Protein AF-A0A7W7ZKB4-F1 (afdb_monomer_lite)

InterPro domains:
  IPR027417 P-loop containing nucleoside triphosphate hydrolase [G3DSA:3.40.50.300] (245-291)
  IPR027417 P-loop containing nucleoside triphosphate hydrolase [SSF52540] (2-300)

Structure (mmCIF, N/CA/C/O backbone):
data_AF-A0A7W7ZKB4-F1
#
_entry.id   AF-A0A7W7ZKB4-F1
#
loop_
_atom_site.group_PDB
_atom_site.id
_atom_site.type_symbol
_atom_site.label_atom_id
_atom_site.label_alt_id
_atom_site.label_comp_id
_atom_site.label_asym_id
_atom_site.label_entity_id
_atom_site.label_seq_id
_atom_site.pdbx_PDB_ins_code
_atom_site.Cartn_x
_atom_site.Cartn_y
_atom_site.Cartn_z
_atom_site.occupancy
_atom_site.B_iso_or_equiv
_atom_site.auth_seq_id
_atom_site.auth_comp_id
_atom_site.auth_asym_id
_atom_site.auth_atom_id
_atom_site.pdbx_PDB_model_num
ATOM 1 N N . MET A 1 1 ? 32.687 0.873 26.194 1.00 46.19 1 MET A N 1
ATOM 2 C CA . MET A 1 1 ? 32.602 -0.567 25.857 1.00 46.19 1 MET A CA 1
ATOM 3 C C . MET A 1 1 ? 33.514 -0.828 24.675 1.00 46.19 1 MET A C 1
ATOM 5 O O . MET A 1 1 ? 33.456 -0.056 23.729 1.00 46.19 1 MET A O 1
ATOM 9 N N . ARG A 1 2 ? 34.347 -1.872 24.721 1.00 40.94 2 ARG A N 1
ATOM 10 C CA . ARG A 1 2 ? 34.950 -2.421 23.500 1.00 40.94 2 ARG A CA 1
ATOM 11 C C . ARG A 1 2 ? 33.864 -3.218 22.787 1.00 40.94 2 ARG A C 1
ATOM 13 O O . ARG A 1 2 ? 33.322 -4.149 23.372 1.00 40.94 2 ARG A O 1
ATOM 20 N N . THR A 1 3 ? 33.521 -2.819 21.574 1.00 46.81 3 THR A N 1
ATOM 21 C CA . THR A 1 3 ? 32.627 -3.563 20.689 1.00 46.81 3 THR A CA 1
ATOM 22 C C . THR A 1 3 ? 33.471 -4.389 19.731 1.00 46.81 3 THR A C 1
ATOM 24 O O . THR A 1 3 ? 34.402 -3.879 19.113 1.00 46.81 3 THR A O 1
ATOM 27 N N . SER A 1 4 ? 33.160 -5.677 19.624 1.00 54.25 4 SER A N 1
ATOM 28 C CA . SER A 1 4 ? 33.699 -6.542 18.577 1.00 54.25 4 SER A CA 1
ATOM 29 C C . SER A 1 4 ? 32.777 -6.459 17.364 1.00 54.25 4 SER A C 1
ATOM 31 O O . SER A 1 4 ? 31.560 -6.568 17.508 1.00 54.25 4 SER A O 1
ATOM 33 N N . GLN A 1 5 ? 33.350 -6.251 16.182 1.00 60.94 5 GLN A N 1
ATOM 34 C CA . GLN A 1 5 ? 32.622 -6.216 14.918 1.00 60.94 5 GLN A CA 1
ATOM 35 C C . GLN A 1 5 ? 32.851 -7.534 14.178 1.00 60.94 5 GLN A C 1
ATOM 37 O O . GLN A 1 5 ? 33.985 -7.995 14.079 1.00 60.94 5 GLN A O 1
ATOM 42 N N . LEU A 1 6 ? 31.772 -8.139 13.684 1.00 64.75 6 LEU A N 1
ATOM 43 C CA . LEU A 1 6 ? 31.825 -9.308 12.813 1.00 64.75 6 LEU A CA 1
ATOM 44 C C . LEU A 1 6 ? 31.463 -8.847 11.399 1.00 64.75 6 LEU A C 1
ATOM 46 O O . LEU A 1 6 ? 30.309 -8.529 11.123 1.00 64.75 6 LEU A O 1
ATOM 50 N N . ASP A 1 7 ? 32.466 -8.742 10.537 1.00 68.25 7 ASP A N 1
ATOM 51 C CA . ASP A 1 7 ? 32.390 -8.195 9.176 1.00 68.25 7 ASP A CA 1
ATOM 52 C C . ASP A 1 7 ? 32.417 -9.281 8.085 1.00 68.25 7 ASP A C 1
ATOM 54 O O . ASP A 1 7 ? 32.158 -9.010 6.910 1.00 68.25 7 ASP A O 1
ATOM 58 N N . GLN A 1 8 ? 32.690 -10.532 8.465 1.00 73.44 8 GLN A N 1
ATOM 59 C CA . GLN A 1 8 ? 32.766 -11.643 7.529 1.00 73.44 8 GLN A CA 1
ATOM 60 C C . GLN A 1 8 ? 31.376 -12.186 7.159 1.00 73.44 8 GLN A C 1
ATOM 62 O O . GLN A 1 8 ? 30.664 -12.772 7.977 1.00 73.44 8 GLN A O 1
ATOM 67 N N . ILE A 1 9 ? 31.019 -12.061 5.879 1.00 77.31 9 ILE A N 1
ATOM 68 C CA . ILE A 1 9 ? 29.790 -12.624 5.311 1.00 77.31 9 ILE A CA 1
ATOM 69 C C . ILE A 1 9 ? 30.031 -14.085 4.904 1.00 77.31 9 ILE A C 1
ATOM 71 O O . ILE A 1 9 ? 30.916 -14.392 4.106 1.00 77.31 9 ILE A O 1
ATOM 75 N N . MET A 1 10 ? 29.236 -15.001 5.463 1.00 75.44 10 MET A N 1
ATOM 76 C CA . MET A 1 10 ? 29.434 -16.453 5.325 1.00 75.44 10 MET A CA 1
ATOM 77 C C . MET A 1 10 ? 28.491 -17.126 4.319 1.00 75.44 10 MET A C 1
ATOM 79 O O . MET A 1 10 ? 28.738 -18.269 3.946 1.00 75.44 10 MET A O 1
ATOM 83 N N . ARG A 1 11 ? 27.413 -16.449 3.901 1.00 75.56 11 ARG A N 1
ATOM 84 C CA . ARG A 1 11 ? 26.308 -17.050 3.132 1.00 75.56 11 ARG A CA 1
ATOM 85 C C . ARG A 1 11 ? 26.656 -17.252 1.658 1.00 75.56 11 ARG A C 1
ATOM 87 O O . ARG A 1 11 ? 26.668 -18.378 1.186 1.00 75.56 11 ARG A O 1
ATOM 94 N N . GLN A 1 12 ? 27.039 -16.191 0.951 1.00 80.25 12 GLN A N 1
ATOM 95 C CA . GLN A 1 12 ? 27.228 -16.215 -0.507 1.00 80.25 12 GLN A CA 1
ATOM 96 C C . GLN A 1 12 ? 28.602 -16.757 -0.947 1.00 80.25 12 GLN A C 1
ATOM 98 O O . GLN A 1 12 ? 29.117 -16.396 -2.001 1.00 80.25 12 GLN A O 1
ATOM 103 N N . ARG A 1 13 ? 29.235 -17.633 -0.151 1.00 72.69 13 ARG A N 1
ATOM 104 C CA . ARG A 1 13 ? 30.612 -18.119 -0.394 1.00 72.69 13 ARG A CA 1
ATOM 105 C C . ARG A 1 13 ? 30.795 -18.795 -1.753 1.00 72.69 13 ARG A C 1
ATOM 107 O O . ARG A 1 13 ? 31.884 -18.742 -2.312 1.00 72.69 13 ARG A O 1
ATOM 114 N N . LYS A 1 14 ? 29.741 -19.430 -2.270 1.00 76.19 14 LYS A N 1
ATOM 115 C CA . LYS A 1 14 ? 29.752 -20.137 -3.559 1.00 76.19 14 LYS A CA 1
ATOM 116 C C . LYS A 1 14 ? 29.417 -19.231 -4.753 1.00 76.19 14 LYS A C 1
ATOM 118 O O . LYS A 1 14 ? 29.512 -19.687 -5.885 1.00 76.19 14 LYS A O 1
ATOM 123 N N . ASN A 1 15 ? 29.055 -17.966 -4.519 1.00 84.56 15 ASN A N 1
ATOM 124 C CA . ASN A 1 15 ? 28.738 -16.990 -5.562 1.00 84.56 15 ASN A CA 1
ATOM 125 C C . ASN A 1 15 ? 29.475 -15.659 -5.295 1.00 84.56 15 ASN A C 1
ATOM 127 O O . ASN A 1 15 ? 28.910 -14.747 -4.684 1.00 84.56 15 ASN A O 1
ATOM 131 N N . PRO A 1 16 ? 30.743 -15.536 -5.742 1.00 85.81 16 PRO A N 1
ATOM 132 C CA . PRO A 1 16 ? 31.566 -14.353 -5.491 1.00 85.81 16 PRO A CA 1
ATOM 133 C C . PRO A 1 16 ? 30.955 -13.048 -6.018 1.00 85.81 16 PRO A C 1
ATOM 135 O O . PRO A 1 16 ? 31.067 -12.019 -5.359 1.00 85.81 16 PRO A O 1
ATOM 138 N N . ALA A 1 17 ? 30.265 -13.088 -7.163 1.00 88.81 17 ALA A N 1
ATOM 139 C CA . ALA A 1 17 ? 29.633 -11.906 -7.749 1.00 88.81 17 ALA A CA 1
ATOM 140 C C . ALA A 1 17 ? 28.492 -11.374 -6.863 1.00 88.81 17 ALA A C 1
ATOM 142 O O . ALA A 1 17 ? 28.433 -10.178 -6.562 1.00 88.81 17 ALA A O 1
ATOM 143 N N . LEU A 1 18 ? 27.628 -12.269 -6.373 1.00 88.88 18 LEU A N 1
ATOM 144 C CA . LEU A 1 18 ? 26.565 -11.899 -5.438 1.00 88.88 18 LEU A CA 1
ATOM 145 C C . LEU A 1 18 ? 27.141 -11.430 -4.092 1.00 88.88 18 LEU A C 1
ATOM 147 O O . LEU A 1 18 ? 26.647 -10.464 -3.512 1.00 88.88 18 LEU A O 1
ATOM 151 N N . LEU A 1 19 ? 28.202 -12.082 -3.607 1.00 89.31 19 LEU A N 1
ATOM 152 C CA . LEU A 1 19 ? 28.879 -11.708 -2.366 1.00 89.31 19 LEU A CA 1
ATOM 153 C C . LEU A 1 19 ? 29.402 -10.264 -2.403 1.00 89.31 19 LEU A C 1
ATOM 155 O O . LEU A 1 19 ? 29.228 -9.539 -1.424 1.00 89.31 19 LEU A O 1
ATOM 159 N N . GLU A 1 20 ? 30.014 -9.834 -3.509 1.00 89.94 20 GLU A N 1
ATOM 160 C CA . GLU A 1 20 ? 30.496 -8.454 -3.657 1.00 89.94 20 GLU A CA 1
ATOM 161 C C . GLU A 1 20 ? 29.352 -7.435 -3.603 1.00 89.94 20 GLU A C 1
ATOM 163 O O . GLU A 1 20 ? 29.427 -6.469 -2.839 1.00 89.94 20 GLU A O 1
ATOM 168 N N . ALA A 1 21 ? 28.242 -7.689 -4.303 1.00 90.94 21 ALA A N 1
ATOM 169 C CA . ALA A 1 21 ? 27.070 -6.818 -4.231 1.00 90.94 21 ALA A CA 1
ATOM 170 C C . ALA A 1 21 ? 26.525 -6.716 -2.792 1.00 90.94 21 ALA A C 1
ATOM 172 O O . ALA A 1 21 ? 26.262 -5.620 -2.292 1.00 90.94 21 ALA A O 1
ATOM 173 N N . VAL A 1 22 ? 26.430 -7.844 -2.076 1.00 87.75 22 VAL A N 1
ATOM 174 C CA . VAL A 1 22 ? 25.968 -7.872 -0.677 1.00 87.75 22 VAL A CA 1
ATOM 175 C C . VAL A 1 22 ? 26.926 -7.127 0.261 1.00 87.75 22 VAL A C 1
ATOM 177 O O . VAL A 1 22 ? 26.454 -6.446 1.171 1.00 87.75 22 VAL A O 1
ATOM 180 N N . LYS A 1 23 ? 28.249 -7.190 0.049 1.00 88.50 23 LYS A N 1
ATOM 181 C CA . LYS A 1 23 ? 29.225 -6.407 0.835 1.00 88.50 23 LYS A CA 1
ATOM 182 C C . LYS A 1 23 ? 28.988 -4.903 0.699 1.00 88.50 23 LYS A C 1
ATOM 184 O O . LYS A 1 23 ? 29.055 -4.198 1.704 1.00 88.50 23 LYS A O 1
ATOM 189 N N . HIS A 1 24 ? 28.693 -4.417 -0.508 1.00 90.25 24 HIS A N 1
ATOM 190 C CA . HIS A 1 24 ? 28.353 -3.009 -0.731 1.00 90.25 24 HIS A CA 1
ATOM 191 C C . HIS A 1 24 ? 27.056 -2.621 -0.013 1.00 90.25 24 HIS A C 1
ATOM 193 O O . HIS A 1 24 ? 27.036 -1.634 0.723 1.00 90.25 24 HIS A O 1
ATOM 199 N N . LEU A 1 25 ? 26.012 -3.452 -0.110 1.00 85.88 25 LEU A N 1
ATOM 200 C CA . LEU A 1 25 ? 24.766 -3.239 0.637 1.00 85.88 25 LEU A CA 1
ATOM 201 C C . LEU A 1 25 ? 24.996 -3.220 2.162 1.00 85.88 25 LEU A C 1
ATOM 203 O O . LEU A 1 25 ? 24.412 -2.396 2.860 1.00 85.88 25 LEU A O 1
ATOM 207 N N . ALA A 1 26 ? 25.871 -4.084 2.690 1.00 82.56 26 ALA A N 1
ATOM 208 C CA . ALA A 1 26 ? 26.173 -4.157 4.124 1.00 82.56 26 ALA A CA 1
ATOM 209 C C . ALA A 1 26 ? 26.896 -2.906 4.654 1.00 82.56 26 ALA A C 1
ATOM 211 O O . ALA A 1 26 ? 26.732 -2.544 5.818 1.00 82.56 26 ALA A O 1
ATOM 212 N N . LYS A 1 27 ? 27.686 -2.242 3.800 1.00 82.94 27 LYS A N 1
ATOM 213 C CA . LYS A 1 27 ? 28.388 -0.985 4.105 1.00 82.94 27 LYS A CA 1
ATOM 214 C C . LYS A 1 27 ? 27.502 0.258 3.966 1.00 82.94 27 LYS A C 1
ATOM 216 O O . LYS A 1 27 ? 27.965 1.357 4.247 1.00 82.94 27 LYS A O 1
ATOM 221 N N . GLY A 1 28 ? 26.249 0.100 3.529 1.00 79.00 28 GLY A N 1
ATOM 222 C CA . GLY A 1 28 ? 25.357 1.218 3.215 1.00 79.00 28 GLY A CA 1
ATOM 223 C C . GLY A 1 28 ? 25.624 1.858 1.848 1.00 79.00 28 GLY A C 1
ATOM 224 O O . GLY A 1 28 ? 25.008 2.864 1.515 1.00 79.00 28 GLY A O 1
ATOM 225 N N . GLU A 1 29 ? 26.491 1.266 1.021 1.00 87.44 29 GLU A N 1
ATOM 226 C CA . GLU A 1 29 ? 26.740 1.683 -0.364 1.00 87.44 29 GLU A CA 1
ATOM 227 C C . GLU A 1 29 ? 25.631 1.128 -1.285 1.00 87.44 29 GLU A C 1
ATOM 229 O O . GLU A 1 29 ? 25.889 0.413 -2.256 1.00 87.44 29 GLU A O 1
ATOM 234 N N . THR A 1 30 ? 24.368 1.410 -0.942 1.00 87.75 30 THR A N 1
ATOM 235 C CA . THR A 1 30 ? 23.185 0.729 -1.493 1.00 87.75 30 THR A CA 1
ATOM 236 C C . THR A 1 30 ? 23.063 0.875 -3.004 1.00 87.75 30 THR A C 1
ATOM 238 O O . THR A 1 30 ? 22.889 -0.124 -3.698 1.00 87.75 30 THR A O 1
ATOM 241 N N . ALA A 1 31 ? 23.215 2.096 -3.525 1.00 89.75 31 ALA A N 1
ATOM 242 C CA . ALA A 1 31 ? 23.123 2.363 -4.958 1.00 89.75 31 ALA A CA 1
ATOM 243 C C . ALA A 1 31 ? 24.150 1.545 -5.759 1.00 89.75 31 ALA A C 1
ATOM 245 O O . ALA A 1 31 ? 23.802 0.920 -6.757 1.00 89.75 31 ALA A O 1
ATOM 246 N N . LYS A 1 32 ? 25.390 1.461 -5.260 1.00 90.00 32 LYS A N 1
ATOM 247 C CA . LYS A 1 32 ? 26.458 0.665 -5.874 1.00 90.00 32 LYS A CA 1
ATOM 248 C C . LYS A 1 32 ? 26.159 -0.834 -5.819 1.00 90.00 32 LYS A C 1
ATOM 250 O O . LYS A 1 32 ? 26.357 -1.534 -6.806 1.00 90.00 32 LYS A O 1
ATOM 255 N N . GLY A 1 33 ? 25.649 -1.327 -4.689 1.00 90.69 33 GLY A N 1
ATOM 256 C CA . GLY A 1 33 ? 25.236 -2.726 -4.560 1.00 90.69 33 GLY A CA 1
ATOM 257 C C . GLY A 1 33 ? 24.107 -3.099 -5.528 1.00 90.69 33 GLY A C 1
ATOM 258 O O . GLY A 1 33 ? 24.168 -4.149 -6.160 1.00 90.69 33 GLY A O 1
ATOM 259 N N . VAL A 1 34 ? 23.109 -2.225 -5.696 1.00 92.81 34 VAL A N 1
ATOM 260 C CA . VAL A 1 34 ? 22.009 -2.420 -6.658 1.00 92.81 34 VAL A CA 1
ATOM 261 C C . VAL A 1 34 ? 22.511 -2.364 -8.101 1.00 92.81 34 VAL A C 1
ATOM 263 O O . VAL A 1 34 ? 22.136 -3.219 -8.899 1.00 92.81 34 VAL A O 1
ATOM 266 N N . GLN A 1 35 ? 23.397 -1.422 -8.427 1.00 92.94 35 GLN A N 1
ATOM 267 C CA . GLN A 1 35 ? 24.017 -1.342 -9.749 1.00 92.94 35 GLN A CA 1
ATOM 268 C C . GLN A 1 35 ? 24.763 -2.640 -10.097 1.00 92.94 35 GLN A C 1
ATOM 270 O O . GLN A 1 35 ? 24.551 -3.199 -11.168 1.00 92.94 35 GLN A O 1
ATOM 275 N N . MET A 1 36 ? 25.559 -3.180 -9.169 1.00 93.69 36 MET A N 1
ATOM 276 C CA . MET A 1 36 ? 26.244 -4.462 -9.369 1.00 93.69 36 MET A CA 1
ATOM 277 C C . MET A 1 36 ? 25.272 -5.623 -9.602 1.00 93.69 36 MET A C 1
ATOM 279 O O . MET A 1 36 ? 25.549 -6.506 -10.408 1.00 93.69 36 MET A O 1
ATOM 283 N N . LEU A 1 37 ? 24.129 -5.645 -8.910 1.00 93.75 37 LEU A N 1
ATOM 284 C CA . LEU A 1 37 ? 23.088 -6.645 -9.163 1.00 93.75 37 LEU A CA 1
ATOM 285 C C . LEU A 1 37 ? 22.505 -6.496 -10.576 1.00 93.75 37 LEU A C 1
ATOM 287 O O . LEU A 1 37 ? 22.281 -7.503 -11.246 1.00 93.75 37 LEU A O 1
ATOM 291 N N . ALA A 1 38 ? 22.289 -5.267 -11.048 1.00 93.88 38 ALA A N 1
ATOM 292 C CA . ALA A 1 38 ? 21.806 -5.009 -12.402 1.00 93.88 38 ALA A CA 1
ATOM 293 C C . ALA A 1 38 ? 22.817 -5.469 -13.467 1.00 93.88 38 ALA A C 1
ATOM 295 O O . ALA A 1 38 ? 22.442 -6.195 -14.384 1.00 93.88 38 ALA A O 1
ATOM 296 N N . GLU A 1 39 ? 24.105 -5.152 -13.295 1.00 94.00 39 GLU A N 1
ATOM 297 C CA . GLU A 1 39 ? 25.202 -5.603 -14.171 1.00 94.00 39 GLU A CA 1
ATOM 298 C C . GLU A 1 39 ? 25.322 -7.137 -14.227 1.00 94.00 39 GLU A C 1
ATOM 300 O O . GLU A 1 39 ? 25.723 -7.704 -15.240 1.00 94.00 39 GLU A O 1
ATOM 305 N N . GLN A 1 40 ? 24.924 -7.827 -13.154 1.00 93.50 40 GLN A N 1
ATOM 306 C CA . GLN A 1 40 ? 24.863 -9.290 -13.080 1.00 93.50 40 GLN A CA 1
ATOM 307 C C . GLN A 1 40 ? 23.585 -9.895 -13.693 1.00 93.50 40 GLN A C 1
ATOM 309 O O . GLN A 1 40 ? 23.392 -11.108 -13.601 1.00 93.50 40 GLN A O 1
ATOM 314 N N . GLY A 1 41 ? 22.683 -9.085 -14.259 1.00 93.69 41 GLY A N 1
ATOM 315 C CA . GLY A 1 41 ? 21.397 -9.545 -14.796 1.00 93.69 41 GLY A CA 1
ATOM 316 C C . GLY A 1 41 ? 20.390 -9.966 -13.720 1.00 93.69 41 GLY A C 1
ATOM 317 O O . GLY A 1 41 ? 19.487 -10.755 -13.986 1.00 93.69 41 GLY A O 1
ATOM 318 N N . ARG A 1 42 ? 20.548 -9.478 -12.482 1.00 95.00 42 ARG A N 1
ATOM 319 C CA . ARG A 1 42 ? 19.700 -9.834 -11.329 1.00 95.00 42 ARG A CA 1
ATOM 320 C C . ARG A 1 42 ? 18.578 -8.835 -11.068 1.00 95.00 42 ARG A C 1
ATOM 322 O O . ARG A 1 42 ? 17.792 -9.049 -10.150 1.00 95.00 42 ARG A O 1
ATOM 329 N N . VAL A 1 43 ? 18.500 -7.755 -11.841 1.00 96.62 43 VAL A N 1
ATOM 330 C CA . VAL A 1 43 ? 17.420 -6.763 -11.773 1.00 96.62 43 VAL A CA 1
ATOM 331 C C . VAL A 1 43 ? 16.602 -6.864 -13.054 1.00 96.62 43 VAL A C 1
ATOM 333 O O . VAL A 1 43 ? 17.145 -6.751 -14.147 1.00 96.62 43 VAL A O 1
ATOM 336 N N . THR A 1 44 ? 15.301 -7.102 -12.915 1.00 97.44 44 THR A N 1
ATOM 337 C CA . THR A 1 44 ? 14.343 -7.167 -14.021 1.00 97.44 44 THR A CA 1
ATOM 338 C C . THR A 1 44 ? 13.336 -6.034 -13.870 1.00 97.44 44 THR A C 1
ATOM 340 O O . THR A 1 44 ? 12.639 -5.947 -12.857 1.00 97.44 44 THR A O 1
ATOM 343 N N . GLN A 1 45 ? 13.259 -5.169 -14.880 1.00 97.00 45 GLN A N 1
ATOM 344 C CA . GLN A 1 45 ? 12.291 -4.080 -14.916 1.00 97.00 45 GLN A CA 1
ATOM 345 C C . GLN A 1 45 ? 11.000 -4.528 -15.604 1.00 97.00 45 GLN A C 1
ATOM 347 O O . GLN A 1 45 ? 11.017 -4.947 -16.759 1.00 97.00 45 GLN A O 1
ATOM 352 N N . ILE A 1 46 ? 9.881 -4.415 -14.893 1.00 95.00 46 ILE A N 1
ATOM 353 C CA . ILE A 1 46 ? 8.522 -4.608 -15.398 1.00 95.00 46 ILE A CA 1
ATOM 354 C C . ILE A 1 46 ? 7.660 -3.512 -14.774 1.00 95.00 46 ILE A C 1
ATOM 356 O O . ILE A 1 46 ? 7.349 -3.570 -13.582 1.00 95.00 46 ILE A O 1
ATOM 360 N N . VAL A 1 47 ? 7.312 -2.507 -15.582 1.00 89.56 47 VAL A N 1
ATOM 361 C CA . VAL A 1 47 ? 6.601 -1.295 -15.141 1.00 89.56 47 VAL A CA 1
ATOM 362 C C . VAL A 1 47 ? 5.235 -1.652 -14.553 1.00 89.56 47 VAL A C 1
ATOM 364 O O . VAL A 1 47 ? 4.933 -1.282 -13.419 1.00 89.56 47 VAL A O 1
ATOM 367 N N . ASP A 1 48 ? 4.447 -2.443 -15.286 1.00 86.75 48 ASP A N 1
ATOM 368 C CA . ASP A 1 48 ? 3.103 -2.829 -14.863 1.00 86.75 48 ASP A CA 1
ATOM 369 C C . ASP A 1 48 ? 3.135 -3.760 -13.630 1.00 86.75 48 ASP A C 1
ATOM 371 O O . ASP A 1 48 ? 3.806 -4.800 -13.651 1.00 86.75 48 ASP A O 1
ATOM 375 N N . PRO A 1 49 ? 2.408 -3.428 -12.546 1.00 79.62 49 PRO A N 1
ATOM 376 C CA . PRO A 1 49 ? 2.446 -4.198 -11.306 1.00 79.62 49 PRO A CA 1
ATOM 377 C C . PRO A 1 49 ? 1.876 -5.614 -11.454 1.00 79.62 49 PRO A C 1
ATOM 379 O O . PRO A 1 49 ? 2.389 -6.539 -10.822 1.00 79.62 49 PRO A O 1
ATOM 382 N N . ASN A 1 50 ? 0.862 -5.819 -12.299 1.00 79.50 50 ASN A N 1
ATOM 383 C CA . ASN A 1 50 ? 0.237 -7.130 -12.477 1.00 79.50 50 ASN A CA 1
ATOM 384 C C . ASN A 1 50 ? 1.138 -8.059 -13.294 1.00 79.50 50 ASN A C 1
ATOM 386 O O . ASN A 1 50 ? 1.364 -9.203 -12.902 1.00 79.50 50 ASN A O 1
ATOM 390 N N . GLN A 1 51 ? 1.722 -7.556 -14.383 1.00 90.38 51 GLN A N 1
ATOM 391 C CA . GLN A 1 51 ? 2.720 -8.281 -15.168 1.00 90.38 51 GLN A CA 1
ATOM 392 C C . GLN A 1 51 ? 3.953 -8.604 -14.327 1.00 90.38 51 GLN A C 1
ATOM 394 O O . GLN A 1 51 ? 4.506 -9.698 -14.441 1.00 90.38 51 GLN A O 1
ATOM 399 N N . ARG A 1 52 ? 4.370 -7.687 -13.445 1.00 94.88 52 ARG A N 1
ATOM 400 C CA . ARG A 1 52 ? 5.489 -7.919 -12.530 1.00 94.88 52 ARG A CA 1
ATOM 401 C C . ARG A 1 52 ? 5.181 -9.045 -11.547 1.00 94.88 52 ARG A C 1
ATOM 403 O O . ARG A 1 52 ? 6.004 -9.943 -11.395 1.00 94.88 52 ARG A O 1
ATOM 410 N N . ILE A 1 53 ? 3.998 -9.039 -10.929 1.00 91.00 53 ILE A N 1
ATOM 411 C CA . ILE A 1 53 ? 3.545 -10.119 -10.038 1.00 91.00 53 ILE A CA 1
ATOM 412 C C . ILE A 1 53 ? 3.453 -11.455 -10.789 1.00 91.00 53 ILE A C 1
ATOM 414 O O . ILE A 1 53 ? 3.947 -12.461 -10.285 1.00 91.00 53 ILE A O 1
ATOM 418 N N . ALA A 1 54 ? 2.898 -11.471 -12.002 1.00 91.38 54 ALA A N 1
ATOM 419 C CA . ALA A 1 54 ? 2.823 -12.677 -12.826 1.00 91.38 54 ALA A CA 1
ATOM 420 C C . ALA A 1 54 ? 4.219 -13.212 -13.194 1.00 91.38 54 ALA A C 1
ATOM 422 O O . ALA A 1 54 ? 4.473 -14.413 -13.117 1.00 91.38 54 ALA A O 1
ATOM 423 N N . ALA A 1 55 ? 5.160 -12.327 -13.530 1.00 96.81 55 ALA A N 1
ATOM 424 C CA . ALA A 1 55 ? 6.539 -12.709 -13.812 1.00 96.81 55 ALA A CA 1
ATOM 425 C C . ALA A 1 55 ? 7.253 -13.269 -12.572 1.00 96.81 55 ALA A C 1
ATOM 427 O O . ALA A 1 55 ? 7.970 -14.261 -12.685 1.00 96.81 55 ALA A O 1
ATOM 428 N N . ILE A 1 56 ? 7.024 -12.680 -11.393 1.00 97.06 56 ILE A N 1
ATOM 429 C CA . ILE A 1 56 ? 7.519 -13.200 -10.110 1.00 97.06 56 ILE A CA 1
ATOM 430 C C . ILE A 1 56 ? 6.944 -14.594 -9.840 1.00 97.06 56 ILE A C 1
ATOM 432 O O . ILE A 1 56 ? 7.693 -15.495 -9.466 1.00 97.06 56 ILE A O 1
ATOM 436 N N . ALA A 1 57 ? 5.636 -14.782 -10.038 1.00 96.19 57 ALA A N 1
ATOM 437 C CA . ALA A 1 57 ? 4.965 -16.063 -9.839 1.00 96.19 57 ALA A CA 1
ATOM 438 C C . ALA A 1 57 ? 5.544 -17.151 -10.751 1.00 96.19 57 ALA A C 1
ATOM 440 O O . ALA A 1 57 ? 5.907 -18.225 -10.274 1.00 96.19 57 ALA A O 1
ATOM 441 N N . LYS A 1 58 ? 5.737 -16.836 -12.034 1.00 97.06 58 LYS A N 1
ATOM 442 C CA . LYS A 1 58 ? 6.373 -17.726 -13.011 1.00 97.06 58 LYS A CA 1
ATOM 443 C C . LYS A 1 58 ? 7.824 -18.051 -12.660 1.00 97.06 58 LYS A C 1
ATOM 445 O O . LYS A 1 58 ? 8.241 -19.204 -12.759 1.00 97.06 58 LYS A O 1
ATOM 450 N N . ASP A 1 59 ? 8.599 -17.058 -12.223 1.00 96.44 59 ASP A N 1
ATOM 451 C CA . ASP A 1 59 ? 9.996 -17.265 -11.827 1.00 96.44 59 ASP A CA 1
ATOM 452 C C . ASP A 1 59 ? 10.123 -18.125 -10.558 1.00 96.44 59 ASP A C 1
ATOM 454 O O . ASP A 1 59 ? 11.013 -18.976 -10.445 1.00 96.44 59 ASP A O 1
ATOM 458 N N . TYR A 1 60 ? 9.194 -17.945 -9.618 1.00 95.94 60 TYR A N 1
ATOM 459 C CA . TYR A 1 60 ? 9.064 -18.800 -8.446 1.00 95.94 60 TYR A CA 1
ATOM 460 C C . TYR A 1 60 ? 8.703 -20.232 -8.845 1.00 95.94 60 TYR A C 1
ATOM 462 O O . TYR A 1 60 ? 9.403 -21.172 -8.473 1.00 95.94 60 TYR A O 1
ATOM 470 N N . ALA A 1 61 ? 7.653 -20.402 -9.652 1.00 95.56 61 ALA A N 1
ATOM 471 C CA . ALA A 1 61 ? 7.186 -21.707 -10.093 1.00 95.56 61 ALA A CA 1
ATOM 472 C C . ALA A 1 61 ? 8.248 -22.466 -10.894 1.00 95.56 61 ALA A C 1
ATOM 474 O O . ALA A 1 61 ? 8.282 -23.689 -10.826 1.00 95.56 61 ALA A O 1
ATOM 475 N N . GLY A 1 62 ? 9.164 -21.784 -11.591 1.00 94.25 62 GLY A N 1
ATOM 476 C CA . GLY A 1 62 ? 10.300 -22.414 -12.271 1.00 94.25 62 GLY A CA 1
ATOM 477 C C . GLY A 1 62 ? 11.237 -23.182 -11.330 1.00 94.25 62 GLY A C 1
ATOM 478 O O . GLY A 1 62 ? 11.644 -24.298 -11.655 1.00 94.25 62 GLY A O 1
ATOM 479 N N . ALA A 1 63 ? 11.523 -22.637 -10.145 1.00 91.50 63 ALA A N 1
ATOM 480 C CA . ALA A 1 63 ? 12.357 -23.274 -9.123 1.00 91.50 63 ALA A CA 1
ATOM 481 C C . ALA A 1 63 ? 11.835 -22.937 -7.711 1.00 91.50 63 ALA A C 1
ATOM 483 O O . ALA A 1 63 ? 12.379 -22.042 -7.063 1.00 91.50 63 ALA A O 1
ATOM 484 N N . PRO A 1 64 ? 10.777 -23.623 -7.239 1.00 90.31 64 PRO A N 1
ATOM 485 C CA . PRO A 1 64 ? 10.091 -23.275 -5.992 1.00 90.31 64 PRO A CA 1
ATOM 486 C C . PRO A 1 64 ? 10.857 -23.722 -4.741 1.00 90.31 64 PRO A C 1
ATOM 488 O O . PRO A 1 64 ? 10.729 -23.116 -3.677 1.00 90.31 64 PRO A O 1
ATOM 491 N N . GLU A 1 65 ? 11.683 -24.763 -4.857 1.00 86.88 65 GLU A N 1
ATOM 492 C CA . GLU A 1 65 ? 12.457 -25.288 -3.735 1.00 86.88 65 GLU A CA 1
ATOM 493 C C . GLU A 1 65 ? 13.482 -24.275 -3.221 1.00 86.88 65 GLU A C 1
ATOM 495 O O . GLU A 1 65 ? 14.213 -23.656 -3.998 1.00 86.88 65 GLU A O 1
ATOM 500 N N . ASN A 1 66 ? 13.560 -24.137 -1.893 1.00 85.94 66 ASN A N 1
ATOM 501 C CA . ASN A 1 66 ? 14.459 -23.205 -1.202 1.00 85.94 66 ASN A CA 1
ATOM 502 C C . ASN A 1 66 ? 14.368 -21.763 -1.733 1.00 85.94 66 ASN A C 1
ATOM 504 O O . ASN A 1 66 ? 15.367 -21.037 -1.718 1.00 85.94 66 ASN A O 1
ATOM 508 N N . THR A 1 67 ? 13.190 -21.364 -2.225 1.00 90.06 67 THR A N 1
ATOM 509 C CA . THR A 1 67 ? 12.926 -20.026 -2.753 1.00 90.06 67 THR A CA 1
ATOM 510 C C . THR A 1 67 ? 11.935 -19.289 -1.868 1.00 90.06 67 THR A C 1
ATOM 512 O O . THR A 1 67 ? 10.888 -19.824 -1.495 1.00 90.06 67 THR A O 1
ATOM 515 N N . ILE A 1 68 ? 12.236 -18.024 -1.579 1.00 89.56 68 ILE A N 1
ATOM 516 C CA . ILE A 1 68 ? 11.333 -17.118 -0.870 1.00 89.56 68 ILE A CA 1
ATOM 517 C C . ILE A 1 68 ? 11.142 -15.821 -1.646 1.00 89.56 68 ILE A C 1
ATOM 519 O O . ILE A 1 68 ? 12.091 -15.278 -2.221 1.00 89.56 68 ILE A O 1
ATOM 523 N N . ILE A 1 69 ? 9.920 -15.290 -1.621 1.00 93.19 69 ILE A N 1
ATOM 524 C CA . ILE A 1 69 ? 9.634 -13.972 -2.180 1.00 93.19 69 ILE A CA 1
ATOM 525 C C . ILE A 1 69 ? 9.595 -12.934 -1.0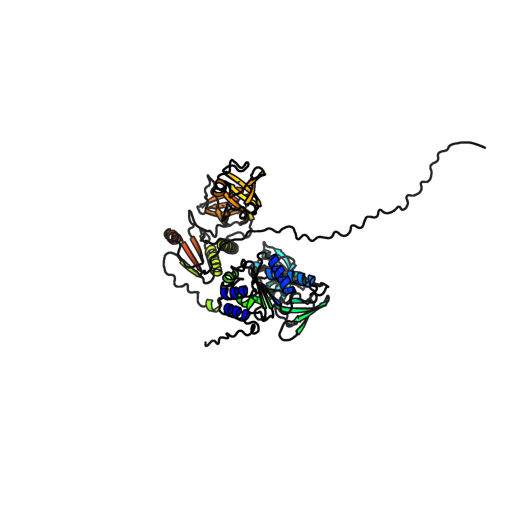58 1.00 93.19 69 ILE A C 1
ATOM 527 O O . ILE A 1 69 ? 8.941 -13.123 -0.033 1.00 93.19 69 ILE A O 1
ATOM 531 N N . VAL A 1 70 ? 10.288 -11.814 -1.236 1.00 89.62 70 VAL A N 1
ATOM 532 C CA . VAL A 1 70 ? 10.290 -10.691 -0.299 1.00 89.62 70 VAL A CA 1
ATOM 533 C C . VAL A 1 70 ? 9.496 -9.534 -0.891 1.00 89.62 70 VAL A C 1
ATOM 535 O O . VAL A 1 70 ? 9.760 -9.081 -2.002 1.00 89.62 70 VAL A O 1
ATOM 538 N N . SER A 1 71 ? 8.537 -9.042 -0.112 1.00 85.06 71 SER A N 1
ATOM 539 C CA . SER A 1 71 ? 7.688 -7.895 -0.440 1.00 85.06 71 SER A CA 1
ATOM 540 C C . SER A 1 71 ? 7.897 -6.747 0.564 1.00 85.06 71 SER A C 1
ATOM 542 O O . SER A 1 71 ? 8.156 -7.009 1.749 1.00 85.06 71 SER A O 1
ATOM 544 N N . PRO A 1 72 ? 7.786 -5.470 0.151 1.00 73.62 72 PRO A N 1
ATOM 545 C CA . PRO A 1 72 ? 7.846 -4.326 1.058 1.00 73.62 72 PRO A CA 1
ATOM 546 C C . PRO A 1 72 ? 6.624 -4.267 1.983 1.00 73.62 72 PRO A C 1
ATOM 548 O O . PRO A 1 72 ? 6.766 -3.956 3.166 1.00 73.62 72 PRO A O 1
ATOM 551 N N . ASP A 1 73 ? 5.443 -4.626 1.475 1.00 70.19 73 ASP A N 1
ATOM 552 C CA . ASP A 1 73 ? 4.164 -4.474 2.167 1.00 70.19 73 ASP A CA 1
ATOM 553 C C . ASP A 1 73 ? 3.307 -5.756 2.157 1.00 70.19 73 ASP A C 1
ATOM 555 O O . ASP A 1 73 ? 3.583 -6.732 1.448 1.00 70.19 73 ASP A O 1
ATOM 559 N N . ASN A 1 74 ? 2.258 -5.749 2.987 1.00 69.25 74 ASN A N 1
ATOM 560 C CA . ASN A 1 74 ? 1.347 -6.882 3.165 1.00 69.25 74 ASN A CA 1
ATOM 561 C C . ASN A 1 74 ? 0.388 -7.095 1.983 1.00 69.25 74 ASN A C 1
ATOM 563 O O . ASN A 1 74 ? 0.016 -8.242 1.741 1.00 69.25 74 ASN A O 1
ATOM 567 N N . ARG A 1 75 ? -0.012 -6.032 1.271 1.00 72.06 75 ARG A N 1
ATOM 568 C CA . ARG A 1 75 ? -0.939 -6.112 0.133 1.00 72.06 75 ARG A CA 1
ATOM 569 C C . ARG A 1 75 ? -0.252 -6.806 -1.039 1.00 72.06 75 ARG A C 1
ATOM 571 O O . ARG A 1 75 ? -0.751 -7.817 -1.521 1.00 72.06 75 ARG A O 1
ATOM 578 N N . SER A 1 76 ? 0.930 -6.334 -1.424 1.00 79.38 76 SER A N 1
ATOM 579 C CA . SER A 1 76 ? 1.760 -6.954 -2.460 1.00 79.38 76 SER A CA 1
ATOM 580 C C . SER A 1 76 ? 2.093 -8.407 -2.112 1.00 79.38 76 SER A C 1
ATOM 582 O O . SER A 1 76 ? 2.001 -9.281 -2.967 1.00 79.38 76 SER A O 1
ATOM 584 N N . ARG A 1 77 ? 2.386 -8.705 -0.836 1.00 85.38 77 ARG A N 1
ATOM 585 C CA . ARG A 1 77 ? 2.601 -10.084 -0.364 1.00 85.38 77 ARG A CA 1
ATOM 586 C C . ARG A 1 77 ? 1.388 -10.984 -0.636 1.00 85.38 77 ARG A C 1
ATOM 588 O O . ARG A 1 77 ? 1.570 -12.109 -1.084 1.00 85.38 77 ARG A O 1
ATOM 595 N N . GLN A 1 78 ? 0.173 -10.512 -0.346 1.00 80.12 78 GLN A N 1
ATOM 596 C CA . GLN A 1 78 ? -1.052 -11.289 -0.568 1.00 80.12 78 GLN A CA 1
ATOM 597 C C . GLN A 1 78 ? -1.286 -11.567 -2.054 1.00 80.12 78 GLN A C 1
ATOM 599 O O . GLN A 1 78 ? -1.511 -12.720 -2.409 1.00 80.12 78 GLN A O 1
ATOM 604 N N . LEU A 1 79 ? -1.146 -10.547 -2.906 1.00 81.62 79 LEU A N 1
ATOM 605 C CA . LEU A 1 79 ? -1.295 -10.695 -4.358 1.00 81.62 79 LEU A CA 1
ATOM 606 C C . LEU A 1 79 ? -0.265 -11.670 -4.943 1.00 81.62 79 LEU A C 1
ATOM 608 O O . LEU A 1 79 ? -0.603 -12.514 -5.766 1.00 81.62 79 LEU A O 1
ATOM 612 N N . ILE A 1 80 ? 0.986 -11.591 -4.483 1.00 89.25 80 ILE A N 1
ATOM 613 C CA . ILE A 1 80 ? 2.046 -12.512 -4.904 1.00 89.25 80 ILE A CA 1
ATOM 614 C C . ILE A 1 80 ? 1.734 -13.945 -4.467 1.00 89.25 80 ILE A C 1
ATOM 616 O O . ILE A 1 80 ? 1.882 -14.855 -5.273 1.00 89.25 80 ILE A O 1
ATOM 620 N N . ASN A 1 81 ? 1.302 -14.164 -3.220 1.00 89.62 81 ASN A N 1
ATOM 621 C CA . ASN A 1 81 ? 0.940 -15.502 -2.743 1.00 89.62 81 ASN A CA 1
ATOM 622 C C . ASN A 1 81 ? -0.137 -16.149 -3.623 1.00 89.62 81 ASN A C 1
ATOM 624 O O . ASN A 1 81 ? -0.041 -17.328 -3.950 1.00 89.62 81 ASN A O 1
ATOM 628 N N . GLU A 1 82 ? -1.152 -15.372 -3.992 1.00 87.81 82 GLU A N 1
ATOM 629 C CA . GLU A 1 82 ? -2.268 -15.832 -4.812 1.00 87.81 82 GLU A CA 1
ATOM 630 C C . GLU A 1 82 ? -1.815 -16.142 -6.247 1.00 87.81 82 GLU A C 1
ATOM 632 O O . GLU A 1 82 ? -2.067 -17.235 -6.750 1.00 87.81 82 GLU A O 1
ATOM 637 N N . ALA A 1 83 ? -1.039 -15.243 -6.862 1.00 92.81 83 ALA A N 1
ATOM 638 C CA . ALA A 1 83 ? -0.475 -15.449 -8.194 1.00 92.81 83 ALA A CA 1
ATOM 639 C C . ALA A 1 83 ? 0.476 -16.657 -8.258 1.00 92.81 83 ALA A C 1
ATOM 641 O O . ALA A 1 83 ? 0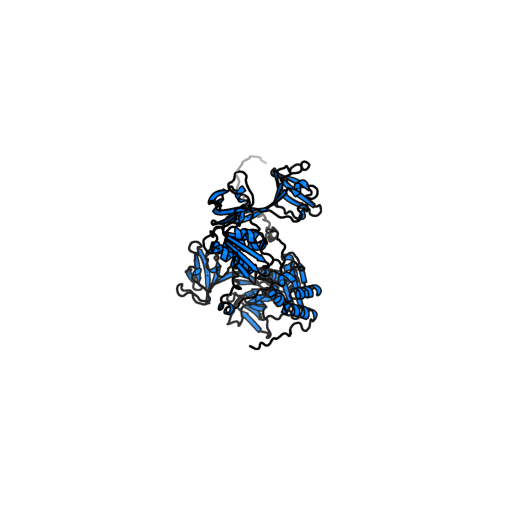.408 -17.445 -9.198 1.00 92.81 83 ALA A O 1
ATOM 642 N N . VAL A 1 84 ? 1.335 -16.835 -7.248 1.00 96.00 84 VAL A N 1
ATOM 643 C CA . VAL A 1 84 ? 2.245 -17.988 -7.149 1.00 96.00 84 VAL A CA 1
ATOM 644 C C . VAL A 1 84 ? 1.462 -19.288 -7.062 1.00 96.00 84 VAL A C 1
ATOM 646 O O . VAL A 1 84 ? 1.792 -20.234 -7.768 1.00 96.00 84 VAL A O 1
ATOM 649 N N . ARG A 1 85 ? 0.413 -19.345 -6.235 1.00 94.81 85 ARG A N 1
ATOM 650 C CA . ARG A 1 85 ? -0.409 -20.552 -6.112 1.00 94.81 85 ARG A CA 1
ATOM 651 C C . ARG A 1 85 ? -1.072 -20.919 -7.438 1.00 94.81 85 ARG A C 1
ATOM 653 O O . ARG A 1 85 ? -1.028 -22.081 -7.831 1.00 94.81 85 ARG A O 1
ATOM 660 N N . ILE A 1 86 ? -1.660 -19.934 -8.124 1.00 93.50 86 ILE A N 1
ATOM 661 C CA . ILE A 1 86 ? -2.286 -20.127 -9.441 1.00 93.50 86 ILE A CA 1
ATOM 662 C C . ILE A 1 86 ? -1.269 -20.708 -10.428 1.00 93.50 86 ILE A C 1
ATOM 664 O O . ILE A 1 86 ? -1.564 -21.693 -11.101 1.00 93.50 86 ILE A O 1
ATOM 668 N N . GLU A 1 87 ? -0.062 -20.145 -10.467 1.00 96.06 87 GLU A N 1
ATOM 669 C CA . GLU A 1 87 ? 1.006 -20.607 -11.355 1.00 96.06 87 GLU A CA 1
ATOM 670 C C . GLU A 1 87 ? 1.534 -22.002 -10.976 1.00 96.06 87 GLU A C 1
ATOM 672 O O . GLU A 1 87 ? 1.828 -22.822 -11.840 1.00 96.06 87 GLU A O 1
ATOM 677 N N . LEU A 1 88 ? 1.636 -22.325 -9.685 1.00 95.88 88 LEU A N 1
ATOM 678 C CA . LEU A 1 88 ? 2.053 -23.658 -9.243 1.00 95.88 88 LEU A CA 1
ATOM 679 C C . LEU A 1 88 ? 0.993 -24.725 -9.544 1.00 95.88 88 LEU A C 1
ATOM 681 O O . LEU A 1 88 ? 1.353 -25.847 -9.896 1.00 95.88 88 LEU A O 1
ATOM 685 N N . LYS A 1 89 ? -0.298 -24.384 -9.438 1.00 94.06 89 LYS A N 1
ATOM 686 C CA . LYS A 1 89 ? -1.405 -25.256 -9.857 1.00 94.06 89 LYS A CA 1
ATOM 687 C C . LYS A 1 89 ? -1.396 -25.479 -11.366 1.00 94.06 89 LYS A C 1
ATOM 689 O O . LYS A 1 89 ? -1.496 -26.622 -11.794 1.00 94.06 89 LYS A O 1
ATOM 694 N N . SER A 1 90 ? -1.252 -24.417 -12.163 1.00 93.25 90 SER A N 1
ATOM 695 C CA . SER A 1 90 ? -1.210 -24.530 -13.628 1.00 93.25 90 SER A CA 1
ATOM 696 C C . SER A 1 90 ? 0.012 -25.315 -14.117 1.00 93.25 90 SER A C 1
ATOM 698 O O . SER A 1 90 ? -0.067 -25.996 -15.135 1.00 93.25 90 SER A O 1
ATOM 700 N N . ALA A 1 91 ? 1.117 -25.263 -13.369 1.00 93.75 91 ALA A N 1
ATOM 701 C CA . ALA A 1 91 ? 2.322 -26.049 -13.606 1.00 93.75 91 ALA A CA 1
ATOM 702 C C . ALA A 1 91 ? 2.292 -27.463 -12.983 1.00 93.75 91 ALA A C 1
ATOM 704 O O . ALA A 1 91 ? 3.329 -28.126 -12.987 1.00 93.75 91 ALA A O 1
ATOM 705 N N . GLU A 1 92 ? 1.158 -27.903 -12.419 1.00 94.69 92 GLU A N 1
ATOM 706 C CA . GLU A 1 92 ? 0.971 -29.221 -11.779 1.00 94.69 92 GLU A CA 1
ATOM 707 C C . GLU A 1 92 ? 1.994 -29.527 -10.664 1.00 94.69 92 GLU A C 1
ATOM 709 O O . GLU A 1 92 ? 2.354 -30.675 -10.408 1.00 94.69 92 GLU A O 1
ATOM 714 N N . LYS A 1 93 ? 2.484 -28.486 -9.975 1.00 93.56 93 LYS A N 1
ATOM 715 C CA . LYS A 1 93 ? 3.444 -28.597 -8.858 1.00 93.56 93 LYS A CA 1
ATOM 716 C C . LYS A 1 93 ? 2.782 -28.682 -7.483 1.00 93.56 93 LYS A C 1
ATOM 718 O O . LYS A 1 93 ? 3.478 -28.853 -6.485 1.00 93.56 93 LYS A O 1
ATOM 723 N N . LEU A 1 94 ? 1.461 -28.535 -7.433 1.00 95.00 94 LEU A N 1
ATOM 724 C CA . LEU A 1 94 ? 0.629 -28.717 -6.245 1.00 95.00 94 LEU A CA 1
ATOM 725 C C . LEU A 1 94 ? -0.299 -29.911 -6.465 1.00 95.00 94 LEU A C 1
ATOM 727 O O . LEU A 1 94 ? -0.662 -30.206 -7.605 1.00 95.00 94 LEU A O 1
ATOM 731 N N . GLY A 1 95 ? -0.707 -30.570 -5.379 1.00 92.69 95 GLY A N 1
ATOM 732 C CA . GLY A 1 95 ? -1.690 -31.653 -5.435 1.00 92.69 95 GLY A CA 1
ATOM 733 C C . GLY A 1 95 ? -2.967 -31.200 -6.145 1.00 92.69 95 GLY A C 1
ATOM 734 O O . GLY A 1 95 ? -3.328 -30.029 -6.064 1.00 92.69 95 GLY A O 1
ATOM 735 N N . ALA A 1 96 ? -3.647 -32.091 -6.868 1.00 89.44 96 ALA A N 1
ATOM 736 C CA . ALA A 1 96 ? -4.788 -31.715 -7.710 1.00 89.44 96 ALA A CA 1
ATOM 737 C C . ALA A 1 96 ? -5.991 -31.207 -6.894 1.00 89.44 96 ALA A C 1
ATOM 739 O O . ALA A 1 96 ? -6.635 -30.230 -7.282 1.00 89.44 96 ALA A O 1
ATOM 740 N N . GLU A 1 97 ? -6.256 -31.829 -5.746 1.00 92.44 97 GLU A N 1
ATOM 741 C CA . GLU A 1 97 ? -7.415 -31.531 -4.907 1.00 92.44 97 GLU A CA 1
ATOM 742 C C . GLU A 1 97 ? -7.212 -30.265 -4.068 1.00 92.44 97 GLU A C 1
ATOM 744 O O . GLU A 1 97 ? -6.199 -30.103 -3.387 1.00 92.44 97 GLU A O 1
ATOM 749 N N . ASP A 1 98 ? -8.201 -29.370 -4.118 1.00 93.06 98 ASP A N 1
ATOM 750 C CA . ASP A 1 98 ? -8.285 -28.197 -3.252 1.00 93.06 98 ASP A CA 1
ATOM 751 C C . ASP A 1 98 ? -9.218 -28.475 -2.079 1.00 93.06 98 ASP A C 1
ATOM 753 O O . ASP A 1 98 ? -10.340 -28.951 -2.245 1.00 93.06 98 ASP A O 1
ATOM 757 N N . HIS A 1 99 ? -8.755 -28.110 -0.892 1.00 93.69 99 HIS A N 1
ATOM 758 C CA . HIS A 1 99 ? -9.523 -28.154 0.336 1.00 93.69 99 HIS A CA 1
ATOM 759 C C . HIS A 1 99 ? -9.706 -26.738 0.869 1.00 93.69 99 HIS A C 1
ATOM 761 O O . HIS A 1 99 ? -8.750 -25.971 1.018 1.00 93.69 99 HIS A O 1
ATOM 767 N N . LYS A 1 100 ? -10.960 -26.390 1.155 1.00 93.56 100 LYS A N 1
ATOM 768 C CA . LYS A 1 100 ? -11.337 -25.080 1.686 1.00 93.56 100 LYS A CA 1
ATOM 769 C C . LYS A 1 100 ? -11.254 -25.090 3.200 1.00 93.56 100 LYS A C 1
ATOM 771 O O . LYS A 1 100 ? -12.010 -25.808 3.848 1.00 93.56 100 LYS A O 1
ATOM 776 N N . PHE A 1 101 ? -10.420 -24.218 3.753 1.00 93.94 101 PHE A N 1
ATOM 777 C CA . PHE A 1 101 ? -10.347 -23.995 5.193 1.00 93.94 101 PHE A CA 1
ATOM 778 C C . PHE A 1 101 ? -10.645 -22.549 5.554 1.00 93.94 101 PHE A C 1
ATOM 780 O O . PHE A 1 101 ? -10.373 -21.624 4.786 1.00 93.94 101 PHE A O 1
ATOM 787 N N . SER A 1 102 ? -11.198 -22.368 6.750 1.00 93.38 102 SER A N 1
ATOM 788 C CA . SER A 1 102 ? -11.381 -21.051 7.341 1.00 93.38 102 SER A CA 1
ATOM 789 C C . SER A 1 102 ? -10.092 -20.592 8.017 1.00 93.38 102 SER A C 1
ATOM 791 O O . SER A 1 102 ? -9.521 -21.311 8.836 1.00 93.38 102 SER A O 1
ATOM 793 N N . ILE A 1 103 ? -9.631 -19.391 7.671 1.00 93.94 103 ILE A N 1
ATOM 794 C CA . ILE A 1 103 ? -8.459 -18.758 8.274 1.00 93.94 103 ILE A CA 1
ATOM 795 C C . ILE A 1 103 ? -8.811 -17.399 8.879 1.00 93.94 103 ILE A C 1
ATOM 797 O O . ILE A 1 103 ? -9.682 -16.675 8.392 1.00 93.94 103 ILE A O 1
ATOM 801 N N . LEU A 1 104 ? -8.068 -17.006 9.915 1.00 92.50 104 LEU A N 1
ATOM 802 C CA . LEU A 1 104 ? -8.184 -15.696 10.554 1.00 92.50 104 LEU A CA 1
ATOM 803 C C . LEU A 1 104 ? -7.162 -14.716 9.972 1.00 92.50 104 LEU A C 1
ATOM 805 O O . LEU A 1 104 ? -6.027 -14.593 10.449 1.00 92.50 104 LEU A O 1
ATOM 809 N N . ALA A 1 105 ? -7.585 -13.966 8.955 1.00 87.06 105 ALA A N 1
ATOM 810 C CA . ALA A 1 105 ? -6.781 -12.919 8.340 1.00 87.06 105 ALA A CA 1
ATOM 811 C C . ALA A 1 105 ? -6.766 -11.663 9.226 1.00 87.06 105 ALA A C 1
ATOM 813 O O . ALA A 1 105 ? -7.801 -11.058 9.497 1.00 87.06 105 ALA A O 1
ATOM 814 N N . HIS A 1 106 ? -5.589 -11.234 9.683 1.00 82.88 106 HIS A N 1
ATOM 815 C CA . HIS A 1 106 ? -5.470 -10.037 10.524 1.00 82.88 106 HIS A CA 1
ATOM 816 C C . HIS A 1 106 ? -5.951 -8.773 9.786 1.00 82.88 106 HIS A C 1
ATOM 818 O O . HIS A 1 106 ? -5.506 -8.507 8.662 1.00 82.88 106 HIS A O 1
ATOM 824 N N . ARG A 1 107 ? -6.779 -7.950 10.448 1.00 81.69 107 ARG A N 1
ATOM 825 C CA . ARG A 1 107 ? -7.247 -6.632 9.973 1.00 81.69 107 ARG A CA 1
ATOM 826 C C . ARG A 1 107 ? -6.112 -5.606 9.997 1.00 81.69 107 ARG A C 1
ATOM 828 O O . ARG A 1 107 ? -6.034 -4.723 10.847 1.00 81.69 107 ARG A O 1
ATOM 835 N N . SER A 1 108 ? -5.173 -5.771 9.070 1.00 65.94 108 SER A N 1
ATOM 836 C CA . SER A 1 108 ? -3.976 -4.928 8.943 1.00 65.94 108 SER A CA 1
ATOM 837 C C . SER A 1 108 ? -4.278 -3.547 8.352 1.00 65.94 108 SER A C 1
ATOM 839 O O . SER A 1 108 ? -3.417 -2.676 8.386 1.00 65.94 108 SER A O 1
ATOM 841 N N . ASP A 1 109 ? -5.493 -3.359 7.833 1.00 63.03 109 ASP A N 1
ATOM 842 C CA . ASP A 1 109 ? -6.081 -2.080 7.427 1.00 63.03 109 ASP A CA 1
ATOM 843 C C . ASP A 1 109 ? -6.428 -1.171 8.619 1.00 63.03 109 ASP A C 1
ATOM 845 O O . ASP A 1 109 ? -6.707 0.008 8.421 1.00 63.03 109 ASP A O 1
ATOM 849 N N . MET A 1 110 ? -6.413 -1.705 9.846 1.00 67.81 110 MET A N 1
ATOM 850 C CA . MET A 1 110 ? -6.690 -0.959 11.072 1.00 67.81 110 MET A CA 1
ATOM 851 C C . MET A 1 110 ? -5.401 -0.689 11.853 1.00 67.81 110 MET A C 1
ATOM 853 O O . MET A 1 110 ? -4.680 -1.607 12.260 1.00 67.81 110 MET A O 1
ATOM 857 N N . THR A 1 111 ? -5.138 0.583 12.130 1.00 66.44 111 THR A N 1
ATOM 858 C CA . THR A 1 111 ? -4.100 1.008 13.071 1.00 66.44 111 THR A CA 1
ATOM 859 C C . THR A 1 111 ? -4.517 0.752 14.525 1.00 66.44 111 THR A C 1
ATOM 861 O O . THR A 1 111 ? -5.652 0.386 14.836 1.00 66.44 111 THR A O 1
ATOM 864 N N . GLY A 1 112 ? -3.585 0.960 15.462 1.00 63.56 112 GLY A N 1
ATOM 865 C CA . GLY A 1 112 ? -3.907 0.936 16.892 1.00 63.56 112 GLY A CA 1
ATOM 866 C C . GLY A 1 112 ? -4.984 1.955 17.280 1.00 63.56 112 GLY A C 1
ATOM 867 O O . GLY A 1 112 ? -5.836 1.624 18.096 1.00 63.56 112 GLY A O 1
ATOM 868 N N . ALA A 1 113 ? -4.971 3.140 16.661 1.00 69.12 113 ALA A N 1
ATOM 869 C CA . ALA A 1 113 ? -5.970 4.182 16.882 1.00 69.12 113 ALA A CA 1
ATOM 870 C C . ALA A 1 113 ? -7.320 3.821 16.247 1.00 69.12 113 ALA A C 1
ATOM 872 O O . ALA A 1 113 ? -8.357 4.009 16.872 1.00 69.12 113 ALA A O 1
ATOM 873 N N . ASP A 1 114 ? -7.321 3.214 15.055 1.00 69.19 114 ASP A N 1
ATOM 874 C CA . ASP A 1 114 ? -8.558 2.757 14.402 1.00 69.19 114 ASP A CA 1
ATOM 875 C C . ASP A 1 114 ? -9.327 1.741 15.244 1.00 69.19 114 ASP A C 1
ATOM 877 O O . ASP A 1 114 ? -10.554 1.721 15.235 1.00 69.19 114 ASP A O 1
ATOM 881 N N . ARG A 1 115 ? -8.614 0.916 16.017 1.00 80.06 115 ARG A N 1
ATOM 882 C CA . ARG A 1 115 ? -9.229 -0.046 16.938 1.00 80.06 115 ARG A CA 1
ATOM 883 C C . ARG A 1 115 ? -9.976 0.604 18.103 1.00 80.06 115 ARG A C 1
ATOM 885 O O . ARG A 1 115 ? -10.718 -0.101 18.778 1.00 80.06 115 ARG A O 1
ATOM 892 N N . GLU A 1 116 ? -9.832 1.906 18.334 1.00 84.62 116 GLU A N 1
ATOM 893 C CA . GLU A 1 116 ? -10.604 2.643 19.345 1.00 84.62 116 GLU A CA 1
ATOM 894 C C . GLU A 1 116 ? -11.987 3.083 18.842 1.00 84.62 116 GLU A C 1
ATOM 896 O O . GLU A 1 116 ? -12.798 3.550 19.641 1.00 84.62 116 GLU A O 1
ATOM 901 N N . TRP A 1 117 ? -12.275 2.904 17.547 1.00 77.81 117 TRP A N 1
ATOM 902 C CA . TRP A 1 117 ? -13.504 3.366 16.908 1.00 77.81 117 TRP A CA 1
ATOM 903 C C . TRP A 1 117 ? -14.393 2.199 16.477 1.00 77.81 117 TRP A C 1
ATOM 905 O O . TRP A 1 117 ? -14.011 1.388 15.631 1.00 77.81 117 TRP A O 1
ATOM 915 N N . ALA A 1 118 ? -15.618 2.140 17.001 1.00 78.62 118 ALA A N 1
ATOM 916 C CA . ALA A 1 118 ? -16.596 1.097 16.687 1.00 78.62 118 ALA A CA 1
ATOM 917 C C . ALA A 1 118 ? -16.898 1.004 15.181 1.00 78.62 118 ALA A C 1
ATOM 919 O O . ALA A 1 118 ? -17.031 -0.094 14.647 1.00 78.62 118 ALA A O 1
ATOM 920 N N . ALA A 1 119 ? -16.908 2.143 14.479 1.00 77.50 119 ALA A N 1
ATOM 921 C CA . ALA A 1 119 ? -17.156 2.228 13.037 1.00 77.50 119 ALA A CA 1
ATOM 922 C C . ALA A 1 119 ? -16.124 1.479 12.170 1.00 77.50 119 ALA A C 1
ATOM 924 O O . ALA A 1 119 ? -16.385 1.191 11.004 1.00 77.50 119 ALA A O 1
ATOM 925 N N . ARG A 1 120 ? -14.936 1.168 12.710 1.00 83.75 120 ARG A N 1
ATOM 926 C CA . ARG A 1 120 ? -13.872 0.467 11.972 1.00 83.75 120 ARG A CA 1
ATOM 927 C C . ARG A 1 120 ? -14.035 -1.059 12.004 1.00 83.75 120 ARG A C 1
ATOM 929 O O . ARG A 1 120 ? -13.459 -1.753 11.156 1.00 83.75 120 ARG A O 1
ATOM 936 N N . TYR A 1 121 ? -14.830 -1.572 12.942 1.00 83.19 121 TYR A N 1
ATOM 937 C CA . TYR A 1 121 ? -15.194 -2.983 13.042 1.00 83.19 121 TYR A CA 1
ATOM 938 C C . TYR A 1 121 ? -16.363 -3.307 12.110 1.00 83.19 121 TYR A C 1
ATOM 940 O O . TYR A 1 121 ? -17.224 -2.469 11.841 1.00 83.19 121 TYR A O 1
ATOM 948 N N . LYS A 1 122 ? -16.395 -4.539 11.612 1.00 86.56 122 LYS A N 1
ATOM 949 C CA . LYS A 1 122 ? -17.475 -5.074 10.785 1.00 86.56 122 LYS A CA 1
ATOM 950 C C . LYS A 1 122 ? -18.125 -6.249 11.500 1.00 86.56 122 LYS A C 1
ATOM 952 O O . LYS A 1 122 ? -17.458 -6.990 12.217 1.00 86.56 122 LYS A O 1
ATOM 957 N N . VAL A 1 123 ? -19.425 -6.424 11.280 1.00 92.62 123 VAL A N 1
ATOM 958 C CA . VAL A 1 123 ? -20.145 -7.621 11.731 1.00 92.62 123 VAL A CA 1
ATOM 959 C C . VAL A 1 123 ? -19.459 -8.862 11.155 1.00 92.62 123 VAL A C 1
ATOM 961 O O . VAL A 1 123 ? -19.114 -8.881 9.973 1.00 92.62 123 VAL A O 1
ATOM 964 N N . GLY A 1 124 ? -19.224 -9.859 12.006 1.00 93.50 124 GLY A N 1
ATOM 965 C CA . GLY A 1 124 ? -18.472 -11.070 11.678 1.00 93.50 124 GLY A CA 1
ATOM 966 C C . GLY A 1 124 ? -16.951 -10.963 11.843 1.00 93.50 124 GLY A C 1
ATOM 967 O O . GLY A 1 124 ? -16.267 -11.969 11.680 1.00 93.50 124 GLY A O 1
ATOM 968 N N . ASP A 1 125 ? -16.387 -9.795 12.181 1.00 93.94 125 ASP A N 1
ATOM 969 C CA . ASP A 1 125 ? -14.976 -9.738 12.587 1.00 93.94 125 ASP A CA 1
ATOM 970 C C . ASP A 1 125 ? -14.763 -10.580 13.862 1.00 93.94 125 ASP A C 1
ATOM 972 O O . ASP A 1 125 ? -15.588 -10.569 14.778 1.00 93.94 125 ASP A O 1
ATOM 976 N N . VAL A 1 126 ? -13.619 -11.256 13.954 1.00 95.25 126 VAL A N 1
ATOM 977 C CA . VAL A 1 126 ? -13.207 -12.043 15.123 1.00 95.25 126 VAL A CA 1
ATOM 978 C C . VAL A 1 126 ? -12.193 -11.241 15.933 1.00 95.25 126 VAL A C 1
ATOM 980 O O . VAL A 1 126 ? -11.168 -10.795 15.412 1.00 95.25 126 VAL A O 1
ATOM 983 N N . LEU A 1 127 ? -12.463 -11.039 17.218 1.00 94.06 127 LEU A N 1
ATOM 984 C CA . LEU A 1 127 ? -11.628 -10.286 18.147 1.00 94.06 127 LEU A CA 1
ATOM 985 C C . LEU A 1 127 ? -10.892 -11.227 19.092 1.00 94.06 127 LEU A C 1
ATOM 987 O O . LEU A 1 127 ? -11.491 -12.121 19.681 1.00 94.06 127 LEU A O 1
ATOM 991 N N . LYS A 1 128 ? -9.592 -10.991 19.278 1.00 91.56 128 LYS A N 1
ATOM 992 C CA . LYS A 1 128 ? -8.744 -11.713 20.232 1.00 91.56 128 LYS A CA 1
ATOM 993 C C . LYS A 1 128 ? -8.259 -10.768 21.319 1.00 91.56 128 LYS A C 1
ATOM 995 O O . LYS A 1 128 ? -7.616 -9.759 21.021 1.00 91.56 128 LYS A O 1
ATOM 1000 N N . TYR A 1 129 ? -8.526 -11.118 22.573 1.00 91.81 129 TYR A N 1
ATOM 1001 C CA . TYR A 1 129 ? -8.215 -10.280 23.731 1.00 91.81 129 TYR A CA 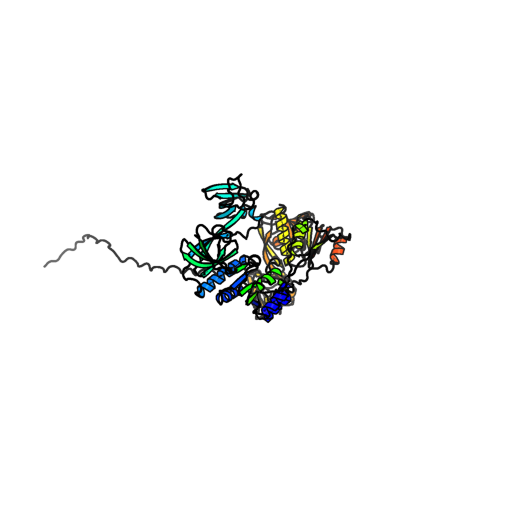1
ATOM 1002 C C . TYR A 1 129 ? -6.979 -10.791 24.467 1.00 91.81 129 TYR A C 1
ATOM 1004 O O . TYR A 1 129 ? -7.072 -11.723 25.256 1.00 91.81 129 TYR A O 1
ATOM 1012 N N . GLU A 1 130 ? -5.815 -10.165 24.299 1.00 87.94 130 GLU A N 1
ATOM 1013 C CA . GLU A 1 130 ? -4.575 -10.608 24.972 1.00 87.94 130 GLU A CA 1
ATOM 1014 C C . GLU A 1 130 ? -4.580 -10.360 26.490 1.00 87.94 130 GLU A C 1
ATOM 1016 O O . GLU A 1 130 ? -3.932 -11.077 27.263 1.00 87.94 130 GLU A O 1
ATOM 1021 N N . THR A 1 131 ? -5.309 -9.329 26.921 1.00 86.06 131 THR A N 1
ATOM 1022 C CA . THR A 1 131 ? -5.423 -8.883 28.319 1.00 86.06 131 THR A CA 1
ATOM 1023 C C . THR A 1 131 ? -6.789 -9.179 28.943 1.00 86.06 131 THR A C 1
ATOM 1025 O O . THR A 1 131 ? -6.849 -9.404 30.152 1.00 86.06 131 THR A O 1
ATOM 1028 N N . GLY A 1 132 ? -7.858 -9.252 28.140 1.00 88.62 132 GLY A N 1
ATOM 1029 C CA . GLY A 1 132 ? -9.243 -9.383 28.617 1.00 88.62 132 GLY A CA 1
ATOM 1030 C C . GLY A 1 132 ? -9.769 -8.126 29.331 1.00 88.62 132 GLY A C 1
ATOM 1031 O O . GLY A 1 132 ? -9.110 -7.087 29.358 1.00 88.62 132 GLY A O 1
ATOM 1032 N N . SER A 1 133 ? -10.961 -8.219 29.927 1.00 91.00 133 SER A N 1
ATOM 1033 C CA . SER A 1 133 ? -11.562 -7.187 30.780 1.00 91.00 133 SER A CA 1
ATOM 1034 C C . SER A 1 133 ? -12.497 -7.790 31.829 1.00 91.00 133 SER A C 1
ATOM 1036 O O . SER A 1 133 ? -13.592 -8.246 31.513 1.00 91.00 133 SER A O 1
ATOM 1038 N N . LYS A 1 134 ? -12.114 -7.709 33.110 1.00 87.88 134 LYS A N 1
ATOM 1039 C CA . LYS A 1 134 ? -12.973 -8.157 34.223 1.00 87.88 134 LYS A CA 1
ATOM 1040 C C . LYS A 1 134 ? -14.271 -7.355 34.323 1.00 87.88 134 LYS A C 1
ATOM 1042 O O . LYS A 1 134 ? -15.305 -7.928 34.636 1.00 87.88 134 LYS A O 1
ATOM 1047 N N . ALA A 1 135 ? -14.215 -6.051 34.044 1.00 87.88 135 ALA A N 1
ATOM 1048 C CA . ALA A 1 135 ? -15.375 -5.161 34.120 1.00 87.88 135 ALA A CA 1
ATOM 1049 C C . ALA A 1 135 ? -16.472 -5.530 33.110 1.00 87.88 135 ALA A C 1
ATOM 1051 O O . ALA A 1 135 ? -17.642 -5.262 33.354 1.00 87.88 135 ALA A O 1
ATOM 1052 N N . HIS A 1 136 ? -16.084 -6.157 31.998 1.00 85.88 136 HIS A N 1
ATOM 1053 C CA . HIS A 1 136 ? -16.987 -6.565 30.926 1.00 85.88 136 HIS A CA 1
ATOM 1054 C C . HIS A 1 136 ? -17.121 -8.091 30.803 1.00 85.88 136 HIS A C 1
ATOM 1056 O O . HIS A 1 136 ? -17.655 -8.563 29.811 1.00 85.88 136 HIS A O 1
ATOM 1062 N N . GLY A 1 137 ? -16.619 -8.873 31.769 1.00 88.81 137 GLY A N 1
ATOM 1063 C CA . GLY A 1 137 ? -16.697 -10.342 31.720 1.00 88.81 137 GLY A CA 1
ATOM 1064 C C . GLY A 1 137 ? -15.844 -11.001 30.624 1.00 88.81 137 GLY A C 1
ATOM 1065 O O . GLY A 1 137 ? -16.020 -12.176 30.318 1.00 88.81 137 GLY A O 1
ATOM 1066 N N . ILE A 1 138 ? -14.889 -10.276 30.039 1.00 92.06 138 ILE A N 1
ATOM 1067 C CA . ILE A 1 138 ? -14.046 -10.773 28.948 1.00 92.06 138 ILE A CA 1
ATOM 1068 C C . ILE A 1 138 ? -12.797 -11.436 29.530 1.00 92.06 138 ILE A C 1
ATOM 1070 O O . ILE A 1 138 ? -11.964 -10.787 30.171 1.00 92.06 138 ILE A O 1
ATOM 1074 N N . ALA A 1 139 ? -12.638 -12.735 29.295 1.00 91.50 139 ALA A N 1
ATOM 1075 C CA . ALA A 1 139 ? -11.481 -13.486 29.766 1.00 91.50 139 ALA A CA 1
ATOM 1076 C C . ALA A 1 139 ? -10.199 -13.120 28.996 1.00 91.50 139 ALA A C 1
ATOM 1078 O O . ALA A 1 139 ? -10.221 -12.677 27.846 1.00 91.50 139 ALA A O 1
ATOM 1079 N N . ARG A 1 140 ? -9.043 -13.322 29.630 1.00 91.00 140 ARG A N 1
ATOM 1080 C CA . ARG A 1 140 ? -7.739 -13.136 28.987 1.00 91.00 140 ARG A CA 1
ATOM 1081 C C . ARG A 1 140 ? -7.474 -14.257 27.975 1.00 91.00 140 ARG A C 1
ATOM 1083 O O . ARG A 1 140 ? -7.709 -15.415 28.289 1.00 91.00 140 ARG A O 1
ATOM 1090 N N . ASN A 1 141 ? -6.898 -13.914 26.825 1.00 87.69 141 ASN A N 1
ATOM 1091 C CA . ASN A 1 141 ? -6.647 -14.791 25.674 1.00 87.69 141 ASN A CA 1
ATOM 1092 C C . ASN A 1 141 ? -7.911 -15.438 25.083 1.00 87.69 141 ASN A C 1
ATOM 1094 O O . ASN A 1 141 ? -7.801 -16.476 24.440 1.00 87.69 141 ASN A O 1
ATOM 1098 N N . SER A 1 142 ? -9.083 -14.834 25.295 1.00 91.31 142 SER A N 1
ATOM 1099 C CA . SER A 1 142 ? -10.344 -15.298 24.707 1.00 91.31 142 SER A CA 1
ATOM 1100 C C . SER A 1 142 ? -10.557 -14.741 23.302 1.00 91.31 142 SER A C 1
ATOM 1102 O O . SER A 1 142 ? -9.949 -13.721 22.933 1.00 91.31 142 SER A O 1
ATOM 1104 N N . THR A 1 143 ? -11.433 -15.399 22.540 1.00 92.94 143 THR A N 1
ATOM 1105 C CA . THR A 1 143 ? -11.951 -14.881 21.275 1.00 92.94 143 THR A CA 1
ATOM 1106 C C . THR A 1 143 ? -13.441 -14.549 21.357 1.00 92.94 143 THR A C 1
ATOM 1108 O O . THR A 1 143 ? -14.157 -15.023 22.241 1.00 92.94 143 THR A O 1
ATOM 1111 N N . ALA A 1 144 ? -13.890 -13.651 20.483 1.00 95.00 144 ALA A N 1
ATOM 1112 C CA . ALA A 1 144 ? -15.292 -13.275 20.349 1.00 95.00 144 ALA A CA 1
ATOM 1113 C C . ALA A 1 144 ? -15.587 -12.785 18.928 1.00 95.00 144 ALA A C 1
ATOM 1115 O O . ALA A 1 144 ? -14.698 -12.253 18.265 1.00 95.00 144 ALA A O 1
ATOM 1116 N N . THR A 1 145 ? -16.838 -12.882 18.491 1.00 96.94 145 THR A N 1
ATOM 1117 C CA . THR A 1 145 ? -17.276 -12.432 17.162 1.00 96.94 145 THR A CA 1
ATOM 1118 C C . THR A 1 145 ? -18.099 -11.155 17.273 1.00 96.94 145 THR A C 1
ATOM 1120 O O . THR A 1 145 ? -18.962 -11.040 18.139 1.00 96.94 145 THR A O 1
ATOM 1123 N N . VAL A 1 146 ? -17.857 -10.175 16.405 1.00 96.31 146 VAL A N 1
ATOM 1124 C CA . VAL A 1 146 ? -18.627 -8.923 16.368 1.00 96.31 146 VAL A CA 1
ATOM 1125 C C . VAL A 1 146 ? -20.029 -9.187 15.818 1.00 96.31 146 VAL A C 1
ATOM 1127 O O . VAL A 1 146 ? -20.178 -9.609 14.673 1.00 96.31 146 VAL A O 1
ATOM 1130 N N . LEU A 1 147 ? -21.059 -8.879 16.607 1.00 96.69 147 LEU A N 1
ATOM 1131 C CA . LEU A 1 147 ? -22.466 -8.969 16.200 1.00 96.69 147 LEU A CA 1
ATOM 1132 C C . LEU A 1 147 ? -22.993 -7.651 15.631 1.00 96.69 147 LEU A C 1
ATOM 1134 O O . LEU A 1 147 ? -23.718 -7.649 14.641 1.00 96.69 147 LEU A O 1
ATOM 1138 N N . SER A 1 148 ? -22.638 -6.525 16.251 1.00 89.56 148 SER A N 1
ATOM 1139 C CA . SER A 1 148 ? -23.079 -5.200 15.809 1.00 89.56 148 SER A CA 1
ATOM 1140 C C . SER A 1 148 ? -22.134 -4.097 16.267 1.00 89.56 148 SER A C 1
ATOM 1142 O O . SER A 1 148 ? -21.396 -4.243 17.244 1.00 89.56 148 SER A O 1
ATOM 1144 N N . THR A 1 149 ? -22.183 -2.968 15.566 1.00 86.06 149 THR A N 1
ATOM 1145 C CA . THR A 1 149 ? -21.426 -1.757 15.886 1.00 86.06 149 THR A CA 1
ATOM 1146 C C . THR A 1 149 ? -22.361 -0.552 15.875 1.00 86.06 149 THR A C 1
ATOM 1148 O O . THR A 1 149 ? -23.242 -0.451 15.023 1.00 86.06 149 THR A O 1
ATOM 1151 N N . ASP A 1 150 ? -22.177 0.364 16.824 1.00 72.69 150 ASP A N 1
ATOM 1152 C CA . ASP A 1 150 ? -22.843 1.666 16.840 1.00 72.69 150 ASP A CA 1
ATOM 1153 C C . ASP A 1 150 ? -21.777 2.763 16.813 1.00 72.69 150 ASP A C 1
ATOM 1155 O O . ASP A 1 150 ? -21.028 2.976 17.772 1.00 72.69 150 ASP A O 1
ATOM 1159 N N . ALA A 1 151 ? -21.695 3.452 15.676 1.00 71.44 151 ALA A N 1
ATOM 1160 C CA . ALA A 1 151 ? -20.748 4.537 15.471 1.00 71.44 151 ALA A CA 1
ATOM 1161 C C . ALA A 1 151 ? -21.092 5.787 16.298 1.00 71.44 151 ALA A C 1
ATOM 1163 O O . ALA A 1 151 ? -20.180 6.510 16.690 1.00 71.44 151 ALA A O 1
ATOM 1164 N N . ARG A 1 152 ? -22.376 6.040 16.599 1.00 65.62 152 ARG A N 1
ATOM 1165 C CA . ARG A 1 152 ? -22.812 7.248 17.321 1.00 65.62 152 ARG A CA 1
ATOM 1166 C C . ARG A 1 152 ? -22.423 7.190 18.791 1.00 65.62 152 ARG A C 1
ATOM 1168 O O . ARG A 1 152 ? -21.956 8.183 19.338 1.00 65.62 152 ARG A O 1
ATOM 1175 N N . SER A 1 153 ? -22.604 6.034 19.425 1.00 69.69 153 SER A N 1
ATOM 1176 C CA . SER A 1 153 ? -22.205 5.809 20.822 1.00 69.69 153 SER A CA 1
ATOM 1177 C C . SER A 1 153 ? -20.802 5.224 20.974 1.00 69.69 153 SER A C 1
ATOM 1179 O O . SER A 1 153 ? -20.364 4.999 22.101 1.00 69.69 153 SER A O 1
ATOM 1181 N N . ASN A 1 154 ? -20.105 4.969 19.864 1.00 83.69 154 ASN A N 1
ATOM 1182 C CA . ASN A 1 154 ? -18.824 4.271 19.814 1.00 83.69 154 ASN A CA 1
ATOM 1183 C C . ASN A 1 154 ? -18.842 2.939 20.582 1.00 83.69 154 ASN A C 1
ATOM 1185 O O . ASN A 1 154 ? -17.978 2.690 21.416 1.00 83.69 154 ASN A O 1
ATOM 1189 N N . THR A 1 155 ? -19.830 2.079 20.337 1.00 87.00 155 THR A N 1
ATOM 1190 C CA . THR A 1 155 ? -19.949 0.783 21.024 1.00 87.00 155 THR A CA 1
ATOM 1191 C C . THR A 1 155 ? -19.878 -0.388 20.056 1.00 87.00 155 THR A C 1
ATOM 1193 O O . THR A 1 155 ? -20.381 -0.338 18.935 1.00 87.00 155 THR A O 1
ATOM 1196 N N . VAL A 1 156 ? -19.245 -1.471 20.503 1.00 91.12 156 VAL A N 1
ATOM 1197 C CA . VAL A 1 156 ? -19.184 -2.750 19.791 1.00 91.12 156 VAL A CA 1
ATOM 1198 C C . VAL A 1 156 ? -19.868 -3.801 20.648 1.00 91.12 156 VAL A C 1
ATOM 1200 O O . VAL A 1 156 ? -19.582 -3.916 21.842 1.00 91.12 156 VAL A O 1
ATOM 1203 N N . THR A 1 157 ? -20.765 -4.560 20.030 1.00 95.88 157 THR A N 1
ATOM 1204 C CA . THR A 1 157 ? -21.424 -5.716 20.631 1.00 95.88 157 THR A CA 1
ATOM 1205 C C . THR A 1 157 ? -20.795 -6.979 20.072 1.00 95.88 157 THR A C 1
ATOM 1207 O O . THR A 1 157 ? -20.777 -7.189 18.858 1.00 95.88 157 THR A O 1
ATOM 1210 N N . ILE A 1 158 ? -20.274 -7.815 20.962 1.00 97.12 158 ILE A N 1
ATOM 1211 C CA . ILE A 1 158 ? -19.608 -9.074 20.634 1.00 97.12 158 ILE A CA 1
ATOM 1212 C C . ILE A 1 158 ? -20.367 -10.265 21.209 1.00 97.12 158 ILE A C 1
ATOM 1214 O O . ILE A 1 158 ? -21.047 -10.130 22.223 1.00 97.12 158 ILE A O 1
ATOM 1218 N N . GLN A 1 159 ? -20.180 -11.432 20.605 1.00 97.50 159 GLN A N 1
ATOM 1219 C CA . GLN A 1 159 ? -20.551 -12.728 21.150 1.00 97.50 159 GLN A CA 1
ATOM 1220 C C . GLN A 1 159 ? -19.291 -13.490 21.552 1.00 97.50 159 GLN A C 1
ATOM 1222 O O . GLN A 1 159 ? -18.417 -13.725 20.720 1.00 97.50 159 GLN A O 1
ATOM 1227 N N . GLN A 1 160 ? -19.188 -13.852 22.825 1.00 94.19 160 GLN A N 1
ATOM 1228 C CA . GLN A 1 160 ? -18.107 -14.681 23.354 1.00 94.19 160 GLN A CA 1
ATOM 1229 C C . GLN A 1 160 ? -18.324 -16.162 22.997 1.00 94.19 160 GLN A C 1
ATOM 1231 O O . GLN A 1 160 ? -19.426 -16.565 22.628 1.00 94.19 160 GLN A O 1
ATOM 1236 N N . GLU A 1 161 ? -17.283 -16.986 23.140 1.00 89.31 161 GLU A N 1
ATOM 1237 C CA . GLU A 1 161 ? -17.336 -18.440 22.878 1.00 89.31 161 GLU A CA 1
ATOM 1238 C C . GLU A 1 161 ? -18.397 -19.185 23.711 1.00 89.31 161 GLU A C 1
ATOM 1240 O O . GLU A 1 161 ? -18.940 -20.191 23.264 1.00 89.31 161 GLU A O 1
ATOM 1245 N N . ASP A 1 162 ? -18.731 -18.686 24.903 1.00 88.56 162 ASP A N 1
ATOM 1246 C CA . ASP A 1 162 ? -19.788 -19.240 25.762 1.00 88.56 162 ASP A CA 1
ATOM 1247 C C . ASP A 1 162 ? -21.208 -18.788 25.361 1.00 88.56 162 ASP A C 1
ATOM 1249 O O . ASP A 1 162 ? -22.188 -19.116 26.033 1.00 88.56 162 ASP A O 1
ATOM 1253 N N . GLY A 1 163 ? -21.326 -18.029 24.267 1.00 90.19 163 GLY A N 1
ATOM 1254 C CA . GLY A 1 163 ? -22.570 -17.479 23.739 1.00 90.19 163 GLY A CA 1
ATOM 1255 C C . GLY A 1 163 ? -23.009 -16.164 24.388 1.00 90.19 163 GLY A C 1
ATOM 1256 O O . GLY A 1 163 ? -23.967 -15.554 23.901 1.00 90.19 163 GLY A O 1
ATOM 1257 N N . GLN A 1 164 ? -22.332 -15.689 25.442 1.00 92.50 164 GLN A N 1
ATOM 1258 C CA . GLN A 1 164 ? -22.683 -14.428 26.094 1.00 92.50 164 GLN A CA 1
ATOM 1259 C C . GLN A 1 164 ? -22.425 -13.239 25.174 1.00 92.50 164 GLN A C 1
ATOM 1261 O O . GLN A 1 164 ? -21.433 -13.174 24.447 1.00 92.50 164 GLN A O 1
ATOM 1266 N N . THR A 1 165 ? -23.337 -12.270 25.223 1.00 96.31 165 THR A N 1
ATOM 1267 C CA . THR A 1 165 ? -23.223 -11.032 24.454 1.00 96.31 165 THR A CA 1
ATOM 1268 C C . THR A 1 165 ? -22.743 -9.901 25.350 1.00 96.31 165 THR A C 1
ATOM 1270 O O . THR A 1 165 ? -23.325 -9.648 26.404 1.00 96.31 165 THR A O 1
ATOM 1273 N N . VAL A 1 166 ? -21.703 -9.192 24.916 1.00 95.25 166 VAL A N 1
ATOM 1274 C CA . VAL A 1 166 ? -21.108 -8.080 25.664 1.00 95.25 166 VAL A CA 1
ATOM 1275 C C . VAL A 1 166 ? -21.029 -6.853 24.770 1.00 95.25 166 VAL A C 1
ATOM 1277 O O . VAL A 1 166 ? -20.484 -6.912 23.671 1.00 95.25 166 VAL A O 1
ATOM 1280 N N . THR A 1 167 ? -21.529 -5.723 25.267 1.00 95.69 167 THR A N 1
ATOM 1281 C CA . THR A 1 167 ? -21.422 -4.422 24.596 1.00 95.69 167 THR A CA 1
ATOM 1282 C C . THR A 1 167 ? -20.476 -3.518 25.372 1.00 95.69 167 THR A C 1
ATOM 1284 O O . THR A 1 167 ? -20.634 -3.342 26.582 1.00 95.69 167 THR A O 1
ATOM 1287 N N . TYR A 1 168 ? -19.495 -2.930 24.691 1.00 92.88 168 TYR A N 1
ATOM 1288 C CA . TYR A 1 168 ? -18.527 -2.029 25.316 1.00 92.88 168 TYR A CA 1
ATOM 1289 C C . TYR A 1 168 ? -17.984 -0.981 24.333 1.00 92.88 168 TYR A C 1
ATOM 1291 O O . TYR A 1 168 ? -18.102 -1.124 23.118 1.00 92.88 168 TYR A O 1
ATOM 1299 N N . ASP A 1 169 ? -17.376 0.078 24.873 1.00 90.00 169 ASP A N 1
ATOM 1300 C CA . ASP A 1 169 ? -16.646 1.095 24.105 1.00 90.00 169 ASP A CA 1
ATOM 1301 C C . ASP A 1 169 ? -15.210 0.603 23.831 1.00 90.00 169 ASP A C 1
ATOM 1303 O O . ASP A 1 169 ? -14.440 0.418 24.788 1.00 90.00 169 ASP A O 1
ATOM 1307 N N . PRO A 1 170 ? -14.817 0.371 22.563 1.00 86.62 170 PRO A N 1
ATOM 1308 C CA . PRO A 1 170 ? -13.521 -0.202 22.231 1.00 86.62 170 PRO A CA 1
ATOM 1309 C C . PRO A 1 170 ? -12.342 0.691 22.627 1.00 86.62 170 PRO A C 1
ATOM 1311 O O . PRO A 1 170 ? -11.249 0.173 22.853 1.00 86.62 170 PRO A O 1
ATOM 1314 N N . LYS A 1 171 ? -12.549 1.995 22.852 1.00 84.69 171 LYS A N 1
ATOM 1315 C CA . LYS A 1 171 ? -11.518 2.897 23.387 1.00 84.69 171 LYS A CA 1
ATOM 1316 C C . LYS A 1 171 ? -11.029 2.489 24.782 1.00 84.69 171 LYS A C 1
ATOM 1318 O O . LYS A 1 171 ? -9.881 2.758 25.149 1.00 84.69 171 LYS A O 1
ATOM 1323 N N . ARG A 1 172 ? -11.888 1.827 25.568 1.00 84.62 172 ARG A N 1
ATOM 1324 C CA . ARG A 1 172 ? -11.618 1.436 26.963 1.00 84.62 172 ARG A CA 1
ATOM 1325 C C . ARG A 1 172 ? -10.886 0.103 27.099 1.00 84.62 172 ARG A C 1
ATOM 1327 O O . ARG A 1 172 ? -10.416 -0.209 28.193 1.00 84.62 172 ARG A O 1
ATOM 1334 N N . LEU A 1 173 ? -10.769 -0.676 26.023 1.00 85.00 173 LEU A N 1
ATOM 1335 C CA . LEU A 1 173 ? -10.057 -1.953 26.024 1.00 85.00 173 LEU A CA 1
ATOM 1336 C C . LEU A 1 173 ? -8.775 -1.850 25.197 1.00 85.00 173 LEU A C 1
ATOM 1338 O O . LEU A 1 173 ? -8.772 -1.416 24.051 1.00 85.00 173 LEU A O 1
ATOM 1342 N N . LYS A 1 174 ? -7.661 -2.285 25.787 1.00 82.81 174 LYS A N 1
ATOM 1343 C CA . LYS A 1 174 ? -6.356 -2.382 25.120 1.00 82.81 174 LYS A CA 1
ATOM 1344 C C . LYS A 1 174 ? -5.985 -3.852 24.918 1.00 82.81 174 LYS A C 1
ATOM 1346 O O . LYS A 1 174 ? -6.502 -4.725 25.615 1.00 82.81 174 LYS A O 1
ATOM 1351 N N . GLY A 1 175 ? -5.079 -4.114 23.975 1.00 80.81 175 GLY A N 1
ATOM 1352 C CA . GLY A 1 175 ? -4.640 -5.478 23.650 1.00 80.81 175 GLY A CA 1
ATOM 1353 C C . GLY A 1 175 ? -5.686 -6.291 22.882 1.00 80.81 175 GLY A C 1
ATOM 1354 O O . GLY A 1 175 ? -5.768 -7.505 23.058 1.00 80.81 175 GLY A O 1
ATOM 1355 N N . VAL A 1 176 ? -6.513 -5.615 22.077 1.00 88.06 176 VAL A N 1
ATOM 1356 C CA . VAL A 1 176 ? -7.493 -6.251 21.190 1.00 88.06 176 VAL A CA 1
ATOM 1357 C C . VAL A 1 176 ? -6.899 -6.336 19.790 1.00 88.06 176 VAL A C 1
ATOM 1359 O O . VAL A 1 176 ? -6.527 -5.315 19.210 1.00 88.06 176 VAL A O 1
ATOM 1362 N N . ASN A 1 177 ? -6.821 -7.545 19.246 1.00 88.75 177 ASN A N 1
ATOM 1363 C CA . ASN A 1 177 ? -6.483 -7.777 17.845 1.00 88.75 177 ASN A CA 1
ATOM 1364 C C . ASN A 1 177 ? -7.753 -8.163 17.085 1.00 88.75 177 ASN A C 1
ATOM 1366 O O . ASN A 1 177 ? -8.551 -8.947 17.593 1.00 88.75 177 ASN A O 1
ATOM 1370 N N . ALA A 1 178 ? -7.929 -7.619 15.883 1.00 90.75 178 ALA A N 1
ATOM 1371 C CA . ALA A 1 178 ? -9.092 -7.875 15.041 1.00 90.75 178 ALA A CA 1
ATOM 1372 C C . ALA A 1 178 ? -8.691 -8.696 13.812 1.00 90.75 178 ALA A C 1
ATOM 1374 O O . ALA A 1 178 ? -7.657 -8.444 13.183 1.00 90.75 178 ALA A O 1
ATOM 1375 N N . TYR A 1 179 ? -9.528 -9.662 13.467 1.00 91.62 179 TYR A N 1
ATOM 1376 C CA . TYR A 1 179 ? -9.348 -10.582 12.357 1.00 91.62 179 TYR A CA 1
ATOM 1377 C C . TYR A 1 179 ? -10.630 -10.647 11.537 1.00 91.62 179 TYR A C 1
ATOM 1379 O O . TYR A 1 179 ? -11.721 -10.401 12.044 1.00 91.62 179 TYR A O 1
ATOM 1387 N N . ARG A 1 180 ? -10.486 -10.995 10.264 1.00 91.19 180 ARG A N 1
ATOM 1388 C CA . ARG A 1 180 ? -11.590 -11.379 9.398 1.00 91.19 180 ARG A CA 1
ATOM 1389 C C . ARG A 1 180 ? -11.469 -12.861 9.107 1.00 91.19 180 ARG A C 1
ATOM 1391 O O . ARG A 1 180 ? -10.420 -13.313 8.648 1.00 91.19 180 ARG A O 1
ATOM 1398 N N . GLU A 1 181 ? -12.548 -13.584 9.349 1.00 91.94 181 GLU A N 1
ATOM 1399 C CA . GLU A 1 181 ? -12.663 -14.964 8.911 1.00 91.94 181 GLU A CA 1
ATOM 1400 C C . GLU A 1 181 ? -12.770 -15.003 7.381 1.00 91.94 181 GLU A C 1
ATOM 1402 O O . GLU A 1 181 ? -13.539 -14.253 6.778 1.00 91.94 181 GLU A O 1
ATOM 1407 N N . THR A 1 182 ? -11.920 -15.791 6.728 1.00 90.06 182 THR A N 1
ATOM 1408 C CA . THR A 1 182 ? -11.879 -15.906 5.265 1.00 90.06 182 THR A CA 1
ATOM 1409 C C . THR A 1 182 ? -11.687 -17.363 4.881 1.00 90.06 182 THR A C 1
ATOM 1411 O O . THR A 1 182 ? -10.819 -18.035 5.430 1.00 90.06 182 THR A O 1
ATOM 1414 N N . LEU A 1 183 ? -12.469 -17.842 3.915 1.00 92.00 183 LEU A N 1
ATOM 1415 C CA . LEU A 1 183 ? -12.267 -19.163 3.327 1.00 92.00 183 LEU A CA 1
ATOM 1416 C C . LEU A 1 183 ? -11.146 -19.101 2.296 1.00 92.00 183 LEU A C 1
ATOM 1418 O O . LEU A 1 183 ? -11.140 -18.214 1.439 1.00 92.00 183 LEU A O 1
ATOM 1422 N N . LYS A 1 184 ? -10.216 -20.051 2.362 1.00 92.12 184 LYS A N 1
ATOM 1423 C CA . LYS A 1 184 ? -9.101 -20.133 1.423 1.00 92.12 184 LYS A CA 1
ATOM 1424 C C . LYS A 1 184 ? -8.826 -21.576 1.018 1.00 92.12 184 LYS A C 1
ATOM 1426 O O . LYS A 1 184 ? -8.956 -22.485 1.835 1.00 92.12 184 LYS A O 1
ATOM 1431 N N . ASP A 1 185 ? -8.479 -21.752 -0.253 1.00 94.12 185 ASP A N 1
ATOM 1432 C CA . ASP A 1 185 ? -8.131 -23.045 -0.837 1.00 94.12 185 ASP A CA 1
ATOM 1433 C C . ASP A 1 185 ? -6.674 -23.398 -0.528 1.00 94.12 185 ASP A C 1
ATOM 1435 O O . ASP A 1 185 ? -5.786 -22.563 -0.710 1.00 94.12 185 ASP A O 1
ATOM 1439 N N . PHE A 1 186 ? -6.445 -24.634 -0.091 1.00 95.75 186 PHE A N 1
ATOM 1440 C CA . PHE A 1 186 ? -5.131 -25.225 0.147 1.00 95.75 186 PHE A CA 1
ATOM 1441 C C . PHE A 1 186 ? -5.045 -26.605 -0.514 1.00 95.75 186 PHE A C 1
ATOM 1443 O O . PHE A 1 186 ? -6.050 -27.296 -0.666 1.00 95.75 186 PHE A O 1
ATOM 1450 N N . ALA A 1 187 ? -3.839 -27.006 -0.894 1.00 96.44 187 ALA A N 1
ATOM 1451 C CA . ALA A 1 187 ? -3.515 -28.279 -1.518 1.00 96.44 187 ALA A CA 1
ATOM 1452 C C . ALA A 1 187 ? -2.202 -28.838 -0.953 1.00 96.44 187 ALA A C 1
ATOM 1454 O O . ALA A 1 187 ? -1.386 -28.119 -0.370 1.00 96.44 187 ALA A O 1
ATOM 1455 N N . GLU A 1 188 ? -1.968 -30.133 -1.153 1.00 97.00 188 GLU A N 1
ATOM 1456 C CA . GLU A 1 188 ? -0.666 -30.730 -0.854 1.00 97.00 188 GLU A CA 1
ATOM 1457 C C . GLU A 1 188 ? 0.447 -30.037 -1.655 1.00 97.00 188 GLU A C 1
ATOM 1459 O O . GLU A 1 188 ? 0.282 -29.703 -2.831 1.00 97.00 188 GLU A O 1
ATOM 1464 N N . GLY A 1 189 ? 1.583 -29.792 -1.003 1.00 95.69 189 GLY A N 1
ATOM 1465 C CA . GLY A 1 189 ? 2.690 -29.009 -1.547 1.00 95.69 189 GLY A CA 1
ATOM 1466 C C . GLY A 1 189 ? 2.582 -27.499 -1.311 1.00 95.69 189 GLY A C 1
ATOM 1467 O O . GLY A 1 189 ? 3.578 -26.803 -1.520 1.00 95.69 189 GLY A O 1
ATOM 1468 N N . ASP A 1 190 ? 1.441 -26.971 -0.838 1.00 97.12 190 ASP A N 1
ATOM 1469 C CA . ASP A 1 190 ? 1.330 -25.538 -0.543 1.00 97.12 190 ASP A CA 1
ATOM 1470 C C . ASP A 1 190 ? 2.320 -25.142 0.569 1.00 97.12 190 ASP A C 1
ATOM 1472 O O . ASP A 1 190 ? 2.412 -25.790 1.619 1.00 97.12 190 ASP A O 1
ATOM 1476 N N . ARG A 1 191 ? 3.046 -24.033 0.370 1.00 94.88 191 ARG A N 1
ATOM 1477 C CA . ARG A 1 191 ? 3.789 -23.389 1.463 1.00 94.88 191 ARG A CA 1
ATOM 1478 C C . ARG A 1 191 ? 2.846 -22.545 2.295 1.00 94.88 191 ARG A C 1
ATOM 1480 O O . ARG A 1 191 ? 2.122 -21.702 1.762 1.00 94.88 191 ARG A O 1
ATOM 1487 N N . ILE A 1 192 ? 2.948 -22.682 3.610 1.00 94.81 192 ILE A N 1
ATOM 1488 C CA . ILE A 1 192 ? 2.180 -21.902 4.572 1.00 94.81 192 ILE A CA 1
ATOM 1489 C C . ILE A 1 192 ? 3.079 -21.149 5.549 1.00 94.81 192 ILE A C 1
ATOM 1491 O O . ILE A 1 192 ? 4.232 -21.504 5.794 1.00 94.81 192 ILE A O 1
ATOM 1495 N N . GLN A 1 193 ? 2.514 -20.097 6.125 1.00 92.00 193 GLN A N 1
ATOM 1496 C CA . GLN A 1 193 ? 3.064 -19.318 7.215 1.00 92.00 193 GLN A CA 1
ATOM 1497 C C . GLN A 1 193 ? 2.081 -19.318 8.385 1.00 92.00 193 GLN A C 1
ATOM 1499 O O . GLN A 1 193 ? 0.924 -18.928 8.226 1.00 92.00 193 GLN A O 1
ATOM 1504 N N . PHE A 1 194 ? 2.560 -19.647 9.582 1.00 91.81 194 PHE A N 1
ATOM 1505 C CA . PHE A 1 194 ? 1.783 -19.465 10.807 1.00 91.81 194 PHE A CA 1
ATOM 1506 C C . PHE A 1 194 ? 1.675 -17.978 11.150 1.00 91.81 194 PHE A C 1
ATOM 1508 O O . PHE A 1 194 ? 2.670 -17.255 11.153 1.00 91.81 194 PHE A O 1
ATOM 1515 N N . THR A 1 195 ? 0.471 -17.497 11.454 1.00 87.81 195 THR A N 1
ATOM 1516 C CA . THR A 1 195 ? 0.197 -16.070 11.721 1.00 87.81 195 THR A CA 1
ATOM 1517 C C . THR A 1 195 ? 0.050 -15.751 13.210 1.00 87.81 195 THR A C 1
ATOM 1519 O O . THR A 1 195 ? -0.046 -14.584 13.600 1.00 87.81 195 THR A O 1
ATOM 1522 N N . ALA A 1 196 ? 0.0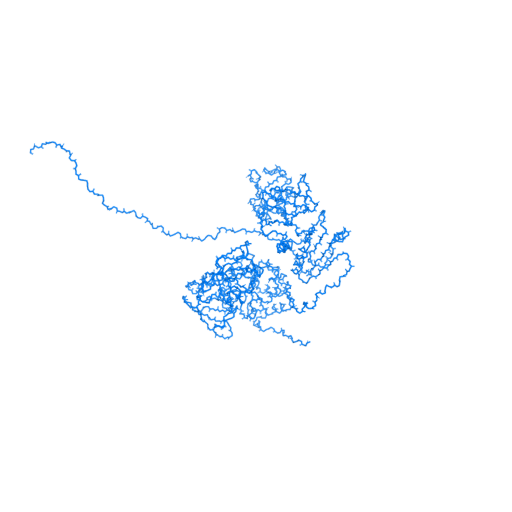94 -16.775 14.064 1.00 86.56 196 ALA A N 1
ATOM 1523 C CA . ALA A 1 196 ? 0.133 -16.650 15.513 1.00 86.56 196 ALA A CA 1
ATOM 1524 C C . ALA A 1 196 ? 1.041 -17.719 16.127 1.00 86.56 196 ALA A C 1
ATOM 1526 O O . ALA A 1 196 ? 1.339 -18.744 15.520 1.00 86.56 196 ALA A O 1
ATOM 1527 N N . LYS A 1 197 ? 1.491 -17.463 17.357 1.00 86.94 197 LYS A N 1
ATOM 1528 C CA . LYS A 1 197 ? 2.226 -18.449 18.146 1.00 86.94 197 LYS A CA 1
ATOM 1529 C C . LYS A 1 197 ? 1.255 -19.477 18.723 1.00 86.94 197 LYS A C 1
ATOM 1531 O O . LYS A 1 197 ? 0.294 -19.079 19.377 1.00 86.94 197 LYS A O 1
ATOM 1536 N N . ASP A 1 198 ? 1.603 -20.752 18.604 1.00 88.56 198 ASP A N 1
ATOM 1537 C CA . ASP A 1 198 ? 0.943 -21.850 19.301 1.00 88.56 198 ASP A CA 1
ATOM 1538 C C . ASP A 1 198 ? 1.982 -22.669 20.079 1.00 88.56 198 ASP A C 1
ATOM 1540 O O . ASP A 1 198 ? 2.920 -23.246 19.525 1.00 88.56 198 ASP A O 1
ATOM 1544 N N . LYS A 1 199 ? 1.836 -22.690 21.407 1.00 87.38 199 LYS A N 1
ATOM 1545 C CA . LYS A 1 199 ? 2.777 -23.386 22.293 1.00 87.38 199 LYS A CA 1
ATOM 1546 C C . LYS A 1 199 ? 2.622 -24.903 22.245 1.00 87.38 199 LYS A C 1
ATOM 1548 O O . LYS A 1 199 ? 3.606 -25.587 22.497 1.00 87.38 199 LYS A O 1
ATOM 1553 N N . THR A 1 200 ? 1.421 -25.403 21.971 1.00 89.25 200 THR A N 1
ATOM 1554 C CA . THR A 1 200 ? 1.121 -26.839 21.952 1.00 89.25 200 THR A CA 1
ATOM 1555 C C . THR A 1 200 ? 1.740 -27.492 20.724 1.00 89.25 200 THR A C 1
ATOM 1557 O O . THR A 1 200 ? 2.427 -28.501 20.843 1.00 89.25 200 THR A O 1
ATOM 1560 N N . LEU A 1 201 ? 1.622 -26.828 19.573 1.00 90.12 201 LEU A N 1
ATOM 1561 C CA . LEU A 1 201 ? 2.251 -27.242 18.320 1.00 90.12 201 LEU A CA 1
ATOM 1562 C C . LEU A 1 201 ? 3.741 -26.885 18.260 1.00 90.12 201 LEU A C 1
ATOM 1564 O O . LEU A 1 201 ? 4.450 -27.350 17.370 1.00 90.12 201 LEU A O 1
ATOM 1568 N N . GLY A 1 202 ? 4.223 -26.036 19.175 1.00 90.06 202 GLY A N 1
ATOM 1569 C CA . GLY A 1 202 ? 5.598 -25.539 19.210 1.00 90.06 202 GLY A CA 1
ATOM 1570 C C . GLY A 1 202 ? 5.936 -24.593 18.052 1.00 90.06 202 GLY A C 1
ATOM 1571 O O . GLY A 1 202 ? 7.099 -24.523 17.648 1.00 90.06 202 GLY A O 1
ATOM 1572 N N . VAL A 1 203 ? 4.942 -23.938 17.448 1.00 90.44 203 VAL A N 1
ATOM 1573 C CA . VAL A 1 203 ? 5.125 -22.991 16.333 1.00 90.44 203 VAL A CA 1
ATOM 1574 C C . VAL A 1 203 ? 5.094 -21.554 16.835 1.00 90.44 203 VAL A C 1
ATOM 1576 O O . VAL A 1 203 ? 4.345 -21.196 17.748 1.00 90.44 203 VAL A O 1
ATOM 1579 N N . ASN A 1 204 ? 5.916 -20.703 16.241 1.00 87.31 204 ASN A N 1
ATOM 1580 C CA . ASN A 1 204 ? 5.896 -19.269 16.467 1.00 87.31 204 ASN A CA 1
ATOM 1581 C C . ASN A 1 204 ? 5.218 -18.548 15.301 1.00 87.31 204 ASN A C 1
ATOM 1583 O O . ASN A 1 204 ? 5.104 -19.056 14.189 1.00 87.31 204 ASN A O 1
ATOM 1587 N N . ASN A 1 205 ? 4.789 -17.313 15.566 1.00 82.00 205 ASN A N 1
ATOM 1588 C CA . ASN A 1 205 ? 4.330 -16.432 14.504 1.00 82.00 205 ASN A CA 1
ATOM 1589 C C . ASN A 1 205 ? 5.447 -16.268 13.465 1.00 82.00 205 ASN A C 1
ATOM 1591 O O . ASN A 1 205 ? 6.573 -15.924 13.830 1.00 82.00 205 ASN A O 1
ATOM 1595 N N . ARG A 1 206 ? 5.077 -16.424 12.196 1.00 82.56 206 ARG A N 1
ATOM 1596 C CA . ARG A 1 206 ? 5.899 -16.361 10.986 1.00 82.56 206 ARG A CA 1
ATOM 1597 C C . ARG A 1 206 ? 6.715 -17.607 10.664 1.00 82.56 206 ARG A C 1
ATOM 1599 O O . ARG A 1 206 ? 7.395 -17.569 9.639 1.00 82.56 206 ARG A O 1
ATOM 1606 N N . ASP A 1 207 ? 6.619 -18.674 11.457 1.00 87.56 207 ASP A N 1
ATOM 1607 C CA . ASP A 1 207 ? 7.209 -19.962 11.084 1.00 87.56 207 ASP A CA 1
ATOM 1608 C C . ASP A 1 207 ? 6.625 -20.426 9.739 1.00 87.56 207 ASP A C 1
ATOM 1610 O O . ASP A 1 207 ? 5.430 -20.250 9.477 1.00 87.56 207 ASP A O 1
ATOM 1614 N N . LEU A 1 208 ? 7.488 -20.976 8.885 1.00 89.69 208 LEU A N 1
ATOM 1615 C CA . LEU A 1 208 ? 7.155 -21.454 7.546 1.00 89.69 208 LEU A CA 1
ATOM 1616 C C . LEU A 1 208 ? 7.196 -22.981 7.506 1.00 89.69 208 LEU A C 1
ATOM 1618 O O . LEU A 1 208 ? 7.949 -23.620 8.248 1.00 89.69 208 LEU A O 1
ATOM 1622 N N . GLY A 1 209 ? 6.388 -23.553 6.626 1.00 92.38 209 GLY A N 1
ATOM 1623 C CA . GLY A 1 209 ? 6.422 -24.974 6.327 1.00 92.38 209 GLY A CA 1
ATOM 1624 C C . GLY A 1 209 ? 5.660 -25.303 5.054 1.00 92.38 209 GLY A C 1
ATOM 1625 O O . GLY A 1 209 ? 4.991 -24.447 4.472 1.00 92.38 209 GLY A O 1
ATOM 1626 N N . THR A 1 210 ? 5.761 -26.555 4.638 1.00 95.38 210 THR A N 1
ATOM 1627 C CA . THR A 1 210 ? 5.111 -27.088 3.441 1.00 95.38 210 THR A CA 1
ATOM 1628 C C . THR A 1 210 ? 4.104 -28.150 3.848 1.00 95.38 210 THR A C 1
ATOM 1630 O O . THR A 1 210 ? 4.429 -29.047 4.629 1.00 95.38 210 THR A O 1
ATOM 1633 N N . ILE A 1 211 ? 2.884 -28.061 3.327 1.00 97.06 211 ILE A N 1
ATOM 1634 C CA . ILE A 1 211 ? 1.859 -29.083 3.537 1.00 97.06 211 ILE A CA 1
ATOM 1635 C C . ILE A 1 211 ? 2.298 -30.363 2.825 1.00 97.06 211 ILE A C 1
ATOM 1637 O O . ILE A 1 211 ? 2.515 -30.360 1.616 1.00 97.06 211 ILE A O 1
ATOM 1641 N N . THR A 1 212 ? 2.430 -31.460 3.567 1.00 96.75 212 THR A N 1
ATOM 1642 C CA . THR A 1 212 ? 2.800 -32.775 3.016 1.00 96.75 212 THR A CA 1
ATOM 1643 C C . THR A 1 212 ? 1.629 -33.737 2.925 1.00 96.75 212 THR A C 1
ATOM 1645 O O . THR A 1 212 ? 1.699 -34.685 2.152 1.00 96.75 212 THR A O 1
ATOM 1648 N N . LYS A 1 213 ? 0.585 -33.513 3.725 1.00 95.69 213 LYS A N 1
ATOM 1649 C CA . LYS A 1 213 ? -0.667 -34.262 3.667 1.00 95.69 213 LYS A CA 1
ATOM 1650 C C . LYS A 1 213 ? -1.811 -33.364 4.094 1.00 95.69 213 LYS A C 1
ATOM 1652 O O . LYS A 1 213 ? -1.654 -32.593 5.049 1.00 95.69 213 LYS A O 1
ATOM 1657 N N . LEU A 1 214 ? -2.937 -33.474 3.407 1.00 94.44 214 LEU A N 1
ATOM 1658 C CA . LEU A 1 214 ? -4.097 -32.643 3.669 1.00 94.44 214 LEU A CA 1
ATOM 1659 C C . LEU A 1 214 ? -5.368 -33.504 3.641 1.00 94.44 214 LEU A C 1
ATOM 1661 O O . LEU A 1 214 ? -5.712 -34.075 2.615 1.00 94.44 214 LEU A O 1
ATOM 1665 N N . ASP A 1 215 ? -6.043 -33.578 4.787 1.00 88.81 215 ASP A N 1
ATOM 1666 C CA . ASP A 1 215 ? -7.346 -34.219 4.972 1.00 88.81 215 ASP A CA 1
ATOM 1667 C C . ASP A 1 215 ? -8.375 -33.169 5.456 1.00 88.81 215 ASP A C 1
ATOM 1669 O O . ASP A 1 215 ? -8.014 -32.048 5.826 1.00 88.81 215 ASP A O 1
ATOM 1673 N N . ALA A 1 216 ? -9.668 -33.510 5.487 1.00 82.81 216 ALA A N 1
ATOM 1674 C CA . ALA A 1 216 ? -10.735 -32.567 5.858 1.00 82.81 216 ALA A CA 1
ATOM 1675 C C . ALA A 1 216 ? -10.633 -32.023 7.301 1.00 82.81 216 ALA A C 1
ATOM 1677 O O . ALA A 1 216 ? -11.060 -30.900 7.565 1.00 82.81 216 ALA A O 1
ATOM 1678 N N . ASP A 1 217 ? -10.079 -32.806 8.225 1.00 89.56 217 ASP A N 1
ATOM 1679 C CA . ASP A 1 217 ? -9.978 -32.521 9.661 1.00 89.56 217 ASP A CA 1
ATOM 1680 C C . ASP A 1 217 ? -8.526 -32.431 10.161 1.00 89.56 217 ASP A C 1
ATOM 1682 O O . ASP A 1 217 ? -8.280 -32.205 11.348 1.00 89.56 217 ASP A O 1
ATOM 1686 N N . GLN A 1 218 ? -7.539 -32.593 9.275 1.00 94.88 218 GLN A N 1
ATOM 1687 C CA . GLN A 1 218 ? -6.135 -32.607 9.663 1.00 94.88 218 GLN A CA 1
ATOM 1688 C C . GLN A 1 218 ? -5.215 -32.113 8.545 1.00 94.88 218 GLN A C 1
ATOM 1690 O O . GLN A 1 218 ? -5.240 -32.602 7.418 1.00 94.88 218 GLN A O 1
ATOM 1695 N N . ILE A 1 219 ? -4.319 -31.187 8.890 1.00 96.81 219 ILE A N 1
ATOM 1696 C CA . ILE A 1 219 ? -3.227 -30.740 8.022 1.00 96.81 219 ILE A CA 1
ATOM 1697 C C . ILE A 1 219 ? -1.905 -31.237 8.603 1.00 96.81 219 ILE A C 1
ATOM 1699 O O . ILE A 1 219 ? -1.605 -30.993 9.774 1.00 96.81 219 ILE A O 1
ATOM 1703 N N . THR A 1 220 ? -1.091 -31.903 7.780 1.00 97.38 220 THR A N 1
ATOM 1704 C CA . THR A 1 220 ? 0.288 -32.283 8.118 1.00 97.38 220 THR A CA 1
ATOM 1705 C C . THR A 1 220 ? 1.269 -31.350 7.418 1.00 97.38 220 THR A C 1
ATOM 1707 O O . THR A 1 220 ? 1.240 -31.203 6.197 1.00 97.38 220 THR A O 1
ATOM 1710 N N . VAL A 1 221 ? 2.158 -30.727 8.193 1.00 97.00 221 VAL A N 1
ATOM 1711 C CA . VAL A 1 221 ? 3.101 -29.713 7.706 1.00 97.00 221 VAL A CA 1
ATOM 1712 C C . VAL A 1 221 ? 4.524 -30.103 8.060 1.00 97.00 221 VAL A C 1
ATOM 1714 O O . VAL A 1 221 ? 4.858 -30.317 9.227 1.00 97.00 221 VAL A O 1
ATOM 1717 N N . GLN A 1 222 ? 5.380 -30.146 7.048 1.00 95.62 222 GLN A N 1
ATOM 1718 C CA . GLN A 1 222 ? 6.821 -30.207 7.214 1.00 95.62 222 GLN A CA 1
ATOM 1719 C C . GLN A 1 222 ? 7.351 -28.797 7.482 1.00 95.62 222 GLN A C 1
ATOM 1721 O O . GLN A 1 222 ? 7.239 -27.914 6.638 1.00 95.62 222 GLN A O 1
ATOM 1726 N N . MET A 1 223 ? 7.926 -28.584 8.660 1.00 92.44 223 MET A N 1
ATOM 1727 C CA . MET A 1 223 ? 8.445 -27.286 9.082 1.00 92.44 223 MET A CA 1
ATOM 1728 C C . MET A 1 223 ? 9.817 -27.007 8.472 1.00 92.44 223 MET A C 1
ATOM 1730 O O . MET A 1 223 ? 10.676 -27.895 8.420 1.00 92.44 223 MET A O 1
ATOM 1734 N N . ASP A 1 224 ? 10.040 -25.746 8.103 1.00 86.75 224 ASP A N 1
ATOM 1735 C CA . ASP A 1 224 ? 11.348 -25.252 7.685 1.00 86.75 224 ASP A CA 1
ATOM 1736 C C . ASP A 1 224 ? 12.294 -25.159 8.900 1.00 86.75 224 ASP A C 1
ATOM 1738 O O . ASP A 1 224 ? 11.897 -24.794 10.012 1.00 86.75 224 ASP A O 1
ATOM 1742 N N . GLY A 1 225 ? 13.578 -25.468 8.706 1.00 79.12 225 GLY A N 1
ATOM 1743 C CA . GLY A 1 225 ? 14.591 -25.365 9.758 1.00 79.12 225 GLY A CA 1
ATOM 1744 C C . GLY A 1 225 ? 15.750 -26.346 9.599 1.00 79.12 225 GLY A C 1
ATOM 1745 O O . GLY A 1 225 ? 15.789 -27.168 8.691 1.00 79.12 225 GLY A O 1
ATOM 1746 N N . LYS A 1 226 ? 16.726 -26.272 10.515 1.00 70.44 226 LYS A N 1
ATOM 1747 C CA . LYS A 1 226 ? 17.910 -27.159 10.503 1.00 70.44 226 LYS A CA 1
ATOM 1748 C C . LYS A 1 226 ? 17.589 -28.613 10.850 1.00 70.44 226 LYS A C 1
ATOM 1750 O O . LYS A 1 226 ? 18.372 -29.503 10.538 1.00 70.44 226 LYS A O 1
ATOM 1755 N N . THR A 1 227 ? 16.484 -28.837 11.549 1.00 77.56 227 THR A N 1
ATOM 1756 C CA . THR A 1 227 ? 16.037 -30.159 11.972 1.00 77.56 227 THR A CA 1
ATOM 1757 C C . THR A 1 227 ? 14.712 -30.425 11.289 1.00 77.56 227 THR A C 1
ATOM 1759 O O . THR A 1 227 ? 13.788 -29.628 11.437 1.00 77.56 227 THR A O 1
ATOM 1762 N N . SER A 1 228 ? 14.628 -31.534 10.554 1.00 81.69 228 SER A N 1
ATOM 1763 C CA . SER A 1 228 ? 13.368 -31.964 9.959 1.00 81.69 228 SER A CA 1
ATOM 1764 C C . SER A 1 228 ? 12.354 -32.220 11.073 1.00 81.69 228 SER A C 1
ATOM 1766 O O . SER A 1 228 ? 12.597 -33.026 11.972 1.00 81.69 228 SER A O 1
ATOM 1768 N N . ARG A 1 229 ? 11.249 -31.479 11.036 1.00 92.06 229 ARG A N 1
ATOM 1769 C CA . ARG A 1 229 ? 10.167 -31.520 12.014 1.00 92.06 229 ARG A CA 1
ATOM 1770 C C . ARG A 1 229 ? 8.854 -31.514 11.253 1.00 92.06 229 ARG A C 1
ATOM 1772 O O . ARG A 1 229 ? 8.611 -30.602 10.474 1.00 92.06 229 ARG A O 1
ATOM 1779 N N . THR A 1 230 ? 7.983 -32.457 11.565 1.00 95.12 230 THR A N 1
ATOM 1780 C CA . THR A 1 230 ? 6.612 -32.485 11.053 1.00 95.12 230 THR A CA 1
ATOM 1781 C C . THR A 1 230 ? 5.649 -32.152 12.186 1.00 95.12 230 THR A C 1
ATOM 1783 O O . THR A 1 230 ? 5.871 -32.561 13.327 1.00 95.12 230 THR A O 1
ATOM 1786 N N . ILE A 1 231 ? 4.599 -31.392 11.891 1.00 95.25 231 ILE A N 1
ATOM 1787 C CA . ILE A 1 231 ? 3.505 -31.110 12.824 1.00 95.25 231 ILE A CA 1
ATOM 1788 C C . ILE A 1 231 ? 2.164 -31.441 12.182 1.00 95.25 231 ILE A C 1
ATOM 1790 O O . ILE A 1 231 ? 2.041 -31.438 10.958 1.00 95.25 231 ILE A O 1
ATOM 1794 N N . GLN A 1 232 ? 1.168 -31.700 13.021 1.00 96.12 232 GLN A N 1
ATOM 1795 C CA . GLN A 1 232 ? -0.203 -31.963 12.607 1.00 96.12 232 GLN A CA 1
ATOM 1796 C C . GLN A 1 232 ? -1.152 -31.107 13.433 1.00 96.12 232 GLN A C 1
ATOM 1798 O O . GLN A 1 232 ? -0.936 -30.946 14.636 1.00 96.12 232 GLN A O 1
ATOM 1803 N N . PHE A 1 233 ? -2.176 -30.550 12.798 1.00 95.31 233 PHE A N 1
ATOM 1804 C CA . PHE A 1 233 ? -3.203 -29.775 13.485 1.00 95.31 233 PHE A CA 1
ATOM 1805 C C . PHE A 1 233 ? -4.547 -29.861 12.764 1.00 95.31 233 PHE A C 1
ATOM 1807 O O . PHE A 1 233 ? -4.598 -30.100 11.559 1.00 95.31 233 PHE A O 1
ATOM 1814 N N . ASP A 1 234 ? -5.618 -29.644 13.524 1.00 94.88 234 ASP A N 1
ATOM 1815 C CA . ASP A 1 234 ? -6.977 -29.524 13.005 1.00 94.88 234 ASP A CA 1
ATOM 1816 C C . ASP A 1 234 ? -7.227 -28.066 12.558 1.00 94.88 234 ASP A C 1
ATOM 1818 O O . ASP A 1 234 ? -7.125 -27.148 13.387 1.00 94.88 234 ASP A O 1
ATOM 1822 N N . PRO A 1 235 ? -7.536 -27.817 11.271 1.00 92.44 235 PRO A N 1
ATOM 1823 C CA . PRO A 1 235 ? -7.767 -26.471 10.752 1.00 92.44 235 PRO A CA 1
ATOM 1824 C C . PRO A 1 235 ? -9.024 -25.794 11.319 1.00 92.44 235 PRO A C 1
ATOM 1826 O O . PRO A 1 235 ? -9.116 -24.568 11.260 1.00 92.44 235 PRO A O 1
ATOM 1829 N N . ALA A 1 236 ? -9.969 -26.539 11.904 1.00 89.31 236 ALA A N 1
ATOM 1830 C CA . ALA A 1 236 ? -11.133 -25.964 12.579 1.00 89.31 236 ALA A CA 1
ATOM 1831 C C . ALA A 1 236 ? -10.757 -25.272 13.899 1.00 89.31 236 ALA A C 1
ATOM 1833 O O . ALA A 1 236 ? -11.376 -24.278 14.274 1.00 89.31 236 ALA A O 1
ATOM 1834 N N . THR A 1 237 ? -9.726 -25.767 14.592 1.00 88.38 237 THR A N 1
ATOM 1835 C CA . THR A 1 237 ? -9.266 -25.203 15.875 1.00 88.38 237 THR A CA 1
ATOM 1836 C C . THR A 1 237 ? -8.069 -24.267 15.715 1.00 88.38 237 THR A C 1
ATOM 1838 O O . THR A 1 237 ? -7.952 -23.279 16.442 1.00 88.38 237 THR A O 1
ATOM 1841 N N . MET A 1 238 ? -7.192 -24.527 14.743 1.00 90.75 238 MET A N 1
ATOM 1842 C CA . MET A 1 238 ? -6.012 -23.711 14.467 1.00 90.75 238 MET A CA 1
ATOM 1843 C C . MET A 1 238 ? -6.167 -22.949 13.148 1.00 90.75 238 MET A C 1
ATOM 1845 O O . MET A 1 238 ? -5.625 -23.339 12.123 1.00 90.75 238 MET A O 1
ATOM 1849 N N . GLN A 1 239 ? -6.852 -21.804 13.190 1.00 93.69 239 GLN A N 1
ATOM 1850 C CA . GLN A 1 239 ? -7.144 -20.957 12.017 1.00 93.69 239 GLN A CA 1
ATOM 1851 C C . GLN A 1 239 ? -6.062 -19.893 11.725 1.00 93.69 239 GLN A C 1
ATOM 1853 O O . GLN A 1 239 ? -6.225 -19.021 10.868 1.00 93.69 239 GLN A O 1
ATOM 1858 N N . HIS A 1 240 ? -4.954 -19.896 12.472 1.00 92.31 240 HIS A N 1
ATOM 1859 C CA . HIS A 1 240 ? -3.893 -18.889 12.369 1.00 92.31 240 HIS A CA 1
ATOM 1860 C C . HIS A 1 240 ? -2.755 -19.324 11.435 1.00 92.31 240 HIS A C 1
ATOM 1862 O O . HIS A 1 240 ? -1.593 -19.433 11.841 1.00 92.31 240 HIS A O 1
ATOM 1868 N N . PHE A 1 241 ? -3.087 -19.522 10.162 1.00 93.81 241 PHE A N 1
ATOM 1869 C CA . PHE A 1 241 ? -2.138 -19.788 9.083 1.00 93.81 241 PHE A CA 1
ATOM 1870 C C . PHE A 1 241 ? -2.613 -19.143 7.771 1.00 93.81 241 PHE A C 1
ATOM 1872 O O . PHE A 1 241 ? -3.783 -18.806 7.618 1.00 93.81 241 PHE A O 1
ATOM 1879 N N . ASP A 1 242 ? -1.692 -18.897 6.845 1.00 92.38 242 ASP A N 1
ATOM 1880 C CA . ASP A 1 242 ? -1.967 -18.384 5.495 1.00 92.38 242 ASP A CA 1
ATOM 1881 C C . ASP A 1 242 ? -0.884 -18.909 4.537 1.00 92.38 242 ASP A C 1
ATOM 1883 O O . ASP A 1 242 ? 0.077 -19.537 4.971 1.00 92.38 242 ASP A O 1
ATOM 1887 N N . HIS A 1 243 ? -0.996 -18.644 3.240 1.00 93.50 243 HIS A N 1
ATOM 1888 C CA . HIS A 1 243 ? 0.035 -18.975 2.261 1.00 93.50 243 HIS A CA 1
ATOM 1889 C C . HIS A 1 243 ? 1.357 -18.260 2.577 1.00 93.50 243 HIS A C 1
ATOM 1891 O O . HIS A 1 243 ? 1.388 -17.077 2.932 1.00 93.50 243 HIS A O 1
ATOM 1897 N N . GLY A 1 244 ? 2.458 -18.992 2.429 1.00 91.88 244 GLY A N 1
ATOM 1898 C CA . GLY A 1 244 ? 3.803 -18.609 2.863 1.00 91.88 244 GLY A CA 1
ATOM 1899 C C . GLY A 1 244 ? 4.824 -18.461 1.734 1.00 91.88 244 GLY A C 1
ATOM 1900 O O . GLY A 1 244 ? 6.023 -18.520 2.002 1.00 91.88 244 GLY A O 1
ATOM 1901 N N . TYR A 1 245 ? 4.388 -18.290 0.481 1.00 93.69 245 TYR A N 1
ATOM 1902 C CA . TYR A 1 245 ? 5.286 -18.104 -0.671 1.00 93.69 245 TYR A CA 1
ATOM 1903 C C . TYR A 1 245 ? 6.064 -16.784 -0.610 1.00 93.69 245 TYR A C 1
ATOM 1905 O O . TYR A 1 245 ? 7.245 -16.714 -0.962 1.00 93.69 245 TYR A O 1
ATOM 1913 N N . ALA A 1 246 ? 5.396 -15.734 -0.135 1.00 90.19 246 ALA A N 1
ATOM 1914 C CA . ALA A 1 246 ? 5.930 -14.398 0.037 1.00 90.19 246 ALA A CA 1
ATOM 1915 C C . ALA A 1 246 ? 5.872 -13.948 1.501 1.00 90.19 246 ALA A C 1
ATOM 1917 O O . ALA A 1 246 ? 4.915 -14.197 2.235 1.00 90.19 246 ALA A O 1
ATOM 1918 N N . VAL A 1 247 ? 6.883 -13.190 1.916 1.00 83.31 247 VAL A N 1
ATOM 1919 C CA . VAL A 1 247 ? 7.012 -12.614 3.260 1.00 83.31 247 VAL A CA 1
ATOM 1920 C C . VAL A 1 247 ? 7.378 -11.139 3.175 1.00 83.31 247 VAL A C 1
ATOM 1922 O O . VAL A 1 247 ? 8.006 -10.689 2.218 1.00 83.31 247 VAL A O 1
ATOM 1925 N N . THR A 1 248 ? 7.024 -10.355 4.194 1.00 73.00 248 THR A N 1
ATOM 1926 C CA . THR A 1 248 ? 7.487 -8.963 4.249 1.00 73.00 248 THR A CA 1
ATOM 1927 C C . THR A 1 248 ? 8.938 -8.878 4.719 1.00 73.00 248 THR A C 1
ATOM 1929 O O . THR A 1 248 ? 9.419 -9.724 5.475 1.00 73.00 248 THR A O 1
ATOM 1932 N N . SER A 1 249 ? 9.667 -7.842 4.302 1.00 63.00 249 SER A N 1
ATOM 1933 C CA . SER A 1 249 ? 11.093 -7.675 4.640 1.00 63.00 249 SER A CA 1
ATOM 1934 C C . SER A 1 249 ? 11.404 -7.705 6.143 1.00 63.00 249 SER A C 1
ATOM 1936 O O . SER A 1 249 ? 12.420 -8.259 6.565 1.00 63.00 249 SER A O 1
ATOM 1938 N N . HIS A 1 250 ? 10.500 -7.197 6.983 1.00 56.25 250 HIS A N 1
ATOM 1939 C CA . HIS A 1 250 ? 10.632 -7.259 8.442 1.00 56.25 250 HIS A CA 1
ATOM 1940 C C . HIS A 1 250 ? 10.560 -8.692 8.996 1.00 56.25 250 HIS A C 1
ATOM 1942 O O . HIS A 1 250 ? 11.140 -8.975 10.040 1.00 56.25 250 HIS A O 1
ATOM 1948 N N . VAL A 1 251 ? 9.825 -9.580 8.323 1.00 51.25 251 VAL A N 1
ATOM 1949 C CA . VAL A 1 251 ? 9.525 -10.949 8.764 1.00 51.25 251 VAL A CA 1
ATOM 1950 C C . VAL A 1 251 ? 10.666 -11.904 8.472 1.00 51.25 251 VAL A C 1
ATOM 1952 O O . VAL A 1 251 ? 10.951 -12.781 9.273 1.00 51.25 251 VAL A O 1
ATOM 1955 N N . SER A 1 252 ? 11.359 -11.724 7.359 1.00 51.12 252 SER A N 1
ATOM 1956 C CA . SER A 1 252 ? 12.355 -12.695 6.914 1.00 51.12 252 SER A CA 1
ATOM 1957 C C . SER A 1 252 ? 13.683 -12.603 7.698 1.00 51.12 252 SER A C 1
ATOM 1959 O O . SER A 1 252 ? 14.669 -13.251 7.358 1.00 51.12 252 SER A O 1
ATOM 1961 N N . GLN A 1 253 ? 13.794 -11.721 8.708 1.00 52.31 253 GLN A N 1
ATOM 1962 C CA . GLN A 1 253 ? 15.053 -11.458 9.417 1.00 52.31 253 GLN A CA 1
ATOM 1963 C C . GLN A 1 253 ? 15.468 -12.717 10.188 1.00 52.31 253 GLN A C 1
ATOM 1965 O O . GLN A 1 253 ? 14.849 -13.060 11.185 1.00 52.31 253 GLN A O 1
ATOM 1970 N N . GLY A 1 254 ? 16.506 -13.408 9.708 1.00 51.59 254 GLY A N 1
ATOM 1971 C CA . GLY A 1 254 ? 16.978 -14.676 10.279 1.00 51.59 254 GLY A CA 1
ATOM 1972 C C . GLY A 1 254 ? 16.712 -15.909 9.408 1.00 51.59 254 GLY A C 1
ATOM 1973 O O . GLY A 1 254 ? 17.383 -16.917 9.611 1.00 51.59 254 GLY A O 1
ATOM 1974 N N . LEU A 1 255 ? 15.839 -15.813 8.398 1.00 60.16 255 LEU A N 1
ATOM 1975 C CA . LEU A 1 255 ? 15.660 -16.856 7.385 1.00 60.16 255 LEU A CA 1
ATOM 1976 C C . LEU A 1 255 ? 16.836 -16.801 6.400 1.00 60.16 255 LEU A C 1
ATOM 1978 O O . LEU A 1 255 ? 17.136 -15.742 5.841 1.00 60.16 255 LEU A O 1
ATOM 1982 N N . THR A 1 256 ? 17.550 -17.915 6.259 1.00 58.41 256 THR A N 1
ATOM 1983 C CA . THR A 1 256 ? 18.564 -18.102 5.213 1.00 58.41 256 THR A CA 1
ATOM 1984 C C . THR A 1 256 ? 17.953 -19.061 4.216 1.00 58.41 256 THR A C 1
ATOM 1986 O O . THR A 1 256 ? 17.674 -20.195 4.583 1.00 58.41 256 THR A O 1
ATOM 1989 N N . GLU A 1 257 ? 17.721 -18.578 3.003 1.00 69.75 257 GLU A N 1
ATOM 1990 C CA . GLU A 1 257 ? 17.066 -19.337 1.941 1.00 69.75 257 GLU A CA 1
ATOM 1991 C C . GLU A 1 257 ? 18.027 -19.469 0.768 1.00 69.75 257 GLU A C 1
ATOM 1993 O O . GLU A 1 257 ? 18.897 -18.616 0.560 1.00 69.75 257 GLU A O 1
ATOM 1998 N N . GLY A 1 258 ? 17.870 -20.534 -0.010 1.00 78.06 258 GLY A N 1
ATOM 1999 C CA . GLY A 1 258 ? 18.713 -20.778 -1.174 1.00 78.06 258 GLY A CA 1
ATOM 2000 C C . GLY A 1 258 ? 18.640 -19.625 -2.178 1.00 78.06 258 GLY A C 1
ATOM 2001 O O . GLY A 1 258 ? 19.661 -19.042 -2.568 1.00 78.06 258 GLY A O 1
ATOM 2002 N N . ARG A 1 259 ? 17.408 -19.257 -2.531 1.00 89.50 259 ARG A N 1
ATOM 2003 C CA . ARG A 1 259 ? 17.065 -18.280 -3.557 1.00 89.50 259 ARG A CA 1
ATOM 2004 C C . ARG A 1 259 ? 16.069 -17.249 -3.035 1.00 89.50 259 ARG A C 1
ATOM 2006 O O . ARG A 1 259 ? 15.108 -17.578 -2.344 1.00 89.50 259 ARG A O 1
ATOM 2013 N N . VAL A 1 260 ? 16.285 -15.983 -3.380 1.00 91.19 260 VAL A N 1
ATOM 2014 C CA . VAL A 1 260 ? 15.386 -14.884 -3.010 1.00 91.19 260 VAL A CA 1
ATOM 2015 C C . VAL A 1 260 ? 14.929 -14.127 -4.246 1.00 91.19 260 VAL A C 1
ATOM 2017 O O . VAL A 1 260 ? 15.745 -13.699 -5.061 1.00 91.19 260 VAL A O 1
ATOM 2020 N N . ILE A 1 261 ? 13.623 -13.904 -4.345 1.00 95.00 261 ILE A N 1
ATOM 2021 C CA . ILE A 1 261 ? 13.016 -13.006 -5.325 1.00 95.00 261 ILE A CA 1
ATOM 2022 C C . ILE A 1 261 ? 12.457 -11.807 -4.559 1.00 95.00 261 ILE A C 1
ATOM 2024 O O . ILE A 1 261 ? 11.691 -11.975 -3.620 1.00 95.00 261 ILE A O 1
ATOM 2028 N N . ALA A 1 262 ? 12.837 -10.588 -4.912 1.00 93.31 262 ALA A N 1
ATOM 2029 C CA . ALA A 1 262 ? 12.358 -9.376 -4.259 1.00 93.31 262 ALA A CA 1
ATOM 2030 C C . ALA A 1 262 ? 11.463 -8.588 -5.215 1.00 93.31 262 ALA A C 1
ATOM 2032 O O . ALA A 1 262 ? 11.899 -8.229 -6.304 1.00 93.31 262 ALA A O 1
ATOM 2033 N N . ASN A 1 263 ? 10.236 -8.286 -4.799 1.00 93.50 263 ASN A N 1
ATOM 2034 C CA . ASN A 1 263 ? 9.394 -7.303 -5.476 1.00 93.50 263 ASN A CA 1
ATOM 2035 C C . ASN A 1 263 ? 9.677 -5.932 -4.864 1.00 93.50 263 ASN A C 1
ATOM 2037 O O . ASN A 1 263 ? 9.443 -5.753 -3.673 1.00 93.50 263 ASN A O 1
ATOM 2041 N N . ILE A 1 264 ? 10.181 -4.977 -5.639 1.00 90.44 264 ILE A N 1
ATOM 2042 C CA . ILE A 1 264 ? 10.478 -3.625 -5.159 1.00 90.44 264 ILE A CA 1
ATOM 2043 C C . ILE A 1 264 ? 9.862 -2.620 -6.120 1.00 90.44 264 ILE A C 1
ATOM 2045 O O . ILE A 1 264 ? 10.405 -2.342 -7.183 1.00 90.44 264 ILE A O 1
ATOM 2049 N N . ASP A 1 265 ? 8.725 -2.068 -5.726 1.00 84.31 265 ASP A N 1
ATOM 2050 C CA . ASP A 1 265 ? 8.036 -1.026 -6.476 1.00 84.31 265 ASP A CA 1
ATOM 2051 C C . ASP A 1 265 ? 8.539 0.351 -6.032 1.00 84.31 265 ASP A C 1
ATOM 2053 O O . ASP A 1 265 ? 8.190 0.796 -4.945 1.00 84.31 265 ASP A O 1
ATOM 2057 N N . THR A 1 266 ? 9.361 1.021 -6.840 1.00 79.19 266 THR A N 1
ATOM 2058 C CA . THR A 1 266 ? 9.995 2.305 -6.516 1.00 79.19 266 THR A CA 1
ATOM 2059 C C . THR A 1 266 ? 9.005 3.408 -6.150 1.00 79.19 266 THR A C 1
ATOM 2061 O O . THR A 1 266 ? 9.417 4.349 -5.467 1.00 79.19 266 THR A O 1
ATOM 2064 N N . GLU A 1 267 ? 7.722 3.287 -6.497 1.00 72.12 267 GLU A N 1
ATOM 2065 C CA . GLU A 1 267 ? 6.663 4.237 -6.138 1.00 72.12 267 GLU A CA 1
ATOM 2066 C C . GLU A 1 267 ? 6.082 3.992 -4.736 1.00 72.12 267 GLU A C 1
ATOM 2068 O O . GLU A 1 267 ? 5.431 4.871 -4.172 1.00 72.12 267 GLU A O 1
ATOM 2073 N N . SER A 1 268 ? 6.361 2.841 -4.115 1.00 64.62 268 SER A N 1
ATOM 2074 C CA . SER A 1 268 ? 5.927 2.559 -2.741 1.00 64.62 268 SER A CA 1
ATOM 2075 C C . SER A 1 268 ? 6.559 3.514 -1.720 1.00 64.62 268 SER A C 1
ATOM 2077 O O . SER A 1 268 ? 7.638 4.078 -1.931 1.00 64.62 268 SER A O 1
ATOM 2079 N N . ALA A 1 269 ? 5.889 3.664 -0.570 1.00 59.84 269 ALA A N 1
ATOM 2080 C CA . ALA A 1 269 ? 6.293 4.576 0.499 1.00 59.84 269 ALA A CA 1
ATOM 2081 C C . ALA A 1 269 ? 7.778 4.423 0.885 1.00 59.84 269 ALA A C 1
ATOM 2083 O O . ALA A 1 269 ? 8.271 3.309 1.100 1.00 59.84 269 ALA A O 1
ATOM 2084 N N . ARG A 1 270 ? 8.482 5.553 1.060 1.00 57.47 270 ARG A N 1
ATOM 2085 C CA . ARG A 1 270 ? 9.913 5.585 1.433 1.00 57.47 270 ARG A CA 1
ATOM 2086 C C . ARG A 1 270 ? 10.201 4.873 2.764 1.00 57.47 270 ARG A C 1
ATOM 2088 O O . ARG A 1 270 ? 11.283 4.330 2.965 1.00 57.47 270 ARG A O 1
ATOM 2095 N N . SER A 1 271 ? 9.220 4.810 3.666 1.00 55.78 271 SER A N 1
ATOM 2096 C CA . SER A 1 271 ? 9.320 4.060 4.926 1.00 55.78 271 SER A CA 1
ATOM 2097 C C . SER A 1 271 ? 9.467 2.544 4.718 1.00 55.78 271 SER A C 1
ATOM 2099 O O . SER A 1 271 ? 10.065 1.861 5.553 1.00 55.78 271 SER A O 1
ATOM 2101 N N . LEU A 1 272 ? 8.976 2.015 3.594 1.00 61.91 272 LEU A N 1
ATOM 2102 C CA . LEU A 1 272 ? 9.051 0.601 3.230 1.00 61.91 272 LEU A CA 1
ATOM 2103 C C . LEU A 1 272 ? 10.259 0.299 2.337 1.00 61.91 272 LEU A C 1
ATOM 2105 O O . LEU A 1 272 ? 10.862 -0.763 2.489 1.00 61.91 272 LEU A O 1
ATOM 2109 N N . ILE A 1 273 ? 10.635 1.233 1.455 1.00 74.56 273 ILE A N 1
ATOM 2110 C CA . ILE A 1 273 ? 11.751 1.099 0.509 1.00 74.56 273 ILE A CA 1
ATOM 2111 C C . ILE A 1 273 ? 12.945 1.915 0.976 1.00 74.56 273 ILE A C 1
ATOM 2113 O O . ILE A 1 273 ? 13.014 3.126 0.806 1.00 74.56 273 ILE A O 1
ATOM 2117 N N . ASN A 1 274 ? 13.898 1.215 1.580 1.00 69.00 274 ASN A N 1
ATOM 2118 C CA . ASN A 1 274 ? 15.062 1.812 2.217 1.00 69.00 274 ASN A CA 1
ATOM 2119 C C . ASN A 1 274 ? 16.262 0.856 2.194 1.00 69.00 274 ASN A C 1
ATOM 2121 O O . ASN A 1 274 ? 16.165 -0.302 1.774 1.00 69.00 274 ASN A O 1
ATOM 2125 N N . THR A 1 275 ? 17.394 1.328 2.716 1.00 73.69 275 THR A N 1
ATOM 2126 C CA . THR A 1 275 ? 18.666 0.592 2.702 1.00 73.69 275 THR A CA 1
ATOM 2127 C C . THR A 1 275 ? 18.546 -0.725 3.461 1.00 73.69 275 THR A C 1
ATOM 2129 O O . THR A 1 275 ? 19.123 -1.739 3.064 1.00 73.69 275 THR A O 1
ATOM 2132 N N . ARG A 1 276 ? 17.723 -0.754 4.521 1.00 72.88 276 ARG A N 1
ATOM 2133 C CA . ARG A 1 276 ? 17.431 -1.990 5.242 1.00 72.88 276 ARG A CA 1
ATOM 2134 C C . ARG A 1 276 ? 16.670 -2.958 4.340 1.00 72.88 276 ARG A C 1
ATOM 2136 O O . ARG A 1 276 ? 17.105 -4.096 4.278 1.00 72.88 276 ARG A O 1
ATOM 2143 N N . LEU A 1 277 ? 15.616 -2.551 3.624 1.00 79.56 277 LEU A N 1
ATOM 2144 C CA . LEU A 1 277 ? 14.922 -3.421 2.661 1.00 79.56 277 LEU A CA 1
ATOM 2145 C C . LEU A 1 277 ? 15.897 -3.997 1.630 1.00 79.56 277 LEU A C 1
ATOM 2147 O O . LEU A 1 277 ? 15.876 -5.207 1.417 1.00 79.56 277 LEU A O 1
ATOM 2151 N N . ALA A 1 278 ? 16.755 -3.164 1.036 1.00 80.12 278 ALA A N 1
ATOM 2152 C CA . ALA A 1 278 ? 17.728 -3.590 0.030 1.00 80.12 278 ALA A CA 1
ATOM 2153 C C . ALA A 1 278 ? 18.663 -4.672 0.579 1.00 80.12 278 ALA A C 1
ATOM 2155 O O . ALA A 1 278 ? 18.713 -5.794 0.071 1.00 80.12 278 ALA A O 1
ATOM 2156 N N . TYR A 1 279 ? 19.351 -4.356 1.679 1.00 82.12 279 TYR A N 1
ATOM 2157 C CA . TYR A 1 279 ? 20.284 -5.274 2.315 1.00 82.12 279 TYR A CA 1
ATOM 2158 C C . TYR A 1 279 ? 19.586 -6.563 2.737 1.00 82.12 279 TYR A C 1
ATOM 2160 O O . TYR A 1 279 ? 20.065 -7.659 2.473 1.00 82.12 279 TYR A O 1
ATOM 2168 N N . VAL A 1 280 ? 18.427 -6.451 3.370 1.00 75.31 280 VAL A N 1
ATOM 2169 C CA . VAL A 1 280 ? 17.705 -7.570 3.964 1.00 75.31 280 VAL A CA 1
ATOM 2170 C C . VAL A 1 280 ? 17.066 -8.476 2.901 1.00 75.31 280 VAL A C 1
ATOM 2172 O O . VAL A 1 280 ? 17.027 -9.690 3.088 1.00 75.31 280 VAL A O 1
ATOM 2175 N N . SER A 1 281 ? 16.632 -7.934 1.763 1.00 80.06 281 SER A N 1
ATOM 2176 C CA . SER A 1 281 ? 16.103 -8.737 0.650 1.00 80.06 281 SER A CA 1
ATOM 2177 C C . SER A 1 281 ? 17.207 -9.532 -0.048 1.00 80.06 281 SER A C 1
ATOM 2179 O O . SER A 1 281 ? 17.010 -10.696 -0.363 1.00 80.06 281 SER A O 1
ATOM 2181 N N . VAL A 1 282 ? 18.396 -8.949 -0.229 1.00 84.38 282 VAL A N 1
ATOM 2182 C CA . VAL A 1 282 ? 19.473 -9.585 -1.010 1.00 84.38 282 VAL A CA 1
ATOM 2183 C C . VAL A 1 282 ? 20.401 -10.444 -0.140 1.00 84.38 282 VAL A C 1
ATOM 2185 O O . VAL A 1 282 ? 20.763 -11.551 -0.525 1.00 84.38 282 VAL A O 1
ATOM 2188 N N . SER A 1 283 ? 20.756 -9.994 1.070 1.00 76.69 283 SER A N 1
ATOM 2189 C CA . SER A 1 283 ? 21.720 -10.682 1.958 1.00 76.69 283 SER A CA 1
ATOM 2190 C C . SER A 1 283 ? 21.244 -12.033 2.506 1.00 76.69 283 SER A C 1
ATOM 2192 O O . SER A 1 283 ? 22.016 -12.745 3.163 1.00 76.69 283 SER A O 1
ATOM 2194 N N . ARG A 1 284 ? 19.974 -12.387 2.283 1.00 72.81 284 ARG A N 1
ATOM 2195 C CA . ARG A 1 284 ? 19.387 -13.666 2.703 1.00 72.81 284 ARG A CA 1
ATOM 2196 C C . ARG A 1 284 ? 19.581 -14.799 1.713 1.00 72.81 284 ARG A C 1
ATOM 2198 O O . ARG A 1 284 ? 19.541 -15.941 2.154 1.00 72.81 284 ARG A O 1
ATOM 2205 N N . ALA A 1 285 ? 19.804 -14.484 0.440 1.00 80.12 285 ALA A N 1
ATOM 2206 C CA . ALA A 1 285 ? 20.051 -15.485 -0.585 1.00 80.12 285 ALA A CA 1
ATOM 2207 C C . ALA A 1 285 ? 21.381 -16.194 -0.330 1.00 80.12 285 ALA A C 1
ATOM 2209 O O . ALA A 1 285 ? 22.399 -15.532 -0.117 1.00 80.12 285 ALA A O 1
ATOM 2210 N N . GLU A 1 286 ? 21.393 -17.521 -0.374 1.00 80.44 286 GLU A N 1
ATOM 2211 C CA . GLU A 1 286 ? 22.630 -18.299 -0.348 1.00 80.44 286 GLU A CA 1
ATOM 2212 C C . GLU A 1 286 ? 23.316 -18.296 -1.721 1.00 80.44 286 GLU A C 1
ATOM 2214 O O . GLU A 1 286 ? 24.518 -18.034 -1.798 1.00 80.44 286 GLU A O 1
ATOM 2219 N N . TYR A 1 287 ? 22.566 -18.540 -2.804 1.00 83.31 287 TYR A N 1
ATOM 2220 C CA . TYR A 1 287 ? 23.139 -18.690 -4.146 1.00 83.31 287 TYR A CA 1
ATOM 2221 C C . TYR A 1 287 ? 22.520 -17.788 -5.225 1.00 83.31 287 TYR A C 1
ATOM 2223 O O . TYR A 1 287 ? 23.242 -17.423 -6.157 1.00 83.31 287 TYR A O 1
ATOM 2231 N N . ASP A 1 288 ? 21.247 -17.382 -5.118 1.00 88.75 288 ASP A N 1
ATOM 2232 C CA . ASP A 1 288 ? 20.589 -16.530 -6.125 1.00 88.75 288 ASP A CA 1
ATOM 2233 C C . ASP A 1 288 ? 19.684 -15.462 -5.493 1.00 88.75 288 ASP A C 1
ATOM 2235 O O . ASP A 1 288 ? 18.814 -15.765 -4.683 1.00 88.75 288 ASP A O 1
ATOM 2239 N N . ALA A 1 289 ? 19.874 -14.202 -5.882 1.00 91.50 289 ALA A N 1
ATOM 2240 C CA . ALA A 1 289 ? 18.979 -13.099 -5.548 1.00 91.50 289 ALA A CA 1
ATOM 2241 C C . ALA A 1 289 ? 18.547 -12.393 -6.833 1.00 91.50 289 ALA A C 1
ATOM 2243 O O . ALA A 1 289 ? 19.409 -12.074 -7.660 1.00 91.50 289 ALA A O 1
ATOM 2244 N N . ARG A 1 290 ? 17.244 -12.136 -6.973 1.00 95.12 290 ARG A N 1
ATOM 2245 C CA . ARG A 1 290 ? 16.642 -11.408 -8.096 1.00 95.12 290 ARG A CA 1
ATOM 2246 C C . ARG A 1 290 ? 15.737 -10.298 -7.590 1.00 95.12 290 ARG A C 1
ATOM 2248 O O . ARG A 1 290 ? 15.018 -10.492 -6.615 1.00 95.12 290 ARG A O 1
ATOM 2255 N N . ILE A 1 291 ? 15.759 -9.148 -8.250 1.00 95.50 291 ILE A N 1
ATOM 2256 C CA . ILE A 1 291 ? 14.898 -8.005 -7.955 1.00 95.50 291 ILE A CA 1
ATOM 2257 C C . ILE A 1 291 ? 14.007 -7.749 -9.164 1.00 95.50 291 ILE A C 1
ATOM 2259 O O . ILE A 1 291 ? 14.497 -7.552 -10.271 1.00 95.50 291 ILE A O 1
ATOM 2263 N N . TYR A 1 292 ? 12.706 -7.711 -8.928 1.00 96.50 292 TYR A N 1
ATOM 2264 C CA . TYR A 1 292 ? 11.701 -7.247 -9.867 1.00 96.50 292 TYR A CA 1
ATOM 2265 C C . TYR A 1 292 ? 11.265 -5.850 -9.450 1.00 96.50 292 TYR A C 1
ATOM 2267 O O . TYR A 1 292 ? 10.886 -5.641 -8.297 1.00 96.50 292 TYR A O 1
ATOM 2275 N N . THR A 1 293 ? 11.313 -4.896 -10.374 1.00 94.50 293 THR A N 1
ATOM 2276 C CA . THR A 1 293 ? 10.983 -3.495 -10.093 1.00 94.50 293 THR A CA 1
ATOM 2277 C C . THR A 1 293 ? 10.233 -2.843 -11.247 1.00 94.50 293 THR A C 1
ATOM 2279 O O . THR A 1 293 ? 10.314 -3.324 -12.371 1.00 94.50 293 THR A O 1
ATOM 2282 N N . ASN A 1 294 ? 9.481 -1.776 -10.987 1.00 91.81 294 ASN A N 1
ATOM 2283 C CA . ASN A 1 294 ? 8.872 -0.938 -12.026 1.00 91.81 294 ASN A CA 1
ATOM 2284 C C . ASN A 1 294 ? 9.909 -0.053 -12.735 1.00 91.81 294 ASN A C 1
ATOM 2286 O O . ASN A 1 294 ? 9.749 0.226 -13.921 1.00 91.81 294 ASN A O 1
ATOM 2290 N N . ASP A 1 295 ? 10.988 0.327 -12.046 1.00 91.00 295 ASP A N 1
ATOM 2291 C CA . ASP A 1 295 ? 12.006 1.238 -12.569 1.00 91.00 295 ASP A CA 1
ATOM 2292 C C . ASP A 1 295 ? 13.399 0.861 -12.041 1.00 91.00 295 ASP A C 1
ATOM 2294 O O . ASP A 1 295 ? 13.718 1.072 -10.869 1.00 91.00 295 ASP A O 1
ATOM 2298 N N . ALA A 1 296 ? 14.237 0.280 -12.906 1.00 91.75 296 ALA A N 1
ATOM 2299 C CA . ALA A 1 296 ? 15.590 -0.132 -12.540 1.00 91.75 296 ALA A CA 1
ATOM 2300 C C . ALA A 1 296 ? 16.572 1.044 -12.437 1.00 91.75 296 ALA A C 1
ATOM 2302 O O . ALA A 1 296 ? 17.572 0.923 -11.726 1.00 91.75 296 ALA A O 1
ATOM 2303 N N . GLU A 1 297 ? 16.293 2.169 -13.101 1.00 88.94 297 GLU A N 1
ATOM 2304 C CA . GLU A 1 297 ? 17.153 3.354 -13.101 1.00 88.94 297 GLU A CA 1
ATOM 2305 C C . GLU A 1 297 ? 17.094 4.055 -11.739 1.00 88.94 297 GLU A C 1
ATOM 2307 O O . GLU A 1 297 ? 18.127 4.347 -11.130 1.00 88.94 297 GLU A O 1
ATOM 2312 N N . THR A 1 298 ? 15.887 4.246 -11.198 1.00 86.50 298 THR A N 1
ATOM 2313 C CA . THR A 1 298 ? 15.698 4.902 -9.894 1.00 86.50 298 THR A CA 1
ATOM 231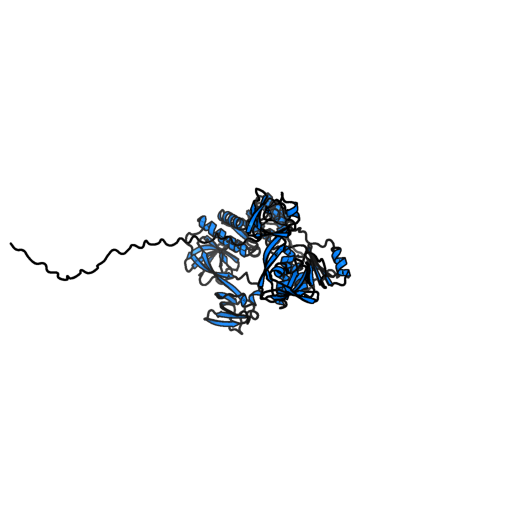4 C C . THR A 1 298 ? 15.787 3.945 -8.702 1.00 86.50 298 THR A C 1
ATOM 2316 O O . THR A 1 298 ? 15.912 4.391 -7.559 1.00 86.50 298 THR A O 1
ATOM 2319 N N . LEU A 1 299 ? 15.789 2.624 -8.920 1.00 87.62 299 LEU A N 1
ATOM 2320 C CA . LEU A 1 299 ? 15.813 1.614 -7.853 1.00 87.62 299 LEU A CA 1
ATOM 2321 C C . LEU A 1 299 ? 16.945 1.832 -6.838 1.00 87.62 299 LEU A C 1
ATOM 2323 O O . LEU A 1 299 ? 16.718 1.787 -5.626 1.00 87.62 299 LEU A O 1
ATOM 2327 N N . GLY A 1 300 ? 18.168 2.062 -7.325 1.00 85.56 300 GLY A N 1
ATOM 2328 C CA . GLY A 1 300 ? 19.350 2.210 -6.476 1.00 85.56 300 GLY A CA 1
ATOM 2329 C C . GLY A 1 300 ? 19.271 3.428 -5.557 1.00 85.56 300 GLY A C 1
ATOM 2330 O O . GLY A 1 300 ? 19.579 3.319 -4.369 1.00 85.56 300 GLY A O 1
ATOM 2331 N N . SER A 1 301 ? 18.816 4.569 -6.083 1.00 81.38 301 SER A N 1
ATOM 2332 C CA . SER A 1 301 ? 18.663 5.808 -5.313 1.00 81.38 301 SER A CA 1
ATOM 2333 C C . SER A 1 301 ? 17.491 5.721 -4.335 1.00 81.38 301 SER A C 1
ATOM 2335 O O . SER A 1 301 ? 17.636 6.097 -3.173 1.00 81.38 301 SER A O 1
ATOM 2337 N N . ARG A 1 302 ? 16.362 5.132 -4.748 1.00 79.06 302 ARG A N 1
ATOM 2338 C CA . ARG A 1 302 ? 15.188 4.926 -3.882 1.00 79.06 302 ARG A CA 1
ATOM 2339 C C . ARG A 1 302 ? 15.509 4.014 -2.703 1.00 79.06 302 ARG A C 1
ATOM 2341 O O . ARG A 1 302 ? 15.199 4.350 -1.559 1.00 79.06 302 ARG A O 1
ATOM 2348 N N . LEU A 1 303 ? 16.202 2.904 -2.951 1.00 79.88 303 LEU A N 1
ATOM 2349 C CA . LEU A 1 303 ? 16.659 2.001 -1.896 1.00 79.88 303 LEU A CA 1
ATOM 2350 C C . LEU A 1 303 ? 17.763 2.601 -1.022 1.00 79.88 303 LEU A C 1
ATOM 2352 O O . LEU A 1 303 ? 17.903 2.178 0.119 1.00 79.88 303 LEU A O 1
ATOM 2356 N N . ALA A 1 304 ? 18.533 3.584 -1.491 1.00 78.50 304 ALA A N 1
ATOM 2357 C CA . ALA A 1 304 ? 19.567 4.229 -0.681 1.00 78.50 304 ALA A CA 1
ATOM 2358 C C . ALA A 1 304 ? 19.012 5.119 0.452 1.00 78.50 304 ALA A C 1
ATOM 2360 O O . ALA A 1 304 ? 19.778 5.576 1.298 1.00 78.50 304 ALA A O 1
ATOM 2361 N N . THR A 1 305 ? 17.690 5.302 0.544 1.00 67.81 305 THR A N 1
ATOM 2362 C CA . THR A 1 305 ? 17.041 6.022 1.652 1.00 67.81 305 THR A CA 1
ATOM 2363 C C . THR A 1 305 ? 17.334 5.337 2.996 1.00 67.81 305 THR A C 1
ATOM 2365 O O . THR A 1 305 ? 17.200 4.116 3.120 1.00 67.81 305 THR A O 1
ATOM 2368 N N . ASN A 1 306 ? 17.738 6.088 4.024 1.00 54.72 306 ASN A N 1
ATOM 2369 C CA . ASN A 1 306 ? 18.013 5.547 5.359 1.00 54.72 306 ASN A CA 1
ATOM 2370 C C . ASN A 1 306 ? 16.831 5.817 6.303 1.00 54.72 306 ASN A C 1
ATOM 2372 O O . ASN A 1 306 ? 16.374 6.946 6.408 1.00 54.72 306 ASN A O 1
ATOM 2376 N N . VAL A 1 307 ? 16.350 4.782 6.998 1.00 51.53 307 VAL A N 1
ATOM 2377 C CA . VAL A 1 307 ? 15.238 4.873 7.961 1.00 51.53 307 VAL A CA 1
ATOM 2378 C C . VAL A 1 307 ? 15.723 4.278 9.285 1.00 51.53 307 VAL A C 1
ATOM 2380 O O . VAL A 1 307 ? 15.723 3.056 9.484 1.00 51.53 307 VAL A O 1
ATOM 2383 N N . SER A 1 308 ? 16.219 5.129 10.183 1.00 42.78 308 SER A N 1
ATOM 2384 C CA . SER A 1 308 ? 16.712 4.729 11.504 1.00 42.78 308 SER A CA 1
ATOM 2385 C C . SER A 1 308 ? 15.591 4.802 12.551 1.00 42.78 308 SER A C 1
ATOM 2387 O O . SER A 1 308 ? 14.839 5.767 12.624 1.00 42.78 308 SER A O 1
ATOM 2389 N N . LYS A 1 309 ? 15.461 3.752 13.380 1.00 34.47 309 LYS A N 1
ATOM 2390 C CA . LYS A 1 309 ? 14.608 3.774 14.580 1.00 34.47 309 LYS A CA 1
ATOM 2391 C C . LYS A 1 309 ? 15.430 4.310 15.749 1.00 34.47 309 LYS A C 1
ATOM 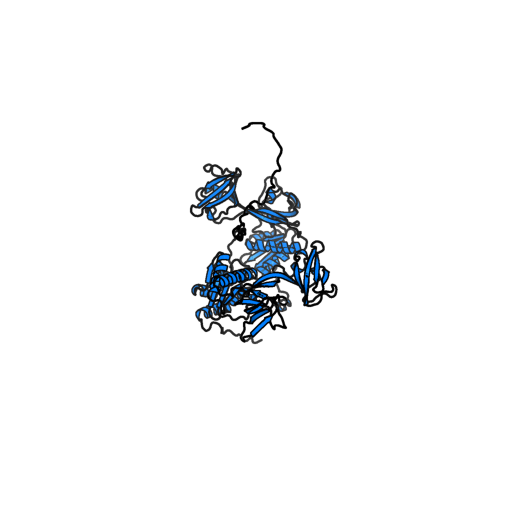2393 O O . LYS A 1 309 ? 16.421 3.682 16.117 1.00 34.47 309 LYS A O 1
ATOM 2398 N N . THR A 1 310 ? 15.010 5.421 16.338 1.00 32.66 310 THR A N 1
ATOM 2399 C CA . THR A 1 310 ? 15.584 5.985 17.569 1.00 32.66 310 THR A CA 1
ATOM 2400 C C . THR A 1 310 ? 15.205 5.119 18.775 1.00 32.66 310 THR A C 1
ATOM 2402 O O . THR A 1 310 ? 14.089 4.598 18.847 1.00 32.66 310 THR A O 1
ATOM 2405 N N . THR A 1 311 ? 16.121 4.908 19.722 1.00 27.75 311 THR A N 1
ATOM 2406 C CA . THR A 1 311 ? 15.860 4.073 20.906 1.00 27.75 311 THR A CA 1
ATOM 2407 C C . THR A 1 311 ? 15.206 4.886 22.023 1.00 27.75 311 THR A C 1
ATOM 2409 O O . THR A 1 311 ? 15.462 6.074 22.159 1.00 27.75 311 THR A O 1
ATOM 2412 N N . ALA A 1 312 ? 14.402 4.256 22.890 1.00 33.50 312 ALA A N 1
ATOM 2413 C CA . ALA A 1 312 ? 13.761 4.920 24.038 1.00 33.50 312 ALA A CA 1
ATOM 2414 C C . ALA A 1 312 ? 14.758 5.588 25.019 1.00 33.50 312 ALA A C 1
ATOM 2416 O O . ALA A 1 312 ? 14.386 6.477 25.779 1.00 33.50 312 ALA A O 1
ATOM 2417 N N . VAL A 1 313 ? 16.032 5.176 25.014 1.00 30.28 313 VAL A N 1
ATOM 2418 C CA . VAL A 1 313 ? 17.092 5.790 25.834 1.00 30.28 313 VAL A CA 1
ATOM 2419 C C . VAL A 1 313 ? 17.547 7.127 25.239 1.00 30.28 313 VAL A C 1
ATOM 2421 O O . VAL A 1 313 ? 17.890 8.034 25.998 1.00 30.28 313 VAL A O 1
ATOM 2424 N N . ASP A 1 314 ? 17.421 7.302 23.920 1.00 32.53 314 ASP A N 1
ATOM 2425 C CA . ASP A 1 314 ? 17.638 8.585 23.244 1.00 32.53 314 ASP A CA 1
ATOM 2426 C C . ASP A 1 314 ? 16.576 9.632 23.638 1.00 32.53 314 ASP A C 1
ATOM 2428 O O . ASP A 1 314 ? 16.836 10.821 23.511 1.00 32.53 314 ASP A O 1
ATOM 2432 N N . PHE A 1 315 ? 15.426 9.215 24.197 1.00 33.78 315 PHE A N 1
ATOM 2433 C CA . PHE A 1 315 ? 14.367 10.105 24.707 1.00 33.78 315 PHE A CA 1
ATOM 2434 C C . PHE A 1 315 ? 14.602 10.611 26.142 1.00 33.78 315 PHE A C 1
ATOM 2436 O O . PHE A 1 315 ? 13.932 11.548 26.575 1.00 33.78 315 PHE A O 1
ATOM 2443 N N . ARG A 1 316 ? 15.521 10.012 26.923 1.00 28.20 316 ARG A N 1
ATOM 2444 C CA . ARG A 1 316 ? 15.864 10.527 28.272 1.00 28.20 316 ARG A CA 1
ATOM 2445 C C . ARG A 1 316 ? 16.809 11.722 28.235 1.00 28.20 316 ARG A C 1
ATOM 2447 O O . ARG A 1 316 ? 16.986 12.392 29.251 1.00 28.20 316 ARG A O 1
ATOM 2454 N N . ARG A 1 317 ? 17.382 12.015 27.071 1.00 30.36 317 ARG A N 1
ATOM 2455 C CA . ARG A 1 317 ? 17.772 13.375 26.732 1.00 30.36 317 ARG A CA 1
ATOM 2456 C C . ARG A 1 317 ? 16.598 13.972 25.965 1.00 30.36 317 ARG A C 1
ATOM 2458 O O . ARG A 1 317 ? 16.172 13.347 24.999 1.00 30.36 317 ARG A O 1
ATOM 2465 N N . PRO A 1 318 ? 16.075 15.153 26.334 1.00 31.14 318 PRO A N 1
ATOM 2466 C CA . PRO A 1 318 ? 15.309 15.896 25.344 1.00 31.14 318 PRO A CA 1
ATOM 2467 C C . PRO A 1 318 ? 16.192 15.985 24.088 1.00 31.14 318 PRO A C 1
ATOM 2469 O O . PRO A 1 318 ? 17.400 16.218 24.254 1.00 31.14 318 PRO A O 1
ATOM 2472 N N . PRO A 1 319 ? 15.669 15.759 22.866 1.00 34.56 319 PRO A N 1
ATOM 2473 C CA . PRO A 1 319 ? 16.409 16.145 21.679 1.00 34.56 319 PRO A CA 1
ATOM 2474 C C . PRO A 1 319 ? 16.732 17.618 21.885 1.00 34.56 319 PRO A C 1
ATOM 2476 O O . PRO A 1 319 ? 15.835 18.456 21.958 1.00 34.56 319 PRO A O 1
ATOM 2479 N N . GLN A 1 320 ? 18.007 17.914 22.128 1.00 35.06 320 GLN A N 1
ATOM 2480 C CA . GLN A 1 320 ? 18.456 19.286 22.099 1.00 35.06 320 GLN A CA 1
ATOM 2481 C C . GLN A 1 320 ? 18.300 19.680 20.635 1.00 35.06 320 GLN A C 1
ATOM 2483 O O . GLN A 1 320 ? 19.002 19.094 19.806 1.00 35.06 320 GLN A O 1
ATOM 2488 N N . PRO A 1 321 ? 17.402 20.621 20.280 1.00 36.50 321 PRO A N 1
ATOM 2489 C CA . PRO A 1 321 ? 17.632 21.356 19.052 1.00 36.50 321 PRO A CA 1
ATOM 2490 C C . PRO A 1 321 ? 19.082 21.835 19.125 1.00 36.50 321 PRO A C 1
ATOM 2492 O O . PRO A 1 321 ? 19.521 22.300 20.188 1.00 36.50 321 PRO A O 1
ATOM 2495 N N . ALA A 1 322 ? 19.844 21.681 18.039 1.00 36.06 322 ALA A N 1
ATOM 2496 C CA . ALA A 1 322 ? 21.053 22.475 17.896 1.00 36.06 322 ALA A CA 1
ATOM 2497 C C . ALA A 1 322 ? 20.642 23.910 18.249 1.00 36.06 322 ALA A C 1
ATOM 2499 O O . ALA A 1 322 ? 19.629 24.393 17.740 1.00 36.06 322 ALA A O 1
ATOM 2500 N N . SER A 1 323 ? 21.312 24.474 19.258 1.00 29.39 323 SER A N 1
ATOM 2501 C CA . SER A 1 323 ? 20.906 25.672 19.993 1.00 29.39 323 SER A CA 1
ATOM 2502 C C . SER A 1 323 ? 20.160 26.655 19.092 1.00 29.39 323 SER A C 1
ATOM 2504 O O . SER A 1 323 ? 20.722 26.996 18.051 1.00 29.39 323 SER A O 1
ATOM 2506 N N . PRO A 1 324 ? 18.952 27.135 19.453 1.00 32.50 324 PRO A N 1
ATOM 2507 C CA . PRO A 1 324 ? 18.253 28.110 18.631 1.00 32.50 324 PRO A CA 1
ATOM 2508 C C . PRO A 1 324 ? 19.158 29.330 18.461 1.00 32.50 324 PRO A C 1
ATOM 2510 O O . PRO A 1 324 ? 19.320 30.143 19.377 1.00 32.50 324 PRO A O 1
ATOM 2513 N N . GLN A 1 325 ? 19.792 29.448 17.295 1.00 31.77 325 GLN A N 1
ATOM 2514 C CA . GLN A 1 325 ? 20.443 30.678 16.898 1.00 31.77 325 GLN A CA 1
ATOM 2515 C C . GLN A 1 325 ? 19.313 31.675 16.700 1.00 31.77 325 GLN A C 1
ATOM 2517 O O . GLN A 1 325 ? 18.555 31.591 15.737 1.00 31.77 325 GLN A O 1
ATOM 2522 N N . LYS A 1 326 ? 19.173 32.594 17.661 1.00 31.36 326 LYS A N 1
ATOM 2523 C CA . LYS A 1 326 ? 18.269 33.739 17.572 1.00 31.36 326 LYS A CA 1
ATOM 2524 C C . LYS A 1 326 ? 18.639 34.568 16.342 1.00 31.36 326 LYS A C 1
ATOM 2526 O O . LYS A 1 326 ? 19.449 35.485 16.407 1.00 31.36 326 LYS A O 1
ATOM 2531 N N . SER A 1 327 ? 18.005 34.232 15.234 1.00 33.19 327 SER A N 1
ATOM 2532 C CA . SER A 1 327 ? 17.795 35.062 14.061 1.00 33.19 327 SER A CA 1
ATOM 2533 C C . SER A 1 327 ? 16.332 34.862 13.649 1.00 33.19 327 SER A C 1
ATOM 2535 O O . SER A 1 327 ? 15.701 33.891 14.051 1.00 33.19 327 SER A O 1
ATOM 2537 N N . GLN A 1 328 ? 15.738 35.851 12.992 1.00 46.19 328 GLN A N 1
ATOM 2538 C CA . GLN A 1 328 ? 14.293 35.973 12.770 1.00 46.19 328 GLN A CA 1
ATOM 2539 C C . GLN A 1 328 ? 13.689 34.767 12.003 1.00 46.19 328 GLN A C 1
ATOM 2541 O O . GLN A 1 328 ? 13.683 34.763 10.775 1.00 46.19 328 GLN A O 1
ATOM 2546 N N . GLY A 1 329 ? 13.158 33.776 12.733 1.00 55.59 329 GLY A N 1
ATOM 2547 C CA . GLY A 1 329 ? 12.496 32.557 12.233 1.00 55.59 329 GLY A CA 1
ATOM 2548 C C . GLY A 1 329 ? 12.989 31.303 12.973 1.00 55.59 329 GLY A C 1
ATOM 2549 O O . GLY A 1 329 ? 14.191 31.146 13.175 1.00 55.59 329 GLY A O 1
ATOM 2550 N N . GLN A 1 330 ? 12.088 30.423 13.427 1.00 65.94 330 GLN A N 1
ATOM 2551 C CA . GLN A 1 330 ? 12.483 29.179 14.111 1.00 65.94 330 GLN A CA 1
ATOM 2552 C C . GLN A 1 330 ? 12.813 28.106 13.069 1.00 65.94 330 GLN A C 1
ATOM 2554 O O . GLN A 1 330 ? 11.971 27.790 12.236 1.00 65.94 330 GLN A O 1
ATOM 2559 N N . VAL A 1 331 ? 14.032 27.563 13.089 1.00 70.81 331 VAL A N 1
ATOM 2560 C CA . VAL A 1 331 ? 14.457 26.493 12.172 1.00 70.81 331 VAL A CA 1
ATOM 2561 C C . VAL A 1 331 ? 14.567 25.181 12.939 1.00 70.81 331 VAL A C 1
ATOM 2563 O O . VAL A 1 331 ? 15.258 25.107 13.954 1.00 70.81 331 VAL A O 1
ATOM 2566 N N . TYR A 1 332 ? 13.885 24.158 12.440 1.00 64.31 332 TYR A N 1
ATOM 2567 C CA . TYR A 1 332 ? 13.834 22.808 12.975 1.00 64.31 332 TYR A CA 1
ATOM 2568 C C . TYR A 1 332 ? 14.398 21.835 11.945 1.00 64.31 332 TYR A C 1
ATOM 2570 O O . TYR A 1 332 ? 13.850 21.671 10.857 1.00 64.31 332 TYR A O 1
ATOM 2578 N N . GLU A 1 333 ? 15.491 21.177 12.299 1.00 62.53 333 GLU A N 1
ATOM 2579 C CA . GLU A 1 333 ? 16.170 20.231 11.425 1.00 62.53 333 GLU A CA 1
ATOM 2580 C C . GLU A 1 333 ? 15.885 18.796 11.874 1.00 62.53 333 GLU A C 1
ATOM 2582 O O . GLU A 1 333 ? 16.007 18.457 13.054 1.00 62.53 333 GLU A O 1
ATOM 2587 N N . TYR A 1 334 ? 15.487 17.954 10.925 1.00 53.56 334 TYR A N 1
ATOM 2588 C CA . TYR A 1 334 ? 15.123 16.560 11.144 1.00 53.56 334 TYR A CA 1
ATOM 2589 C C . TYR A 1 334 ? 16.025 15.652 10.318 1.00 53.56 334 TYR A C 1
ATOM 2591 O O . TYR A 1 334 ? 16.347 15.939 9.171 1.00 53.56 334 TYR A O 1
ATOM 2599 N N . ALA A 1 335 ? 16.392 14.506 10.884 1.00 45.78 335 ALA A N 1
ATOM 2600 C CA . ALA A 1 335 ? 17.211 13.516 10.186 1.00 45.78 335 ALA A CA 1
ATOM 2601 C C . ALA A 1 335 ? 16.436 12.709 9.121 1.00 45.78 335 ALA A C 1
ATOM 2603 O O . ALA A 1 335 ? 17.059 12.057 8.289 1.00 45.78 335 ALA A O 1
ATOM 2604 N N . ASP A 1 336 ? 15.098 12.712 9.168 1.00 50.75 336 ASP A N 1
ATOM 2605 C CA . ASP A 1 336 ? 14.217 11.939 8.282 1.00 50.75 336 ASP A CA 1
ATOM 2606 C C . ASP A 1 336 ? 13.056 12.816 7.775 1.00 50.75 336 ASP A C 1
ATOM 2608 O O . ASP A 1 336 ? 12.400 13.468 8.601 1.00 50.75 336 ASP A O 1
ATOM 2612 N N . PRO A 1 337 ? 12.750 12.803 6.462 1.00 59.56 337 PRO A N 1
ATOM 2613 C CA . PRO A 1 337 ? 11.605 13.513 5.907 1.00 59.56 337 PRO A CA 1
ATOM 2614 C C . PRO A 1 337 ? 10.272 13.151 6.570 1.00 59.56 337 PRO A C 1
ATOM 2616 O O . PRO A 1 337 ? 9.485 14.050 6.832 1.00 59.56 337 PRO A O 1
ATOM 2619 N N . ASN A 1 338 ? 10.005 11.890 6.935 1.00 50.78 338 ASN A N 1
ATOM 2620 C CA . ASN A 1 338 ? 8.691 11.541 7.509 1.00 50.78 338 ASN A CA 1
ATOM 2621 C C . ASN A 1 338 ? 8.493 12.163 8.898 1.00 50.78 338 ASN A C 1
ATOM 2623 O O . ASN A 1 338 ? 7.415 12.667 9.213 1.00 50.78 338 ASN A O 1
ATOM 2627 N N . HIS A 1 339 ? 9.541 12.175 9.730 1.00 52.56 339 HIS A N 1
ATOM 2628 C CA . HIS A 1 339 ? 9.509 12.889 11.009 1.00 52.56 339 HIS A CA 1
ATOM 2629 C C . HIS A 1 339 ? 9.308 14.391 10.820 1.00 52.56 339 HIS A C 1
ATOM 2631 O O . HIS A 1 339 ? 8.588 15.006 11.607 1.00 52.56 339 HIS A O 1
ATOM 2637 N N . ARG A 1 340 ? 9.901 14.967 9.768 1.00 76.69 340 ARG A N 1
ATOM 2638 C CA . ARG A 1 340 ? 9.659 16.360 9.397 1.00 76.69 340 ARG A CA 1
ATOM 2639 C C . ARG A 1 340 ? 8.185 16.585 9.065 1.00 76.69 340 ARG A C 1
ATOM 2641 O O . ARG A 1 340 ? 7.580 17.465 9.664 1.00 76.69 340 ARG A O 1
ATOM 2648 N N . LEU A 1 341 ? 7.595 15.787 8.171 1.00 64.25 341 LEU A N 1
ATOM 2649 C CA . LEU A 1 341 ? 6.191 15.944 7.764 1.00 64.25 341 LEU A CA 1
ATOM 2650 C C . LEU A 1 341 ? 5.228 15.774 8.938 1.00 64.25 341 LEU A C 1
ATOM 2652 O O . LEU A 1 341 ? 4.323 16.587 9.103 1.00 64.25 341 LEU A O 1
ATOM 2656 N N . ALA A 1 342 ? 5.460 14.780 9.798 1.00 54.78 342 ALA A N 1
ATOM 2657 C CA . ALA A 1 342 ? 4.668 14.581 11.009 1.00 54.78 342 ALA A CA 1
ATOM 2658 C C . ALA A 1 342 ? 4.801 15.762 11.986 1.00 54.78 342 ALA A C 1
ATOM 2660 O O . ALA A 1 342 ? 3.811 16.203 12.568 1.00 54.78 342 ALA A O 1
ATOM 2661 N N . ALA A 1 343 ? 6.008 16.314 12.149 1.00 54.56 343 ALA A N 1
ATOM 2662 C CA . ALA A 1 343 ? 6.224 17.484 12.993 1.00 54.56 343 ALA A CA 1
ATOM 2663 C C . ALA A 1 343 ? 5.562 18.745 12.421 1.00 54.56 343 ALA A C 1
ATOM 2665 O O . ALA A 1 343 ? 4.970 19.510 13.177 1.00 54.56 343 ALA A O 1
ATOM 2666 N N . VAL A 1 344 ? 5.618 18.941 11.101 1.00 72.62 344 VAL A N 1
ATOM 2667 C CA . VAL A 1 344 ? 4.926 20.033 10.404 1.00 72.62 344 VAL A CA 1
ATOM 2668 C C . VAL A 1 344 ? 3.411 19.892 10.565 1.00 72.62 344 VAL A C 1
ATOM 2670 O O . VAL A 1 344 ? 2.750 20.874 10.898 1.00 72.62 344 VAL A O 1
ATOM 2673 N N . ALA A 1 345 ? 2.864 18.685 10.390 1.00 65.69 345 ALA A N 1
ATOM 2674 C CA . ALA A 1 345 ? 1.437 18.418 10.547 1.00 65.69 345 ALA A CA 1
ATOM 2675 C C . ALA A 1 345 ? 0.952 18.668 11.984 1.00 65.69 345 ALA A C 1
ATOM 2677 O O . ALA A 1 345 ? 0.009 19.435 12.189 1.00 65.69 345 ALA A O 1
ATOM 2678 N N . SER A 1 346 ? 1.666 18.138 12.983 1.00 65.12 346 SER A N 1
ATOM 2679 C CA . SER A 1 346 ? 1.356 18.376 14.398 1.00 65.12 346 SER A CA 1
ATOM 2680 C C . SER A 1 346 ? 1.458 19.859 14.750 1.00 65.12 346 SER A C 1
ATOM 2682 O O . SER A 1 346 ? 0.563 20.411 15.392 1.00 65.12 346 SER A O 1
ATOM 2684 N N . ALA A 1 347 ? 2.521 20.532 14.296 1.00 71.69 347 ALA A N 1
ATOM 2685 C CA . ALA A 1 347 ? 2.707 21.958 14.525 1.00 71.69 347 ALA A CA 1
ATOM 2686 C C . ALA A 1 347 ? 1.593 22.780 13.874 1.00 71.69 347 ALA A C 1
ATOM 2688 O O . ALA A 1 347 ? 1.159 23.772 14.461 1.00 71.69 347 ALA A O 1
ATOM 2689 N N . PHE A 1 348 ? 1.110 22.396 12.690 1.00 86.44 348 PHE A N 1
ATOM 2690 C CA . PHE A 1 348 ? -0.056 23.016 12.066 1.00 86.44 348 PHE A CA 1
ATOM 2691 C C . PHE A 1 348 ? -1.296 22.827 12.945 1.00 86.44 348 PHE A C 1
ATOM 2693 O O . PHE A 1 348 ? -1.928 23.808 13.327 1.00 86.44 348 PHE A O 1
ATOM 2700 N N . ALA A 1 349 ? -1.601 21.587 13.330 1.00 76.44 349 ALA A N 1
ATOM 2701 C CA . ALA A 1 349 ? -2.803 21.235 14.083 1.00 76.44 349 ALA A CA 1
ATOM 2702 C C . ALA A 1 349 ? -2.849 21.816 15.511 1.00 76.44 349 ALA A C 1
ATOM 2704 O O . ALA A 1 349 ? -3.922 21.929 16.103 1.00 76.44 349 ALA A O 1
ATOM 2705 N N . GLU A 1 350 ? -1.705 22.197 16.084 1.00 79.44 350 GLU A N 1
ATOM 2706 C CA . GLU A 1 350 ? -1.631 22.941 17.349 1.00 79.44 350 GLU A CA 1
ATOM 2707 C C . GLU A 1 350 ? -2.164 24.369 17.250 1.00 79.44 350 GLU A C 1
ATOM 2709 O O . GLU A 1 350 ? -2.767 24.859 18.204 1.00 79.44 350 GLU A O 1
ATOM 2714 N N . ARG A 1 351 ? -1.931 25.039 16.118 1.00 86.75 351 ARG A N 1
ATOM 2715 C CA . ARG A 1 351 ? -2.363 26.420 15.857 1.00 86.75 351 ARG A CA 1
ATOM 2716 C C . ARG A 1 351 ? -2.775 26.543 14.384 1.00 86.75 351 ARG A C 1
ATOM 2718 O O . ARG A 1 351 ? -1.971 27.043 13.588 1.00 86.75 351 ARG A O 1
ATOM 2725 N N . PRO A 1 352 ? -3.971 26.041 14.022 1.00 86.06 352 PRO A N 1
ATOM 2726 C CA . PRO A 1 352 ? -4.420 25.977 12.631 1.00 86.06 352 PRO A CA 1
ATOM 2727 C C . PRO A 1 352 ? -5.002 27.296 12.112 1.00 86.06 352 PRO A C 1
ATOM 2729 O O . PRO A 1 352 ? -5.072 27.498 10.898 1.00 86.06 352 PRO A O 1
ATOM 2732 N N . ASP A 1 353 ? -5.398 28.199 13.010 1.00 83.25 353 ASP A N 1
ATOM 2733 C CA . ASP A 1 353 ? -5.957 29.501 12.649 1.00 83.25 353 ASP A CA 1
ATOM 2734 C C . ASP A 1 353 ? -4.938 30.331 11.864 1.00 83.25 353 ASP A C 1
ATOM 2736 O O . ASP A 1 353 ? -3.807 30.533 12.314 1.00 83.25 353 ASP A O 1
ATOM 2740 N N . ASN A 1 354 ? -5.343 30.808 10.681 1.00 82.38 354 ASN A N 1
ATOM 2741 C CA . ASN A 1 354 ? -4.507 31.592 9.768 1.00 82.38 354 ASN A CA 1
ATOM 2742 C C . ASN A 1 354 ? -3.111 30.980 9.560 1.00 82.38 354 ASN A C 1
ATOM 2744 O O . ASN A 1 354 ? -2.113 31.706 9.534 1.00 82.38 354 ASN A O 1
ATOM 2748 N N . ALA A 1 355 ? -3.041 29.650 9.435 1.00 88.44 355 ALA A N 1
ATOM 2749 C CA . ALA A 1 355 ? -1.813 28.913 9.178 1.00 88.44 355 ALA A CA 1
ATOM 2750 C C . ALA A 1 355 ? -1.788 28.317 7.764 1.00 88.44 355 ALA A C 1
ATOM 2752 O O . ALA A 1 355 ? -2.817 27.944 7.195 1.00 88.44 355 ALA A O 1
ATOM 2753 N N . VAL A 1 356 ? -0.591 28.189 7.192 1.00 90.50 356 VAL A N 1
ATOM 2754 C CA . VAL A 1 356 ? -0.361 27.436 5.950 1.00 90.50 356 VAL A CA 1
ATOM 2755 C C . VAL A 1 356 ? 0.994 26.750 5.985 1.00 90.50 356 VAL A C 1
ATOM 2757 O O . VAL A 1 356 ? 1.951 27.272 6.562 1.00 90.50 356 VAL A O 1
ATOM 2760 N N . VAL A 1 357 ? 1.079 25.598 5.330 1.00 90.38 357 VAL A N 1
ATOM 2761 C CA . VAL A 1 357 ? 2.337 24.921 5.044 1.00 90.38 357 VAL A CA 1
ATOM 2762 C C . VAL A 1 357 ? 2.774 25.225 3.615 1.00 90.38 357 VAL A C 1
ATOM 2764 O O . VAL A 1 357 ? 1.993 25.089 2.679 1.00 90.38 357 VAL A O 1
ATOM 2767 N N . ILE A 1 358 ? 4.027 25.617 3.425 1.00 89.56 358 ILE A N 1
ATOM 2768 C CA . ILE A 1 358 ? 4.650 25.739 2.108 1.00 89.56 358 ILE A CA 1
ATOM 2769 C C . ILE A 1 358 ? 5.519 24.506 1.883 1.00 89.56 358 ILE A C 1
ATOM 2771 O O . ILE A 1 358 ? 6.467 24.279 2.634 1.00 89.56 358 ILE A O 1
ATOM 2775 N N . ALA A 1 359 ? 5.211 23.738 0.840 1.00 86.56 359 ALA A N 1
ATOM 2776 C CA . ALA A 1 359 ? 6.026 22.621 0.372 1.00 86.56 359 ALA A CA 1
ATOM 2777 C C . ALA A 1 359 ? 6.060 22.636 -1.162 1.00 86.56 359 ALA A C 1
ATOM 2779 O O . ALA A 1 359 ? 5.017 22.705 -1.816 1.00 86.56 359 ALA A O 1
ATOM 2780 N N . LYS A 1 360 ? 7.259 22.606 -1.757 1.00 81.19 360 LYS A N 1
ATOM 2781 C CA . LYS A 1 360 ? 7.426 22.713 -3.221 1.00 81.19 360 LYS A CA 1
ATOM 2782 C C . LYS A 1 360 ? 7.014 21.440 -3.955 1.00 81.19 360 LYS A C 1
ATOM 2784 O O . LYS A 1 360 ? 6.441 21.530 -5.043 1.00 81.19 360 LYS A O 1
ATOM 2789 N N . ASP A 1 361 ? 7.277 20.283 -3.360 1.00 78.38 361 ASP A N 1
ATOM 2790 C CA . ASP A 1 361 ? 6.959 18.983 -3.940 1.00 78.38 361 ASP A CA 1
ATOM 2791 C C . ASP A 1 361 ? 5.453 18.676 -3.836 1.00 78.38 361 ASP A C 1
ATOM 2793 O O . ASP A 1 361 ? 4.814 18.932 -2.814 1.00 78.38 361 ASP A O 1
ATOM 2797 N N . ARG A 1 362 ? 4.853 18.176 -4.926 1.00 75.38 362 ARG A N 1
ATOM 2798 C CA . ARG A 1 362 ? 3.404 17.918 -4.995 1.00 75.38 362 ARG A CA 1
ATOM 2799 C C . ARG A 1 362 ? 2.987 16.734 -4.122 1.00 75.38 362 ARG A C 1
ATOM 2801 O O . ARG A 1 362 ? 1.918 16.802 -3.517 1.00 75.38 362 ARG A O 1
ATOM 2808 N N . GLU A 1 363 ? 3.802 15.685 -4.056 1.00 72.56 363 GLU A N 1
ATOM 2809 C CA . GLU A 1 363 ? 3.503 14.504 -3.243 1.00 72.56 363 GLU A CA 1
ATOM 2810 C C . GLU A 1 363 ? 3.651 14.836 -1.760 1.00 72.56 363 GLU A C 1
ATOM 2812 O O . GLU A 1 363 ? 2.773 14.503 -0.967 1.00 72.56 363 GLU A O 1
ATOM 2817 N N . GLU A 1 364 ? 4.678 15.611 -1.402 1.00 78.56 364 GLU A N 1
ATOM 2818 C CA . GLU A 1 364 ? 4.843 16.130 -0.043 1.00 78.56 364 GLU A CA 1
ATOM 2819 C C . GLU A 1 364 ? 3.628 16.960 0.400 1.00 78.56 364 GLU A C 1
ATOM 2821 O O . GLU A 1 364 ? 3.115 16.769 1.503 1.00 78.56 364 GLU A O 1
ATOM 2826 N N . ARG A 1 365 ? 3.098 17.839 -0.468 1.00 87.31 365 ARG A N 1
ATOM 2827 C CA . ARG A 1 365 ? 1.853 18.576 -0.178 1.00 87.31 365 ARG A CA 1
ATOM 2828 C C . ARG A 1 365 ? 0.665 17.648 0.036 1.00 87.31 365 ARG A C 1
ATOM 2830 O O . ARG A 1 365 ? -0.148 17.901 0.921 1.00 87.31 365 ARG A O 1
ATOM 2837 N N . ARG A 1 366 ? 0.539 16.594 -0.773 1.00 79.31 366 ARG A N 1
ATOM 2838 C CA . ARG A 1 366 ? -0.556 15.625 -0.651 1.00 79.31 366 ARG A CA 1
ATOM 2839 C C . ARG A 1 366 ? -0.489 14.885 0.683 1.00 79.31 366 ARG A C 1
ATOM 2841 O O . ARG A 1 366 ? -1.510 14.771 1.357 1.00 79.31 366 ARG A O 1
ATOM 2848 N N . GLU A 1 367 ? 0.700 14.441 1.073 1.00 75.38 367 GLU A N 1
ATOM 2849 C CA . GLU A 1 367 ? 0.941 13.767 2.349 1.00 75.38 367 GLU A CA 1
ATOM 2850 C C . GLU A 1 367 ? 0.685 14.706 3.535 1.00 75.38 367 GLU A C 1
ATOM 2852 O O . GLU A 1 367 ? -0.054 14.354 4.454 1.00 75.38 367 GLU A O 1
ATOM 2857 N N . LEU A 1 368 ? 1.188 15.942 3.479 1.00 79.50 368 LEU A N 1
ATOM 2858 C CA . LEU A 1 368 ? 0.920 16.964 4.493 1.00 79.50 368 LEU A CA 1
ATOM 2859 C C . LEU A 1 368 ? -0.571 17.280 4.620 1.00 79.50 368 LEU A C 1
ATOM 2861 O O . LEU A 1 368 ? -1.072 17.350 5.737 1.00 79.50 368 LEU A O 1
ATOM 2865 N N . ASN A 1 369 ? -1.298 17.425 3.507 1.00 85.06 369 ASN A N 1
ATOM 2866 C CA . ASN A 1 369 ? -2.747 17.640 3.531 1.00 85.06 369 ASN A CA 1
ATOM 2867 C C . ASN A 1 369 ? -3.469 16.495 4.260 1.00 85.06 369 ASN A C 1
ATOM 2869 O O . ASN A 1 369 ? -4.352 16.756 5.072 1.00 85.06 369 ASN A O 1
ATOM 2873 N N . GLN A 1 370 ? -3.077 15.240 4.016 1.00 78.06 370 GLN A N 1
ATOM 2874 C CA . GLN A 1 370 ? -3.670 14.075 4.681 1.00 78.06 370 GLN A CA 1
ATOM 2875 C C . GLN A 1 370 ? -3.334 14.019 6.175 1.00 78.06 370 GLN A C 1
ATOM 2877 O O . GLN A 1 370 ? -4.234 13.824 6.991 1.00 78.06 370 GLN A O 1
ATOM 2882 N N . LEU A 1 371 ? -2.063 14.216 6.539 1.00 67.00 371 LEU A N 1
ATOM 2883 C CA . LEU A 1 371 ? -1.611 14.188 7.932 1.00 67.00 371 LEU A CA 1
ATOM 2884 C C . LEU A 1 371 ? -2.248 15.313 8.755 1.00 67.00 371 LEU A C 1
ATOM 2886 O O . LEU A 1 371 ? -2.770 15.065 9.838 1.00 67.00 371 LEU A O 1
ATOM 2890 N N . ILE A 1 372 ? -2.270 16.534 8.214 1.00 76.75 372 ILE A N 1
ATOM 2891 C CA . ILE A 1 372 ? -2.898 17.689 8.862 1.00 76.75 372 ILE A CA 1
ATOM 2892 C C . ILE A 1 372 ? -4.390 17.439 9.055 1.00 76.75 372 ILE A C 1
ATOM 2894 O O . ILE A 1 372 ? -4.906 17.632 10.153 1.00 76.75 372 ILE A O 1
ATOM 2898 N N . ARG A 1 373 ? -5.089 16.982 8.010 1.00 83.94 373 ARG A N 1
ATOM 2899 C CA . ARG A 1 373 ? -6.526 16.699 8.087 1.00 83.94 373 ARG A CA 1
ATOM 2900 C C . ARG A 1 373 ? -6.832 15.632 9.140 1.00 83.94 373 ARG A C 1
ATOM 2902 O O . ARG A 1 373 ? -7.743 15.828 9.939 1.00 83.94 373 ARG A O 1
ATOM 2909 N N . ALA A 1 374 ? -6.038 14.562 9.202 1.00 67.75 374 ALA A N 1
ATOM 2910 C CA . ALA A 1 374 ? -6.176 13.520 10.219 1.00 67.75 374 ALA A CA 1
ATOM 2911 C C . ALA A 1 374 ? -5.972 14.062 11.648 1.00 67.75 374 ALA A C 1
ATOM 2913 O O . ALA A 1 374 ? -6.776 13.773 12.537 1.00 67.75 374 ALA A O 1
ATOM 2914 N N . ASP A 1 375 ? -4.950 14.894 11.869 1.00 62.91 375 ASP A N 1
ATOM 2915 C CA . ASP A 1 375 ? -4.688 15.512 13.175 1.00 62.91 375 ASP A CA 1
ATOM 2916 C C . ASP A 1 375 ? -5.794 16.498 13.586 1.00 62.91 375 ASP A C 1
ATOM 2918 O O . ASP A 1 375 ? -6.172 16.561 14.760 1.00 62.91 375 ASP A O 1
ATOM 2922 N N . LEU A 1 376 ? -6.347 17.257 12.636 1.00 74.88 376 LEU A N 1
ATOM 2923 C CA . LEU A 1 376 ? -7.465 18.170 12.886 1.00 74.88 376 LEU A CA 1
ATOM 2924 C C . LEU A 1 376 ? -8.763 17.419 13.202 1.00 74.88 376 LEU A C 1
ATOM 2926 O O . LEU A 1 376 ? -9.490 17.831 14.109 1.00 74.88 376 LEU A O 1
ATOM 2930 N N . GLN A 1 377 ? -9.031 16.300 12.524 1.00 76.12 377 GLN A N 1
ATOM 2931 C CA . GLN A 1 377 ? -10.160 15.418 12.834 1.00 76.12 377 GLN A CA 1
ATOM 2932 C C . GLN A 1 377 ? -10.019 14.791 14.223 1.00 76.12 377 GLN A C 1
ATOM 2934 O O . GLN A 1 377 ? -10.966 14.804 15.008 1.00 76.12 377 GLN A O 1
ATOM 2939 N N . ALA A 1 378 ? -8.821 14.320 14.584 1.00 59.09 378 ALA A N 1
ATOM 2940 C CA . ALA A 1 378 ? -8.545 13.779 15.917 1.00 59.09 378 ALA A CA 1
ATOM 2941 C C . ALA A 1 378 ? -8.765 14.811 17.040 1.00 59.09 378 ALA A C 1
ATOM 2943 O O . ALA A 1 378 ? -9.110 14.445 18.166 1.00 59.09 378 ALA A O 1
ATOM 2944 N N . ARG A 1 379 ? -8.583 16.102 16.734 1.00 77.00 379 ARG A N 1
ATOM 2945 C CA . ARG A 1 379 ? -8.828 17.236 17.642 1.00 77.00 379 ARG A CA 1
ATOM 2946 C C . ARG A 1 379 ? -10.266 17.768 17.588 1.00 77.00 379 ARG A C 1
ATOM 2948 O O . ARG A 1 379 ? -10.595 18.656 18.369 1.00 77.00 379 ARG A O 1
ATOM 2955 N N . GLY A 1 380 ? -11.111 17.248 16.695 1.00 76.88 380 GLY A N 1
ATOM 2956 C CA . GLY A 1 380 ? -12.488 17.709 16.497 1.00 76.88 380 GLY A CA 1
ATOM 2957 C C . GLY A 1 380 ? -12.605 19.096 15.854 1.00 76.88 380 GLY A C 1
ATOM 2958 O O . GLY A 1 380 ? -13.644 19.734 15.983 1.00 76.88 380 GLY A O 1
ATOM 2959 N N . LEU A 1 381 ? -11.545 19.578 15.197 1.00 82.75 381 LEU A N 1
ATOM 2960 C CA . LEU A 1 381 ? -11.530 20.858 14.475 1.00 82.75 381 LEU A CA 1
ATOM 2961 C C . LEU A 1 381 ? -12.018 20.719 13.028 1.00 82.75 381 LEU A C 1
ATOM 2963 O O . LEU A 1 381 ? -12.442 21.699 12.425 1.00 82.75 381 LEU A O 1
ATOM 2967 N N . VAL A 1 382 ? -11.956 19.501 12.492 1.00 86.50 382 VAL A N 1
ATOM 2968 C CA . VAL A 1 382 ? -12.541 19.097 11.212 1.00 86.50 382 VAL A CA 1
ATOM 2969 C C . VAL A 1 382 ? -13.539 17.980 11.494 1.00 86.50 382 VAL A C 1
ATOM 2971 O O . VAL A 1 382 ? -13.250 17.072 12.279 1.00 86.50 382 VAL A O 1
ATOM 2974 N N . ALA A 1 383 ? -14.710 18.039 10.868 1.00 82.44 383 ALA A N 1
ATOM 2975 C CA . ALA A 1 383 ? -15.732 17.018 11.022 1.00 82.44 383 ALA A CA 1
ATOM 2976 C C . ALA A 1 383 ? -15.244 15.652 10.487 1.00 82.44 383 ALA A C 1
ATOM 2978 O O . ALA A 1 383 ? -14.516 15.581 9.492 1.00 82.44 383 ALA A O 1
ATOM 2979 N N . PRO A 1 384 ? -15.633 14.538 11.132 1.00 69.25 384 PRO A N 1
ATOM 2980 C CA . PRO A 1 384 ? -15.291 13.202 10.646 1.00 69.25 384 PRO A CA 1
ATOM 2981 C C . PRO A 1 384 ? -16.050 12.854 9.357 1.00 69.25 384 PRO A C 1
ATOM 2983 O O . PRO A 1 384 ? -15.537 12.118 8.514 1.00 69.25 384 PRO A O 1
ATOM 2986 N N . ASP A 1 385 ? -17.248 13.413 9.185 1.00 77.56 385 ASP A N 1
ATOM 2987 C CA . ASP A 1 385 ? -18.086 13.190 8.015 1.00 77.56 385 ASP A CA 1
ATOM 2988 C C . ASP A 1 385 ? -17.590 14.037 6.842 1.00 77.56 385 ASP A C 1
ATOM 2990 O O . ASP A 1 385 ? -17.535 15.266 6.907 1.00 77.56 385 ASP A O 1
ATOM 2994 N N . SER A 1 386 ? -17.228 13.359 5.754 1.00 85.69 386 SER A N 1
ATOM 2995 C CA . SER A 1 386 ? -16.721 13.983 4.533 1.00 85.69 386 SER A CA 1
ATOM 2996 C C . SER A 1 386 ? -17.707 13.814 3.383 1.00 85.69 386 SER A C 1
ATOM 2998 O O . SER A 1 386 ? -18.354 12.775 3.248 1.00 85.69 386 SER A O 1
ATOM 3000 N N . LYS A 1 387 ? -17.793 14.822 2.519 1.00 86.75 387 LYS A N 1
ATOM 3001 C CA . LYS A 1 387 ? -18.534 14.793 1.260 1.00 86.75 387 LYS A CA 1
ATOM 3002 C C . LYS A 1 387 ? -17.553 14.811 0.095 1.00 86.75 387 LYS A C 1
ATOM 3004 O O . LYS A 1 387 ? -16.647 15.640 0.057 1.00 86.75 387 LYS A O 1
ATOM 3009 N N . ALA A 1 388 ? -17.738 13.888 -0.844 1.00 87.50 388 ALA A N 1
ATOM 3010 C CA . ALA A 1 388 ? -16.983 13.868 -2.090 1.00 87.50 388 ALA A CA 1
ATOM 3011 C C . ALA A 1 388 ? -17.518 14.955 -3.029 1.00 87.50 388 ALA A C 1
ATOM 3013 O O . ALA A 1 388 ? -18.712 14.985 -3.334 1.00 87.50 388 ALA A O 1
ATOM 3014 N N . LEU A 1 389 ? -16.634 15.852 -3.453 1.00 88.12 389 LEU A N 1
ATOM 3015 C CA . LEU A 1 389 ? -16.928 16.942 -4.369 1.00 88.12 389 LEU A CA 1
ATOM 3016 C C . LEU A 1 389 ? -16.053 16.809 -5.614 1.00 88.12 389 LEU A C 1
ATOM 3018 O O . LEU A 1 389 ? -14.857 16.532 -5.521 1.00 88.12 389 LEU A O 1
ATOM 3022 N N . ALA A 1 390 ? -16.650 17.049 -6.779 1.00 89.38 390 ALA A N 1
ATOM 3023 C CA . ALA A 1 390 ? -15.914 17.129 -8.030 1.00 89.38 390 ALA A CA 1
ATOM 3024 C C . ALA A 1 390 ? -15.103 18.431 -8.060 1.00 89.38 390 ALA A C 1
ATOM 3026 O O . ALA A 1 390 ? -15.681 19.518 -8.040 1.00 89.38 390 ALA A O 1
ATOM 3027 N N . VAL A 1 391 ? -13.780 18.325 -8.134 1.00 91.06 391 VAL A N 1
ATOM 3028 C CA . VAL A 1 391 ? -12.856 19.459 -8.245 1.00 91.06 391 VAL A CA 1
ATOM 3029 C C . VAL A 1 391 ? -12.037 19.368 -9.525 1.00 91.06 391 VAL A C 1
ATOM 3031 O O . VAL A 1 391 ? -11.713 18.283 -10.002 1.00 91.06 391 VAL A O 1
ATOM 3034 N N . ARG A 1 392 ? -11.697 20.520 -10.101 1.00 90.69 392 ARG A N 1
ATOM 3035 C CA . ARG A 1 392 ? -10.887 20.661 -11.310 1.00 90.69 392 ARG A CA 1
ATOM 3036 C C . ARG A 1 392 ? -9.445 20.960 -10.934 1.00 90.69 392 ARG A C 1
ATOM 3038 O O . ARG A 1 392 ? -9.099 22.082 -10.563 1.00 90.69 392 ARG A O 1
ATOM 3045 N N . LEU A 1 393 ? -8.592 19.959 -11.094 1.00 86.19 393 LEU A N 1
ATOM 3046 C CA . LEU A 1 393 ? -7.157 20.067 -10.866 1.00 86.19 393 LEU A CA 1
ATOM 3047 C C . LEU A 1 393 ? -6.449 20.447 -12.167 1.00 86.19 393 LEU A C 1
ATOM 3049 O O . LEU A 1 393 ? -6.489 19.696 -13.143 1.00 86.19 393 LEU A O 1
ATOM 3053 N N . GLU A 1 394 ? -5.797 21.611 -12.176 1.00 87.31 394 GLU A N 1
ATOM 3054 C CA . GLU A 1 394 ? -4.985 22.092 -13.302 1.00 87.31 394 GLU A CA 1
ATOM 3055 C C . GLU A 1 394 ? -3.818 21.116 -13.557 1.00 87.31 394 GLU A C 1
ATOM 3057 O O . GLU A 1 394 ? -3.032 20.809 -12.657 1.00 87.31 394 GLU A O 1
ATOM 3062 N N . GLN A 1 395 ? -3.720 20.601 -14.782 1.00 87.75 395 GLN A N 1
ATOM 3063 C CA . GLN A 1 395 ? -2.680 19.674 -15.217 1.00 87.75 395 GLN A CA 1
ATOM 3064 C C . GLN A 1 395 ? -1.509 20.457 -15.809 1.00 87.75 395 GLN A C 1
ATOM 3066 O O . GLN A 1 395 ? -1.643 21.159 -16.813 1.00 87.75 395 GLN A O 1
ATOM 3071 N N . ASN A 1 396 ? -0.333 20.308 -15.200 1.00 83.31 396 ASN A N 1
ATOM 3072 C CA . ASN A 1 396 ? 0.904 20.896 -15.707 1.00 83.31 396 ASN A CA 1
ATOM 3073 C C . ASN A 1 396 ? 1.543 19.946 -16.727 1.00 83.31 396 ASN A C 1
ATOM 3075 O O . ASN A 1 396 ? 2.357 19.099 -16.363 1.00 83.31 396 ASN A O 1
ATOM 3079 N N . LEU A 1 397 ? 1.155 20.077 -17.996 1.00 85.69 397 LEU A N 1
ATOM 3080 C CA . LEU A 1 397 ? 1.748 19.307 -19.091 1.00 85.69 397 LEU A CA 1
ATOM 3081 C C . LEU A 1 397 ? 3.177 19.796 -19.369 1.00 85.69 397 LEU A C 1
ATOM 3083 O O . LEU A 1 397 ? 3.407 20.997 -19.523 1.00 85.69 397 LEU A O 1
ATOM 3087 N N . THR A 1 398 ? 4.139 18.876 -19.454 1.00 85.81 398 THR A N 1
ATOM 3088 C CA . THR A 1 398 ? 5.546 19.215 -19.735 1.00 85.81 398 THR A CA 1
ATOM 3089 C C . THR A 1 398 ? 5.742 19.645 -21.186 1.00 85.81 398 THR A C 1
ATOM 3091 O O . THR A 1 398 ? 6.558 20.521 -21.470 1.00 85.81 398 THR A O 1
ATOM 3094 N N . ASN A 1 399 ? 4.961 19.075 -22.105 1.00 90.06 399 ASN A N 1
ATOM 3095 C CA . ASN A 1 399 ? 4.890 19.483 -23.498 1.00 90.06 399 ASN A CA 1
ATOM 3096 C C . ASN A 1 399 ? 3.430 19.468 -23.986 1.00 90.06 399 ASN A C 1
ATOM 3098 O O . ASN A 1 399 ? 2.971 18.465 -24.530 1.00 90.06 399 ASN A O 1
ATOM 3102 N N . PRO A 1 400 ? 2.713 20.602 -23.892 1.00 91.44 400 PRO A N 1
ATOM 3103 C CA . PRO A 1 400 ? 1.335 20.718 -24.377 1.00 91.44 400 PRO A CA 1
ATOM 3104 C C . PRO A 1 400 ? 1.152 20.439 -25.882 1.00 91.44 400 PRO A C 1
ATOM 3106 O O . PRO A 1 400 ? 0.034 20.311 -26.361 1.00 91.44 400 PRO A O 1
ATOM 3109 N N . LYS A 1 401 ? 2.230 20.376 -26.678 1.00 92.62 401 LYS A N 1
ATOM 3110 C CA . LYS A 1 401 ? 2.152 20.074 -28.121 1.00 92.62 401 LYS A CA 1
ATOM 3111 C C . LYS A 1 401 ? 2.122 18.572 -28.426 1.00 92.62 401 LYS A C 1
ATOM 3113 O O . LYS A 1 401 ? 1.992 18.208 -29.597 1.00 92.62 401 LYS A O 1
ATOM 3118 N N . ASP A 1 402 ? 2.288 17.736 -27.407 1.00 92.31 402 ASP A N 1
ATOM 3119 C CA . ASP A 1 402 ? 2.274 16.282 -27.500 1.00 92.31 402 ASP A CA 1
ATOM 3120 C C . ASP A 1 402 ? 0.933 15.732 -26.994 1.00 92.31 402 ASP A C 1
ATOM 3122 O O . ASP A 1 402 ? 0.603 15.829 -25.811 1.00 92.31 402 ASP A O 1
ATOM 3126 N N . ALA A 1 403 ? 0.155 15.152 -27.906 1.00 92.25 403 ALA A N 1
ATOM 3127 C CA . ALA A 1 403 ? -1.148 14.563 -27.641 1.00 92.25 403 ALA A CA 1
ATOM 3128 C C . ALA A 1 403 ? -1.068 13.397 -26.644 1.00 92.25 403 ALA A C 1
ATOM 3130 O O . ALA A 1 403 ? -2.042 13.150 -25.938 1.00 92.25 403 ALA A O 1
ATOM 3131 N N . ALA A 1 404 ? 0.081 12.718 -26.524 1.00 91.00 404 ALA A N 1
ATOM 3132 C CA . ALA A 1 404 ? 0.258 11.617 -25.577 1.00 91.00 404 ALA A CA 1
ATOM 3133 C C . ALA A 1 404 ? 0.213 12.063 -24.103 1.00 91.00 404 ALA A C 1
ATOM 3135 O O . ALA A 1 404 ? 0.027 11.227 -23.222 1.00 91.00 404 ALA A O 1
ATOM 3136 N N . GLN A 1 405 ? 0.368 13.363 -23.821 1.00 91.94 405 GLN A N 1
ATOM 3137 C CA . GLN A 1 405 ? 0.288 13.899 -22.455 1.00 91.94 405 GLN A CA 1
ATOM 3138 C C . GLN A 1 405 ? -1.141 14.184 -21.987 1.00 91.94 405 GLN A C 1
ATOM 3140 O O . GLN A 1 405 ? -1.360 14.452 -20.806 1.00 91.94 405 GLN A O 1
ATOM 3145 N N . TYR A 1 406 ? -2.108 14.134 -22.899 1.00 94.06 406 TYR A N 1
ATOM 3146 C CA . TYR A 1 406 ? -3.517 14.315 -22.590 1.00 94.06 406 TYR A CA 1
ATOM 3147 C C . TYR A 1 406 ? -4.143 12.962 -22.256 1.00 94.06 406 TYR A C 1
ATOM 3149 O O . TYR A 1 406 ? -3.785 11.929 -22.821 1.00 94.06 406 TYR A O 1
ATOM 3157 N N . THR A 1 407 ? -5.099 12.958 -21.337 1.00 93.81 407 THR A N 1
ATOM 3158 C CA . THR A 1 407 ? -5.860 11.764 -20.961 1.00 93.81 407 THR A CA 1
ATOM 3159 C C . THR A 1 407 ? -7.324 11.945 -21.366 1.00 93.81 407 THR A C 1
ATOM 3161 O O . THR A 1 407 ? -7.870 13.034 -21.173 1.00 93.81 407 THR A O 1
ATOM 3164 N N . PRO A 1 408 ? -7.996 10.914 -21.913 1.00 95.19 408 PRO A N 1
ATOM 3165 C CA . PRO A 1 408 ? -9.445 10.942 -22.095 1.00 95.19 408 PRO A CA 1
ATOM 3166 C C . PRO A 1 408 ? -10.169 11.367 -20.810 1.00 95.19 408 PRO A C 1
ATOM 3168 O O . PRO A 1 408 ? -9.910 10.824 -19.737 1.00 95.19 408 PRO A O 1
ATOM 3171 N N . GLY A 1 409 ? -11.060 12.351 -20.920 1.00 92.06 409 GLY A N 1
ATOM 3172 C CA . GLY A 1 409 ? -11.746 12.993 -19.797 1.00 92.06 409 GLY A CA 1
ATOM 3173 C C . GLY A 1 409 ? -11.113 14.301 -19.309 1.00 92.06 409 GLY A C 1
ATOM 3174 O O . GLY A 1 409 ? -11.773 15.035 -18.574 1.00 92.06 409 GLY A O 1
ATOM 3175 N N . ASP A 1 410 ? -9.890 14.641 -19.732 1.00 94.69 410 ASP A N 1
ATOM 3176 C CA . ASP A 1 410 ? -9.309 15.955 -19.439 1.00 94.69 410 ASP A CA 1
ATOM 3177 C C . ASP A 1 410 ? -10.159 17.073 -20.075 1.00 94.69 410 ASP A C 1
ATOM 3179 O O . ASP A 1 410 ? -10.672 16.944 -21.184 1.00 94.69 410 ASP A O 1
ATOM 3183 N N . ILE A 1 411 ? -10.307 18.195 -19.378 1.00 94.19 411 ILE A N 1
ATOM 3184 C CA . ILE A 1 411 ? -11.050 19.376 -19.819 1.00 94.19 411 ILE A CA 1
ATOM 3185 C C . ILE A 1 411 ? -10.044 20.429 -20.270 1.00 94.19 411 ILE A C 1
ATOM 3187 O O . ILE A 1 411 ? -9.247 20.920 -19.470 1.00 94.19 411 ILE A O 1
ATOM 3191 N N . ILE A 1 412 ? -10.094 20.812 -21.539 1.00 94.00 412 ILE A N 1
ATOM 3192 C CA . ILE A 1 412 ? -9.257 21.869 -22.098 1.00 94.00 412 ILE A CA 1
ATOM 3193 C C . ILE A 1 412 ? -10.070 23.153 -22.142 1.00 94.00 412 ILE A C 1
ATOM 3195 O O . ILE A 1 412 ? -11.118 23.206 -22.778 1.00 94.00 412 ILE A O 1
ATOM 3199 N N . GLN A 1 413 ? -9.577 24.187 -21.470 1.00 91.62 413 GLN A N 1
ATOM 3200 C CA . GLN A 1 413 ? -10.121 25.533 -21.531 1.00 91.62 413 GLN A CA 1
ATOM 3201 C C . GLN A 1 413 ? -9.279 26.367 -22.495 1.00 91.62 413 GLN A C 1
ATOM 3203 O O . GLN A 1 413 ? -8.113 26.665 -22.220 1.00 91.62 413 GLN A O 1
ATOM 3208 N N . TYR A 1 414 ? -9.874 26.739 -23.623 1.00 92.00 414 TYR A N 1
ATOM 3209 C CA . TYR A 1 414 ? -9.255 27.537 -24.670 1.00 92.00 414 TYR A CA 1
ATOM 3210 C C . TYR A 1 414 ? -9.537 29.009 -24.417 1.00 92.00 414 TYR A C 1
ATOM 3212 O O . TYR A 1 414 ? -10.683 29.443 -24.491 1.00 92.00 414 TYR A O 1
ATOM 3220 N N . LYS A 1 415 ? -8.495 29.808 -24.186 1.00 90.88 415 LYS A N 1
ATOM 3221 C CA . LYS A 1 415 ? -8.639 31.267 -24.248 1.00 90.88 415 LYS A CA 1
ATOM 3222 C C . LYS A 1 415 ? -8.769 31.735 -25.699 1.00 90.88 415 LYS A C 1
ATOM 3224 O O . LYS A 1 415 ? -9.641 32.523 -26.042 1.00 90.88 415 LYS A O 1
ATOM 3229 N N . GLN A 1 416 ? -7.924 31.194 -26.572 1.00 90.75 416 GLN A N 1
ATOM 3230 C CA . GLN A 1 416 ? -7.974 31.426 -28.010 1.00 90.75 416 GLN A CA 1
ATOM 3231 C C . GLN A 1 416 ? -8.241 30.097 -28.712 1.00 90.75 416 GLN A C 1
ATOM 3233 O O . GLN A 1 416 ? -7.465 29.162 -28.543 1.00 90.75 416 GLN A O 1
ATOM 3238 N N . GLY A 1 417 ? -9.326 30.021 -29.478 1.00 87.12 417 GLY A N 1
ATOM 3239 C CA . GLY A 1 417 ? -9.660 28.885 -30.329 1.00 87.12 417 GLY A CA 1
ATOM 3240 C C . GLY A 1 417 ? -8.928 28.938 -31.671 1.00 87.12 417 GLY A C 1
ATOM 3241 O O . GLY A 1 417 ? -7.984 29.712 -31.861 1.00 87.12 417 GLY A O 1
ATOM 3242 N N . ASN A 1 418 ? -9.369 28.132 -32.634 1.00 85.94 418 ASN A N 1
ATOM 3243 C CA . ASN A 1 418 ? -8.820 28.150 -33.988 1.00 85.94 418 ASN A CA 1
ATOM 3244 C C . ASN A 1 418 ? -9.953 28.319 -35.008 1.00 85.94 418 ASN A C 1
ATOM 3246 O O . ASN A 1 418 ? -10.723 27.383 -35.190 1.00 85.94 418 ASN A O 1
ATOM 3250 N N . PRO A 1 419 ? -10.039 29.463 -35.714 1.00 76.69 419 PRO A N 1
ATOM 3251 C CA . PRO A 1 419 ? -11.087 29.709 -36.707 1.00 76.69 419 PRO A CA 1
ATOM 3252 C C . PRO A 1 419 ? -11.145 28.677 -37.841 1.00 76.69 419 PRO A C 1
ATOM 3254 O O . PRO A 1 419 ? -12.194 28.511 -38.451 1.00 76.69 419 PRO A O 1
ATOM 3257 N N . SER A 1 420 ? -10.031 27.996 -38.130 1.00 78.81 420 SER A N 1
ATOM 3258 C CA . SER A 1 420 ? -9.960 26.942 -39.150 1.00 78.81 420 SER A CA 1
ATOM 3259 C C . SER A 1 420 ? -10.420 25.570 -38.644 1.00 78.81 420 SER A C 1
ATOM 3261 O O . SER A 1 420 ? -10.514 24.638 -39.438 1.00 78.81 420 SER A O 1
ATOM 3263 N N . LEU A 1 421 ? -10.656 25.422 -37.337 1.00 79.75 421 LEU A N 1
ATOM 3264 C CA . LEU A 1 421 ? -11.234 24.231 -36.722 1.00 79.75 421 LEU A CA 1
ATOM 3265 C C . LEU A 1 421 ? -12.662 24.564 -36.290 1.00 79.75 421 LEU A C 1
ATOM 3267 O O . LEU A 1 421 ? -12.881 25.200 -35.256 1.00 79.75 421 LEU A O 1
ATOM 3271 N N . GLU A 1 422 ? -13.638 24.138 -37.089 1.00 73.06 422 GLU A N 1
ATOM 3272 C CA . GLU A 1 422 ? -15.042 24.238 -36.695 1.00 73.06 422 GLU A CA 1
ATOM 3273 C C . GLU A 1 422 ? -15.250 23.511 -35.357 1.00 73.06 422 GLU A C 1
ATOM 3275 O O . GLU A 1 422 ? -14.789 22.388 -35.172 1.00 73.06 422 GLU A O 1
ATOM 3280 N N . GLY A 1 423 ? -15.893 24.182 -34.396 1.00 76.38 423 GLY A N 1
ATOM 3281 C CA . GLY A 1 423 ? -16.220 23.608 -33.087 1.00 76.38 423 GLY A CA 1
ATOM 3282 C C . GLY A 1 423 ? -15.318 24.009 -31.912 1.00 76.38 423 GLY A C 1
ATOM 3283 O O . GLY A 1 423 ? -15.663 23.652 -30.787 1.00 76.38 423 GLY A O 1
ATOM 3284 N N . ILE A 1 424 ? -14.239 24.787 -32.117 1.00 86.56 424 ILE A N 1
ATOM 3285 C CA . ILE A 1 424 ? -13.399 25.333 -31.023 1.00 86.56 424 ILE A CA 1
ATOM 3286 C C . ILE A 1 424 ? -13.307 26.874 -31.106 1.00 86.56 424 ILE A C 1
ATOM 3288 O O . ILE A 1 424 ? -12.327 27.415 -31.634 1.00 86.56 424 ILE A O 1
ATOM 3292 N N . PRO A 1 425 ? -14.317 27.613 -30.603 1.00 88.50 425 PRO A N 1
ATOM 3293 C CA . PRO A 1 425 ? -14.282 29.074 -30.551 1.00 88.50 425 PRO A CA 1
ATOM 3294 C C . PRO A 1 425 ? -13.344 29.604 -29.450 1.00 88.50 425 PRO A C 1
ATOM 3296 O O . PRO A 1 425 ? -12.854 28.853 -28.605 1.00 88.50 425 PRO A O 1
ATOM 3299 N N . ASN A 1 426 ? -13.087 30.916 -29.452 1.00 89.62 426 ASN A N 1
ATOM 3300 C CA . ASN A 1 426 ? -12.405 31.586 -28.336 1.00 89.62 426 ASN A CA 1
ATOM 3301 C C . ASN A 1 426 ? -13.221 31.462 -27.041 1.00 89.62 426 ASN A C 1
ATOM 3303 O O . ASN A 1 426 ? -14.444 31.343 -27.102 1.00 89.62 426 ASN A O 1
ATOM 3307 N N . ASP A 1 427 ? -12.532 31.514 -25.900 1.00 87.81 427 ASP A N 1
ATOM 3308 C CA . ASP A 1 427 ? -13.124 31.431 -24.558 1.00 87.81 427 ASP A CA 1
ATOM 3309 C C . ASP A 1 427 ? -14.099 30.248 -24.392 1.00 87.81 427 ASP A C 1
ATOM 3311 O O . ASP A 1 427 ? -15.195 30.372 -23.847 1.00 87.81 427 ASP A O 1
ATOM 3315 N N . SER A 1 428 ? -13.692 29.079 -24.890 1.00 90.19 428 SER A N 1
ATOM 3316 C CA . SER A 1 428 ? -14.495 27.854 -24.893 1.00 90.19 428 SER A CA 1
ATOM 3317 C C . SER A 1 428 ? -13.834 26.727 -24.104 1.00 90.19 428 SER A C 1
ATOM 3319 O O . SER A 1 428 ? -12.670 26.815 -23.707 1.00 90.19 428 SER A O 1
ATOM 3321 N N . ALA A 1 429 ? -14.579 25.650 -23.856 1.00 90.94 429 ALA A N 1
ATOM 3322 C CA . ALA A 1 429 ? -14.051 24.446 -23.232 1.00 90.94 429 ALA A CA 1
ATOM 3323 C C . ALA A 1 429 ? -14.465 23.196 -24.013 1.00 90.94 429 ALA A C 1
ATOM 3325 O O . ALA A 1 429 ? -15.573 23.127 -24.550 1.00 90.94 429 ALA A O 1
ATOM 3326 N N . ALA A 1 430 ? -13.581 22.203 -24.045 1.00 93.25 430 ALA A N 1
ATOM 3327 C CA . ALA A 1 430 ? -13.856 20.894 -24.624 1.00 93.25 430 ALA A CA 1
ATOM 3328 C C . ALA A 1 430 ? -13.292 19.778 -23.741 1.00 93.25 430 ALA A C 1
ATOM 3330 O O . ALA A 1 430 ? -12.330 19.981 -23.002 1.00 93.25 430 ALA A O 1
ATOM 3331 N N . VAL A 1 431 ? -13.890 18.594 -23.826 1.00 95.50 431 VAL A N 1
ATOM 3332 C CA . VAL A 1 431 ? -13.439 17.394 -23.112 1.00 95.50 431 VAL A CA 1
ATOM 3333 C C . VAL A 1 431 ? -12.653 16.514 -24.071 1.00 95.50 431 VAL A C 1
ATOM 3335 O O . VAL A 1 431 ? -13.124 16.227 -25.166 1.00 95.50 431 VAL A O 1
ATOM 3338 N N . VAL A 1 432 ? -11.473 16.054 -23.674 1.00 96.06 432 VAL A N 1
ATOM 3339 C CA . VAL A 1 432 ? -10.678 15.097 -24.444 1.00 96.06 432 VAL A CA 1
ATOM 3340 C C . VAL A 1 432 ? -11.429 13.770 -24.524 1.00 96.06 432 VAL A C 1
ATOM 3342 O O . VAL A 1 432 ? -11.747 13.167 -23.503 1.00 96.06 432 VAL A O 1
ATOM 3345 N N . VAL A 1 433 ? -11.705 13.305 -25.738 1.00 96.38 433 VAL A N 1
ATOM 3346 C CA . VAL A 1 433 ? -12.372 12.022 -26.002 1.00 96.38 433 VAL A CA 1
ATOM 3347 C C . VAL A 1 433 ? -11.339 10.928 -26.232 1.00 96.38 433 VAL A C 1
ATOM 3349 O O . VAL A 1 433 ? -11.447 9.840 -25.672 1.00 96.38 433 VAL A O 1
ATOM 3352 N N . SER A 1 434 ? -10.320 11.214 -27.042 1.00 95.38 434 SER A N 1
ATOM 3353 C CA . SER A 1 434 ? -9.271 10.252 -27.373 1.00 95.38 434 SER A CA 1
ATOM 3354 C C . SER A 1 434 ? -7.972 10.938 -27.785 1.00 95.38 434 SER A C 1
ATOM 3356 O O . SER A 1 434 ? -7.955 12.097 -28.212 1.00 95.38 434 SER A O 1
ATOM 3358 N N . THR A 1 435 ? -6.875 10.197 -27.648 1.00 95.44 435 THR A N 1
ATOM 3359 C CA . THR A 1 435 ? -5.533 10.603 -28.063 1.00 95.44 435 THR A CA 1
ATOM 3360 C C . THR A 1 435 ? -4.948 9.551 -28.994 1.00 95.44 435 THR A C 1
ATOM 3362 O O . THR A 1 435 ? -5.048 8.351 -28.743 1.00 95.44 435 THR A O 1
ATOM 3365 N N . ASP A 1 436 ? -4.325 10.002 -30.077 1.00 93.44 436 ASP A N 1
ATOM 3366 C CA . ASP A 1 436 ? -3.538 9.160 -30.971 1.00 93.44 436 ASP A CA 1
ATOM 3367 C C . ASP A 1 436 ? -2.082 9.622 -30.912 1.00 93.44 436 ASP A C 1
ATOM 3369 O O . ASP A 1 436 ? -1.690 10.631 -31.508 1.00 93.44 436 ASP A O 1
ATOM 3373 N N . SER A 1 437 ? -1.270 8.877 -30.163 1.00 89.81 437 SER A N 1
ATOM 3374 C CA . SER A 1 437 ? 0.153 9.167 -29.989 1.00 89.81 437 SER A CA 1
ATOM 3375 C C . SER A 1 437 ? 0.978 8.888 -31.246 1.00 89.81 437 SER A C 1
ATOM 3377 O O . SER A 1 437 ? 2.029 9.497 -31.430 1.00 89.81 437 SER A O 1
ATOM 3379 N N . LYS A 1 438 ? 0.508 8.014 -32.147 1.00 91.56 438 LYS A N 1
ATOM 3380 C CA . LYS A 1 438 ? 1.217 7.674 -33.388 1.00 91.56 438 LYS A CA 1
ATOM 3381 C C . LYS A 1 438 ? 1.173 8.830 -34.381 1.00 91.56 438 LYS A C 1
ATOM 3383 O O . LYS A 1 438 ? 2.165 9.084 -35.062 1.00 91.56 438 LYS A O 1
ATOM 3388 N N . PHE A 1 439 ? 0.039 9.524 -34.459 1.00 92.94 439 PHE A N 1
ATOM 3389 C CA . PHE A 1 439 ? -0.152 10.662 -35.363 1.00 92.94 439 PHE A CA 1
ATOM 3390 C C . PHE A 1 439 ? -0.150 12.023 -34.655 1.00 92.94 439 PHE A C 1
ATOM 3392 O O . PHE A 1 439 ? -0.331 13.049 -35.310 1.00 92.94 439 PHE A O 1
ATOM 3399 N N . ASN A 1 440 ? 0.082 12.045 -33.339 1.00 94.25 440 ASN A N 1
ATOM 3400 C CA . ASN A 1 440 ? 0.022 13.237 -32.495 1.00 94.25 440 ASN A CA 1
ATOM 3401 C C . ASN A 1 440 ? -1.298 14.014 -32.672 1.00 94.25 440 ASN A C 1
ATOM 3403 O O . ASN A 1 440 ? -1.300 15.230 -32.909 1.00 94.25 440 ASN A O 1
ATOM 3407 N N . GLN A 1 441 ? -2.416 13.284 -32.625 1.00 96.19 441 GLN A N 1
ATOM 3408 C CA . GLN A 1 441 ? -3.766 13.822 -32.776 1.00 96.19 441 GLN A CA 1
ATOM 3409 C C . GLN A 1 441 ? -4.544 13.736 -31.468 1.00 96.19 441 GLN A C 1
ATOM 3411 O O . GLN A 1 441 ? -4.416 12.789 -30.694 1.00 96.19 441 GLN A O 1
ATOM 3416 N N . LEU A 1 442 ? -5.370 14.748 -31.250 1.00 95.19 442 LEU A N 1
ATOM 3417 C CA . LEU A 1 442 ? -6.225 14.908 -30.094 1.00 95.19 442 LEU A CA 1
ATOM 3418 C C . LEU A 1 442 ? -7.656 15.102 -30.588 1.00 95.19 442 LEU A C 1
ATOM 3420 O O . LEU A 1 442 ? -7.915 16.026 -31.361 1.00 95.19 442 LEU A O 1
ATOM 3424 N N . THR A 1 443 ? -8.568 14.245 -30.139 1.00 96.06 443 THR A N 1
ATOM 3425 C CA . THR A 1 443 ? -10.004 14.390 -30.399 1.00 96.06 443 THR A CA 1
ATOM 3426 C C . THR A 1 443 ? -10.663 14.950 -29.155 1.00 96.06 443 THR A C 1
ATOM 3428 O O . THR A 1 443 ? -10.568 14.359 -28.077 1.00 96.06 443 THR A O 1
ATOM 3431 N N . VAL A 1 444 ? -11.327 16.093 -29.296 1.00 95.94 444 VAL A N 1
ATOM 3432 C CA . VAL A 1 444 ? -12.037 16.767 -28.207 1.00 95.94 444 VAL A CA 1
ATOM 3433 C C . VAL A 1 444 ? -13.507 16.923 -28.553 1.00 95.94 444 VAL A C 1
ATOM 3435 O O . VAL A 1 444 ? -13.849 17.120 -29.712 1.00 95.94 444 VAL A O 1
ATOM 3438 N N . ARG A 1 445 ? -14.372 16.876 -27.546 1.00 95.44 445 ARG A N 1
ATOM 3439 C CA . ARG A 1 445 ? -15.802 17.137 -27.675 1.00 95.44 445 ARG A CA 1
ATOM 3440 C C . ARG A 1 445 ? -16.141 18.485 -27.066 1.00 95.44 445 ARG A C 1
ATOM 3442 O O . ARG A 1 445 ? -15.878 18.704 -25.881 1.00 95.44 445 ARG A O 1
ATOM 3449 N N . ASN A 1 446 ? -16.705 19.382 -27.865 1.00 90.31 446 ASN A N 1
ATOM 3450 C CA . ASN A 1 446 ? -17.096 20.716 -27.418 1.00 90.31 446 ASN A CA 1
ATOM 3451 C C . ASN A 1 446 ? -18.368 20.681 -26.537 1.00 90.31 446 ASN A C 1
ATOM 3453 O O . ASN A 1 446 ? -18.978 19.631 -26.320 1.00 90.31 446 ASN A O 1
ATOM 3457 N N . SER A 1 447 ? -18.796 21.844 -26.036 1.00 83.44 447 SER A N 1
ATOM 3458 C CA . SER A 1 447 ? -20.017 21.985 -25.225 1.00 83.44 447 SER A CA 1
ATOM 3459 C C . SER A 1 447 ? -21.321 21.664 -25.967 1.00 83.44 447 SER A C 1
ATOM 3461 O O . SER A 1 447 ? -22.331 21.405 -25.319 1.00 83.44 447 SER A O 1
ATOM 3463 N N . TYR A 1 448 ? -21.312 21.700 -27.302 1.00 84.25 448 TYR A N 1
ATOM 3464 C CA . TYR A 1 448 ? -22.462 21.395 -28.159 1.00 84.25 448 TYR A CA 1
ATOM 3465 C C . TYR A 1 448 ? -22.569 19.898 -28.494 1.00 84.25 448 TYR A C 1
ATOM 3467 O O . TYR A 1 448 ? -23.605 19.454 -28.980 1.00 84.25 448 TYR A O 1
ATOM 3475 N N . GLY A 1 449 ? -21.536 19.114 -28.166 1.00 84.62 449 GLY A N 1
ATOM 3476 C CA . GLY A 1 449 ? -21.473 17.673 -28.394 1.00 84.62 449 GLY A CA 1
ATOM 3477 C C . GLY A 1 449 ? -20.707 17.262 -29.652 1.00 84.62 449 GLY A C 1
ATOM 3478 O O . GLY A 1 449 ? -20.546 16.062 -29.864 1.00 84.62 449 GLY A O 1
ATOM 3479 N N . ASP A 1 450 ? -20.195 18.212 -30.439 1.00 88.50 450 ASP A N 1
ATOM 3480 C CA . ASP A 1 450 ? -19.427 17.916 -31.650 1.00 88.50 450 ASP A CA 1
ATOM 3481 C C . ASP A 1 450 ? -17.996 17.506 -31.306 1.00 88.50 450 ASP A C 1
ATOM 3483 O O . ASP A 1 450 ? -17.357 18.095 -30.425 1.00 88.50 450 ASP A O 1
ATOM 3487 N N . GLU A 1 451 ? -17.480 16.518 -32.035 1.00 94.19 451 GLU A N 1
ATOM 3488 C CA . GLU A 1 451 ? -16.103 16.050 -31.908 1.00 94.19 451 GLU A CA 1
ATOM 3489 C C . GLU A 1 451 ? -15.202 16.694 -32.962 1.00 94.19 451 GLU A C 1
ATOM 3491 O O . GLU A 1 451 ? -15.503 16.705 -34.155 1.00 94.19 451 GLU A O 1
ATOM 3496 N N . VAL A 1 452 ? -14.067 17.217 -32.506 1.00 93.75 452 VAL A N 1
ATOM 3497 C CA . VAL A 1 452 ? -13.070 17.900 -33.326 1.00 93.75 452 VAL A CA 1
ATOM 3498 C C . VAL A 1 452 ? -11.724 17.230 -33.101 1.00 93.75 452 VAL A C 1
ATOM 3500 O O . VAL A 1 452 ? -11.211 17.209 -31.981 1.00 93.75 452 VAL A O 1
ATOM 3503 N N . THR A 1 453 ? -11.128 16.706 -34.170 1.00 95.06 453 THR A N 1
ATOM 3504 C CA . THR A 1 453 ? -9.786 16.113 -34.138 1.00 95.06 453 THR A CA 1
ATOM 3505 C C . THR A 1 453 ? -8.764 17.089 -34.706 1.00 95.06 453 THR A C 1
ATOM 3507 O O . THR A 1 453 ? -8.910 17.582 -35.824 1.00 95.06 453 THR A O 1
ATOM 3510 N N . TYR A 1 454 ? -7.700 17.362 -33.955 1.00 93.81 454 TYR A N 1
ATOM 3511 C CA . TYR A 1 454 ? -6.617 18.245 -34.389 1.00 93.81 454 TYR A CA 1
ATOM 3512 C C . TYR A 1 454 ? -5.264 17.811 -33.820 1.00 93.81 454 TYR A C 1
ATOM 3514 O O . TYR A 1 454 ? -5.192 17.027 -32.879 1.00 93.81 454 TYR A O 1
ATOM 3522 N N . SER A 1 455 ? -4.164 18.328 -34.378 1.00 94.06 455 SER A N 1
ATOM 3523 C CA . SER A 1 455 ? -2.826 18.116 -33.812 1.00 94.06 455 SER A CA 1
ATOM 3524 C C . SER A 1 455 ? -2.405 19.311 -32.948 1.00 94.06 455 SER A C 1
ATOM 3526 O O . SER A 1 455 ? -2.247 20.408 -33.498 1.00 94.06 455 SER A O 1
ATOM 3528 N N . PRO A 1 456 ? -2.147 19.131 -31.634 1.00 92.25 456 PRO A N 1
ATOM 3529 C CA . PRO A 1 456 ? -1.717 20.217 -30.746 1.00 92.25 456 PRO A CA 1
ATOM 3530 C C . PRO A 1 456 ? -0.425 20.914 -31.199 1.00 92.25 456 PRO A C 1
ATOM 3532 O O . PRO A 1 456 ? -0.215 22.095 -30.904 1.00 92.25 456 PRO A O 1
ATOM 3535 N N . HIS A 1 457 ? 0.430 20.201 -31.941 1.00 92.06 457 HIS A N 1
ATOM 3536 C CA . HIS A 1 457 ? 1.656 20.736 -32.531 1.00 92.06 457 HIS A CA 1
ATOM 3537 C C . HIS A 1 457 ? 1.395 21.697 -33.696 1.00 92.06 457 HIS A C 1
ATOM 3539 O O . HIS A 1 457 ? 2.143 22.657 -33.864 1.00 92.06 457 HIS A O 1
ATOM 3545 N N . LEU A 1 458 ? 0.341 21.474 -34.484 1.00 91.00 458 LEU A N 1
ATOM 3546 C CA . LEU A 1 458 ? -0.017 22.337 -35.615 1.00 91.00 458 LEU A CA 1
ATOM 3547 C C . LEU A 1 458 ? -0.878 23.533 -35.181 1.00 91.00 458 LEU A C 1
ATOM 3549 O O . LEU A 1 458 ? -0.919 24.550 -35.867 1.00 91.00 458 LEU A O 1
ATOM 3553 N N . THR A 1 459 ? -1.505 23.461 -34.005 1.00 89.00 459 THR A N 1
ATOM 3554 C CA . THR A 1 459 ? -2.374 24.509 -33.447 1.00 89.00 459 THR A CA 1
ATOM 3555 C C . THR A 1 459 ? -1.702 25.319 -32.335 1.00 89.00 459 THR A C 1
ATOM 3557 O O . THR A 1 459 ? -2.329 25.657 -31.335 1.00 89.00 459 THR A O 1
ATOM 3560 N N . THR A 1 460 ? -0.414 25.643 -32.476 1.00 86.88 460 THR A N 1
ATOM 3561 C CA . THR A 1 460 ? 0.413 26.191 -31.378 1.00 86.88 460 THR A CA 1
ATOM 3562 C C . THR A 1 460 ? -0.134 27.450 -30.696 1.00 86.88 460 THR A C 1
ATOM 3564 O O . THR A 1 460 ? 0.015 27.579 -29.481 1.00 86.88 460 THR A O 1
ATOM 3567 N N . ALA A 1 461 ? -0.782 28.362 -31.428 1.00 86.31 461 ALA A N 1
ATOM 3568 C CA . ALA A 1 461 ? -1.368 29.575 -30.848 1.00 86.31 461 ALA A CA 1
ATOM 3569 C C . ALA A 1 461 ? -2.538 29.246 -29.904 1.00 86.31 461 ALA A C 1
ATOM 3571 O O . ALA A 1 461 ? -2.578 29.746 -28.784 1.00 86.31 461 ALA A O 1
ATOM 3572 N N . MET A 1 462 ? -3.415 28.327 -30.318 1.00 92.06 462 MET A N 1
ATOM 3573 C CA . MET A 1 462 ? -4.511 27.802 -29.499 1.00 92.06 462 MET A CA 1
ATOM 3574 C C . MET A 1 462 ? -3.959 27.006 -28.308 1.00 92.06 462 MET A C 1
ATOM 3576 O O . MET A 1 462 ? -4.270 27.301 -27.155 1.00 92.06 462 MET A O 1
ATOM 3580 N N . THR A 1 463 ? -3.050 26.061 -28.565 1.00 90.00 463 THR A N 1
ATOM 3581 C CA . THR A 1 463 ? -2.444 25.186 -27.548 1.00 90.00 463 THR A CA 1
ATOM 3582 C C . THR A 1 463 ? -1.701 25.974 -26.463 1.00 90.00 463 THR A C 1
ATOM 3584 O O . THR A 1 463 ? -1.819 25.662 -25.283 1.00 90.00 463 THR A O 1
ATOM 3587 N N . SER A 1 464 ? -0.956 27.022 -26.828 1.00 88.50 464 SER A N 1
ATOM 3588 C CA . SER A 1 464 ? -0.175 27.817 -25.863 1.00 88.50 464 SER A CA 1
ATOM 3589 C C . SER A 1 464 ? -1.024 28.723 -24.966 1.00 88.50 464 SER A C 1
ATOM 3591 O O . SER A 1 464 ? -0.559 29.131 -23.904 1.00 88.50 464 SER A O 1
ATOM 3593 N N . GLN A 1 465 ? -2.266 29.016 -25.361 1.00 91.25 465 GLN A N 1
ATOM 3594 C CA . GLN A 1 465 ? -3.229 29.777 -24.561 1.00 91.25 465 GLN A CA 1
ATOM 3595 C C . GLN A 1 465 ? -4.327 28.897 -23.954 1.00 91.25 465 GLN A C 1
ATOM 3597 O O . GLN A 1 465 ? -5.359 29.402 -23.507 1.00 91.25 465 GLN A O 1
ATOM 3602 N N . SER A 1 466 ? -4.112 27.584 -23.942 1.00 91.88 466 SER A N 1
ATOM 3603 C CA . SER A 1 466 ? -5.029 26.628 -23.340 1.00 91.88 466 SER A CA 1
ATOM 3604 C C . SER A 1 466 ? -4.565 26.230 -21.946 1.00 91.88 466 SER A C 1
ATOM 3606 O O . SER A 1 466 ? -3.368 26.177 -21.663 1.00 91.88 466 SER A O 1
ATOM 3608 N N . LYS A 1 467 ? -5.523 25.908 -21.083 1.00 92.06 467 LYS A N 1
ATOM 3609 C CA . LYS A 1 467 ? -5.274 25.244 -19.801 1.00 92.06 467 LYS A CA 1
ATOM 3610 C C . LYS A 1 467 ? -5.972 23.906 -19.778 1.00 92.06 467 LYS A C 1
ATOM 3612 O O . LYS A 1 467 ? -7.045 23.767 -20.353 1.00 92.06 467 LYS A O 1
ATOM 3617 N N . VAL A 1 468 ? -5.363 22.938 -19.112 1.00 93.38 468 VAL A N 1
ATOM 3618 C CA . VAL A 1 468 ? -5.898 21.583 -19.018 1.00 93.38 468 VAL A CA 1
ATOM 3619 C C . VAL A 1 468 ? -6.258 21.317 -17.572 1.00 93.38 468 VAL A C 1
ATOM 3621 O O . VAL A 1 468 ? -5.475 21.606 -16.672 1.00 93.38 468 VAL A O 1
ATOM 3624 N N . TYR A 1 469 ? -7.447 20.785 -17.351 1.00 92.62 469 TYR A N 1
ATOM 3625 C CA . TYR A 1 469 ? -7.968 20.435 -16.044 1.00 92.62 469 TYR A CA 1
ATOM 3626 C C . TYR A 1 469 ? -8.392 18.977 -16.045 1.00 92.62 469 TYR A C 1
ATOM 3628 O O . TYR A 1 469 ? -8.873 18.467 -17.050 1.00 92.62 469 TYR A O 1
ATOM 3636 N N . ARG A 1 470 ? -8.274 18.323 -14.898 1.00 91.62 470 ARG A N 1
ATOM 3637 C CA . ARG A 1 470 ? -8.854 17.006 -14.660 1.00 91.62 470 ARG A CA 1
ATOM 3638 C C . ARG A 1 470 ? -9.895 17.119 -13.571 1.00 91.62 470 ARG A C 1
ATOM 3640 O O . ARG A 1 470 ? -9.629 17.741 -12.545 1.00 91.62 470 ARG A O 1
ATOM 3647 N N . GLU A 1 471 ? -11.068 16.551 -13.812 1.00 89.75 471 GLU A N 1
ATOM 3648 C CA . GLU A 1 471 ? -12.098 16.459 -12.785 1.00 89.75 471 GLU A CA 1
ATOM 3649 C C . GLU A 1 471 ? -11.816 15.236 -11.906 1.00 89.75 471 GLU A C 1
ATOM 3651 O O . GLU A 1 471 ? -11.761 14.108 -12.393 1.00 89.75 471 GLU A O 1
ATOM 3656 N N . GLU A 1 472 ? -11.595 15.465 -10.615 1.00 86.94 472 GLU A N 1
ATOM 3657 C CA . GLU A 1 472 ? -11.355 14.422 -9.618 1.00 86.94 472 GLU A CA 1
ATOM 3658 C C . GLU A 1 472 ? -12.341 14.568 -8.457 1.00 86.94 472 GLU A C 1
ATOM 3660 O O . GLU A 1 472 ? -12.788 15.667 -8.137 1.00 86.94 472 GLU A O 1
ATOM 3665 N N . GLN A 1 473 ? -12.692 13.449 -7.822 1.00 88.31 473 GLN A N 1
ATOM 3666 C CA . GLN A 1 473 ? -13.490 13.462 -6.598 1.00 88.31 473 GLN A CA 1
ATOM 3667 C C . GLN A 1 473 ? -12.561 13.655 -5.404 1.00 88.31 473 GLN A C 1
ATOM 3669 O O . GLN A 1 473 ? -11.696 12.816 -5.147 1.00 88.31 473 GLN A O 1
ATOM 3674 N N . GLN A 1 474 ? -12.755 14.745 -4.672 1.00 86.31 474 GLN A N 1
ATOM 3675 C CA . GLN A 1 474 ? -11.996 15.051 -3.469 1.00 86.31 474 GLN A CA 1
ATOM 3676 C C . GLN A 1 474 ? -12.933 15.184 -2.271 1.00 86.31 474 GLN A C 1
ATOM 3678 O O . GLN A 1 474 ? -14.014 15.762 -2.359 1.00 86.31 474 GLN A O 1
ATOM 3683 N N . GLU A 1 475 ? -12.522 14.610 -1.146 1.00 89.06 475 GLU A N 1
ATOM 3684 C CA . GLU A 1 475 ? -13.299 14.628 0.086 1.00 89.06 475 GLU A CA 1
ATOM 3685 C C . GLU A 1 475 ? -13.065 15.918 0.867 1.00 89.06 475 GLU A C 1
ATOM 3687 O O . GLU A 1 475 ? -11.928 16.254 1.197 1.00 89.06 475 GLU A O 1
ATOM 3692 N N . PHE A 1 476 ? -14.156 16.597 1.212 1.00 91.69 476 PHE A N 1
ATOM 3693 C CA . PHE A 1 476 ? -14.149 17.769 2.077 1.00 91.69 476 PHE A CA 1
ATOM 3694 C C . PHE A 1 476 ? -15.113 17.586 3.245 1.00 91.69 476 PHE A C 1
ATOM 3696 O O . PHE A 1 476 ? -16.162 16.964 3.107 1.00 91.69 476 PHE A O 1
ATOM 3703 N N . ALA A 1 477 ? -14.766 18.139 4.396 1.00 92.00 477 ALA A N 1
ATOM 3704 C CA . ALA A 1 477 ? -15.558 18.119 5.616 1.00 92.00 477 ALA A CA 1
ATOM 3705 C C . ALA A 1 477 ? -15.763 19.542 6.156 1.00 92.00 477 ALA A C 1
ATOM 3707 O O . ALA A 1 477 ? -15.038 20.475 5.805 1.00 92.00 477 ALA A O 1
ATOM 3708 N N . GLU A 1 478 ? -16.750 19.719 7.030 1.00 94.38 478 GLU A N 1
ATOM 3709 C CA . GLU A 1 478 ? -16.904 20.975 7.770 1.00 94.38 478 GLU A CA 1
ATOM 3710 C C . GLU A 1 478 ? -15.653 21.231 8.622 1.00 94.38 478 GLU A C 1
ATOM 3712 O O . GLU A 1 478 ? -15.108 20.316 9.239 1.00 94.38 478 GLU A O 1
ATOM 3717 N N . GLY A 1 479 ? -15.159 22.467 8.615 1.00 92.19 479 GLY A N 1
ATOM 3718 C CA . GLY A 1 479 ? -13.872 22.832 9.206 1.00 92.19 479 GLY A CA 1
ATOM 3719 C C . GLY A 1 479 ? -12.665 22.637 8.282 1.00 92.19 479 GLY A C 1
ATOM 3720 O O . GLY A 1 479 ? -11.573 23.095 8.629 1.00 92.19 479 GLY A O 1
ATOM 3721 N N . ASP A 1 480 ? -12.819 22.025 7.097 1.00 94.81 480 ASP A N 1
ATOM 3722 C CA . ASP A 1 480 ? -11.694 21.891 6.168 1.00 94.81 480 ASP A CA 1
ATOM 3723 C C . ASP A 1 480 ? -11.225 23.259 5.660 1.00 94.81 480 ASP A C 1
ATOM 3725 O O . ASP A 1 480 ? -12.013 24.153 5.334 1.00 94.81 480 ASP A O 1
ATOM 3729 N N . ARG A 1 481 ? -9.903 23.413 5.559 1.00 93.88 481 ARG A N 1
ATOM 3730 C CA . ARG A 1 481 ? -9.285 24.591 4.952 1.00 93.88 481 ARG A CA 1
ATOM 3731 C C . ARG A 1 481 ? -9.182 24.386 3.449 1.00 93.88 481 ARG A C 1
ATOM 3733 O O . ARG A 1 481 ? -8.656 23.367 2.995 1.00 93.88 481 ARG A O 1
ATOM 3740 N N . ILE A 1 482 ? -9.617 25.378 2.683 1.00 93.50 482 ILE A N 1
ATOM 3741 C CA . ILE A 1 482 ? -9.602 25.366 1.221 1.00 93.50 482 ILE A CA 1
ATOM 3742 C C . ILE A 1 482 ? -8.853 26.566 0.650 1.00 93.50 482 ILE A C 1
ATOM 3744 O O . ILE A 1 482 ? -8.712 27.606 1.298 1.00 93.50 482 ILE A O 1
ATOM 3748 N N . ARG A 1 483 ? -8.380 26.411 -0.585 1.00 92.44 483 ARG A N 1
ATOM 3749 C CA . ARG A 1 483 ? -7.769 27.466 -1.395 1.00 92.44 483 ARG A CA 1
ATOM 3750 C C . ARG A 1 483 ? -8.483 27.559 -2.736 1.00 92.44 483 ARG A C 1
ATOM 3752 O O . ARG A 1 483 ? -8.753 26.538 -3.364 1.00 92.44 483 ARG A O 1
ATOM 3759 N N . PHE A 1 484 ? -8.753 28.778 -3.191 1.00 91.31 484 PHE A N 1
ATOM 3760 C CA . PHE A 1 484 ? -9.387 29.009 -4.490 1.00 91.31 484 PHE A CA 1
ATOM 3761 C C . PHE A 1 484 ? -8.374 28.881 -5.631 1.00 91.31 484 PHE A C 1
ATOM 3763 O O . PHE A 1 484 ? -7.335 29.546 -5.629 1.00 91.31 484 PHE A O 1
ATOM 3770 N N . THR A 1 485 ? -8.678 28.069 -6.643 1.00 88.38 485 THR A N 1
ATOM 3771 C CA . THR A 1 485 ? -7.783 27.826 -7.791 1.00 88.38 485 THR A CA 1
ATOM 3772 C C . THR A 1 485 ? -8.081 28.733 -8.989 1.00 88.38 485 THR A C 1
ATOM 3774 O O . THR A 1 485 ? -7.259 28.837 -9.910 1.00 88.38 485 THR A O 1
ATOM 3777 N N . GLN A 1 486 ? -9.196 29.469 -8.943 1.00 85.56 486 GLN A N 1
ATOM 3778 C CA . GLN A 1 486 ? -9.645 30.411 -9.969 1.00 85.56 486 GLN A CA 1
ATOM 3779 C C . GLN A 1 486 ? -10.224 31.693 -9.346 1.00 85.56 486 GLN A C 1
ATOM 3781 O O . GLN A 1 486 ? -10.679 31.691 -8.205 1.00 85.56 486 GLN A O 1
ATOM 3786 N N . SER A 1 487 ? -10.163 32.800 -10.093 1.00 82.62 487 SER A N 1
ATOM 3787 C CA . SER A 1 487 ? -10.852 34.053 -9.761 1.00 82.62 487 SER A CA 1
ATOM 3788 C C . SER A 1 487 ? -12.125 34.165 -10.590 1.00 82.62 487 SER A C 1
ATOM 3790 O O . SER A 1 487 ? -12.098 33.849 -11.780 1.00 82.62 487 SER A O 1
ATOM 3792 N N . THR A 1 488 ? -13.177 34.709 -9.995 1.00 78.00 488 THR A N 1
ATOM 3793 C CA . THR A 1 488 ? -14.430 35.036 -10.683 1.00 78.00 488 THR A CA 1
ATOM 3794 C C . THR A 1 488 ? -14.634 36.548 -10.612 1.00 78.00 488 THR A C 1
ATOM 3796 O O . THR A 1 488 ? -14.380 37.159 -9.573 1.00 78.00 488 THR A O 1
ATOM 3799 N N . GLU A 1 489 ? -15.018 37.182 -11.721 1.00 74.38 489 GLU A N 1
ATOM 3800 C CA . GLU A 1 489 ? -15.272 38.627 -11.731 1.00 74.38 489 GLU A CA 1
ATOM 3801 C C . GLU A 1 489 ? -16.447 38.985 -10.811 1.00 74.38 489 GLU A C 1
ATOM 3803 O O . GLU A 1 489 ? -17.460 38.294 -10.789 1.00 74.38 489 GLU A O 1
ATOM 3808 N N . GLY A 1 490 ? -16.303 40.067 -10.041 1.00 72.69 490 GLY A N 1
ATOM 3809 C CA . GLY A 1 490 ? -17.331 40.540 -9.107 1.00 72.69 490 GLY A CA 1
ATOM 3810 C C . GLY A 1 490 ? -17.339 39.859 -7.733 1.00 72.69 490 GLY A C 1
ATOM 3811 O O . GLY A 1 490 ? -18.045 40.330 -6.845 1.00 72.69 490 GLY A O 1
ATOM 3812 N N . GLU A 1 491 ? -16.531 38.817 -7.522 1.00 81.12 491 GLU A N 1
ATOM 3813 C CA . GLU A 1 491 ? -16.461 38.104 -6.242 1.00 81.12 491 GLU A CA 1
ATOM 3814 C C . GLU A 1 491 ? -15.508 38.751 -5.226 1.00 81.12 491 GLU A C 1
ATOM 3816 O O . GLU A 1 491 ? -14.537 39.439 -5.558 1.00 81.12 491 GLU A O 1
ATOM 3821 N N . SER A 1 492 ? -15.775 38.484 -3.945 1.00 81.00 492 SER A N 1
ATOM 3822 C CA . SER A 1 492 ? -14.963 38.981 -2.822 1.00 81.00 492 SER A CA 1
ATOM 3823 C C . SER A 1 492 ? -13.638 38.226 -2.624 1.00 81.00 492 SER A C 1
ATOM 3825 O O . SER A 1 492 ? -12.757 38.707 -1.904 1.00 81.00 492 SER A O 1
ATOM 3827 N N . PHE A 1 493 ? -13.470 37.077 -3.287 1.00 85.69 493 PHE A N 1
ATOM 3828 C CA . PHE A 1 493 ? -12.273 36.237 -3.245 1.00 85.69 493 PHE A CA 1
ATOM 3829 C C . PHE A 1 493 ? -11.573 36.165 -4.608 1.00 85.69 493 PHE A C 1
ATOM 3831 O O . PHE A 1 493 ? -12.173 36.343 -5.668 1.00 85.69 493 PHE A O 1
ATOM 3838 N N . ARG A 1 494 ? -10.266 35.906 -4.585 1.00 87.44 494 ARG A N 1
ATOM 3839 C CA . ARG A 1 494 ? -9.412 35.762 -5.775 1.00 87.44 494 ARG A CA 1
ATOM 3840 C C . ARG A 1 494 ? -8.692 34.415 -5.762 1.00 87.44 494 ARG A C 1
ATOM 3842 O O . ARG A 1 494 ? -8.526 33.808 -4.707 1.00 87.44 494 ARG A O 1
ATOM 3849 N N . LYS A 1 495 ? -8.175 33.984 -6.919 1.00 87.25 495 LYS A N 1
ATOM 3850 C CA . LYS A 1 495 ? -7.258 32.838 -7.019 1.00 87.25 495 LYS A CA 1
ATOM 3851 C C . LYS A 1 495 ? -6.138 32.971 -5.982 1.00 87.25 495 LYS A C 1
ATOM 3853 O O . LYS A 1 495 ? -5.399 33.955 -5.979 1.00 87.25 495 LYS A O 1
ATOM 3858 N N . GLY A 1 496 ? -5.989 31.941 -5.157 1.00 86.25 496 GLY A N 1
ATOM 3859 C CA . GLY A 1 496 ? -4.994 31.845 -4.097 1.00 86.25 496 GLY A CA 1
ATOM 3860 C C . GLY A 1 496 ? -5.454 32.341 -2.727 1.00 86.25 496 GLY A C 1
ATOM 3861 O O . GLY A 1 496 ? -4.692 32.163 -1.780 1.00 86.25 496 GLY A O 1
ATOM 3862 N N . ASP A 1 497 ? -6.651 32.923 -2.603 1.00 88.56 497 ASP A N 1
ATOM 3863 C CA . ASP A 1 497 ? -7.245 33.220 -1.297 1.00 88.56 497 ASP A CA 1
ATOM 3864 C C . ASP A 1 497 ? -7.624 31.919 -0.563 1.00 88.56 497 ASP A C 1
ATOM 3866 O O . ASP A 1 497 ? -7.851 30.874 -1.185 1.00 88.56 497 ASP A O 1
ATOM 3870 N N . PHE A 1 498 ? -7.692 31.999 0.767 1.00 91.00 498 PHE A N 1
ATOM 3871 C CA . PHE A 1 498 ? -7.999 30.880 1.655 1.00 91.00 498 PHE A CA 1
ATOM 3872 C C . PHE A 1 498 ? -9.337 31.074 2.365 1.00 91.00 498 PHE A C 1
ATOM 3874 O O . PHE A 1 498 ? -9.748 32.204 2.656 1.00 91.00 498 PHE A O 1
ATOM 3881 N N . ALA A 1 499 ? -9.985 29.952 2.664 1.00 91.88 499 ALA A N 1
ATOM 3882 C CA . ALA A 1 499 ? -11.211 29.909 3.441 1.00 91.88 499 ALA A CA 1
ATOM 3883 C C . ALA A 1 499 ? -11.285 28.645 4.303 1.00 91.88 499 ALA A C 1
ATOM 3885 O O . ALA A 1 499 ? -10.606 27.653 4.033 1.00 91.88 499 ALA A O 1
ATOM 3886 N N . THR A 1 500 ? -12.160 28.662 5.302 1.00 94.06 500 THR A N 1
ATOM 3887 C CA . THR A 1 500 ? -12.556 27.479 6.072 1.00 94.06 500 THR A CA 1
ATOM 3888 C C . THR A 1 500 ? -14.007 27.145 5.763 1.00 94.06 500 THR A C 1
ATOM 3890 O O . THR A 1 500 ? -14.869 28.019 5.858 1.00 94.06 500 THR A O 1
ATOM 3893 N N . ILE A 1 501 ? -14.285 25.891 5.412 1.00 95.00 501 ILE A N 1
ATOM 3894 C CA . ILE A 1 501 ? -15.644 25.409 5.165 1.00 95.00 501 ILE A CA 1
ATOM 3895 C C . ILE A 1 501 ? -16.440 25.468 6.470 1.00 95.00 501 ILE A C 1
ATOM 3897 O O . ILE A 1 501 ? -16.025 24.911 7.484 1.00 95.00 501 ILE A O 1
ATOM 3901 N N . ILE A 1 502 ? -17.587 26.140 6.437 1.00 94.50 502 ILE A N 1
ATOM 3902 C CA . ILE A 1 502 ? -18.540 26.200 7.547 1.00 94.50 502 ILE A CA 1
ATOM 3903 C C . ILE A 1 502 ? -19.567 25.083 7.401 1.00 94.50 502 ILE A C 1
ATOM 3905 O O . ILE A 1 502 ? -19.820 24.366 8.361 1.00 94.50 502 ILE A O 1
ATOM 3909 N N . SER A 1 503 ? -20.147 24.942 6.210 1.00 92.19 503 SER A N 1
ATOM 3910 C CA . SER A 1 503 ? -21.163 23.934 5.932 1.00 92.19 503 SER A CA 1
ATOM 3911 C C . SER A 1 503 ? -21.069 23.451 4.488 1.00 92.19 503 SER A C 1
ATOM 3913 O O . SER A 1 503 ? -20.676 24.192 3.581 1.00 92.19 503 SER A O 1
ATOM 3915 N N . ILE A 1 504 ? -21.428 22.186 4.278 1.00 88.56 504 ILE A N 1
ATOM 3916 C CA . ILE A 1 504 ? -21.555 21.596 2.944 1.00 88.56 504 ILE A CA 1
ATOM 3917 C C . ILE A 1 504 ? -22.980 21.063 2.843 1.00 88.56 504 ILE A C 1
ATOM 3919 O O . ILE A 1 504 ? -23.324 20.091 3.513 1.00 88.56 504 ILE A O 1
ATOM 3923 N N . SER A 1 505 ? -23.824 21.682 2.024 1.00 82.12 505 SER A N 1
ATOM 3924 C CA . SER A 1 505 ? -25.220 21.271 1.803 1.00 82.12 505 SER A CA 1
ATOM 3925 C C . SER A 1 505 ? -25.486 21.116 0.302 1.00 82.12 505 SER A C 1
ATOM 3927 O O . SER A 1 505 ? -24.866 20.246 -0.307 1.00 82.12 505 SER A O 1
ATOM 3929 N N . ASP A 1 506 ? -26.339 21.958 -0.283 1.00 73.31 506 ASP A N 1
ATOM 3930 C CA . ASP A 1 506 ? -26.556 22.070 -1.736 1.00 73.31 506 ASP A CA 1
ATOM 3931 C C . ASP A 1 506 ? -25.500 22.977 -2.412 1.00 73.31 506 ASP A C 1
ATOM 3933 O O . ASP A 1 506 ? -25.416 23.070 -3.637 1.00 73.31 506 ASP A O 1
ATOM 3937 N N . GLY A 1 507 ? -24.660 23.621 -1.597 1.00 81.69 507 GLY A N 1
ATOM 3938 C CA . GLY A 1 507 ? -23.478 24.399 -1.962 1.00 81.69 507 GLY A CA 1
ATOM 3939 C C . GLY A 1 507 ? -22.454 24.378 -0.822 1.00 81.69 507 GLY A C 1
ATOM 3940 O O . GLY A 1 507 ? -22.617 23.633 0.151 1.00 81.69 507 GLY A O 1
ATOM 3941 N N . ILE A 1 508 ? -21.396 25.183 -0.937 1.00 91.88 508 ILE A N 1
ATOM 3942 C CA . ILE A 1 508 ? -20.373 25.309 0.114 1.00 91.88 508 ILE A CA 1
ATOM 3943 C C . ILE A 1 508 ? -20.446 26.705 0.714 1.00 91.88 508 ILE A C 1
ATOM 3945 O O . ILE A 1 508 ? -20.193 27.691 0.024 1.00 91.88 508 ILE A O 1
ATOM 3949 N N . GLU A 1 509 ? -20.699 26.777 2.014 1.00 94.31 509 GLU A N 1
ATOM 3950 C CA . GLU A 1 509 ? -20.503 28.001 2.776 1.00 94.31 509 GLU A CA 1
ATOM 3951 C C . GLU A 1 509 ? -19.085 28.011 3.340 1.00 94.31 509 GLU A C 1
ATOM 3953 O O . GLU A 1 509 ? -18.688 27.083 4.049 1.00 94.31 509 GLU A O 1
ATOM 3958 N N . ALA A 1 510 ? -18.310 29.053 3.048 1.00 93.19 510 ALA A N 1
ATOM 3959 C CA . ALA A 1 510 ? -16.930 29.158 3.503 1.00 93.19 510 ALA A CA 1
ATOM 3960 C C . ALA A 1 510 ? -16.634 30.536 4.102 1.00 93.19 510 ALA A C 1
ATOM 3962 O O . ALA A 1 510 ? -16.995 31.572 3.546 1.00 93.19 510 ALA A O 1
ATOM 3963 N N . ARG A 1 511 ? -15.933 30.560 5.237 1.00 93.44 511 ARG A N 1
ATOM 3964 C CA . ARG A 1 511 ? -15.432 31.786 5.868 1.00 93.44 511 ARG A CA 1
ATOM 3965 C C . ARG A 1 511 ? -14.065 32.122 5.298 1.00 93.44 511 ARG A C 1
ATOM 3967 O O . ARG A 1 511 ? -13.130 31.351 5.498 1.00 93.44 511 ARG A O 1
ATOM 3974 N N . LEU A 1 512 ? -13.934 33.258 4.621 1.00 90.38 512 LEU A N 1
ATOM 3975 C CA . LEU A 1 512 ? -12.644 33.739 4.131 1.00 90.38 512 LEU A CA 1
ATOM 3976 C C . LEU A 1 512 ? -11.749 34.146 5.307 1.00 90.38 512 LEU A C 1
ATOM 3978 O O . LEU A 1 512 ? -12.225 34.741 6.275 1.00 90.38 512 LEU A O 1
ATOM 3982 N N . ASP A 1 513 ? -10.437 33.945 5.178 1.00 85.75 513 ASP A N 1
ATOM 3983 C CA . ASP A 1 513 ? -9.455 34.420 6.172 1.00 85.75 513 ASP A CA 1
ATOM 3984 C C . ASP A 1 513 ? -9.532 35.946 6.387 1.00 85.75 513 ASP A C 1
ATOM 3986 O O . ASP A 1 513 ? -9.219 36.462 7.456 1.00 85.75 513 ASP A O 1
ATOM 3990 N N . LYS A 1 514 ? -9.991 36.688 5.368 1.00 78.62 514 LYS A N 1
ATOM 3991 C CA . LYS A 1 514 ? -10.198 38.146 5.418 1.00 78.62 514 LYS A CA 1
ATOM 3992 C C . LYS A 1 514 ? -11.423 38.557 6.253 1.00 78.62 514 LYS A C 1
ATOM 3994 O O . LYS A 1 514 ? -11.674 39.752 6.388 1.00 78.62 514 LYS A O 1
ATOM 3999 N N . GLY A 1 515 ? -12.199 37.599 6.767 1.00 78.62 515 GLY A N 1
ATOM 4000 C CA . GLY A 1 515 ? -13.362 37.821 7.627 1.00 78.62 515 GLY A CA 1
ATOM 4001 C C . GLY A 1 515 ? -14.737 37.504 7.018 1.00 78.62 515 GLY A C 1
ATOM 4002 O O . GLY A 1 515 ? -15.548 36.914 7.732 1.00 78.62 515 GLY A O 1
ATOM 4003 N N . PRO A 1 516 ? -15.061 37.869 5.758 1.00 87.62 516 PRO A N 1
ATOM 4004 C CA . PRO A 1 516 ? -16.411 37.661 5.241 1.00 87.62 516 PRO A CA 1
ATOM 4005 C C . PRO A 1 516 ? -16.689 36.190 4.908 1.00 87.62 516 PRO A C 1
ATOM 4007 O O . PRO A 1 516 ? -15.801 35.451 4.482 1.00 87.62 516 PRO A O 1
ATOM 4010 N N . THR A 1 517 ? -17.945 35.780 5.071 1.00 91.94 517 THR A N 1
ATOM 4011 C CA . THR A 1 517 ? -18.446 34.477 4.618 1.00 91.94 517 THR A CA 1
ATOM 4012 C C . THR A 1 517 ? -18.932 34.577 3.176 1.00 91.94 517 THR A C 1
ATOM 4014 O O . THR A 1 517 ? -19.551 35.571 2.796 1.00 91.94 517 THR A O 1
ATOM 4017 N N . VAL A 1 518 ? -18.664 33.544 2.382 1.00 91.56 518 VAL A N 1
ATOM 4018 C CA . VAL A 1 518 ? -19.097 33.420 0.989 1.00 91.56 518 VAL A CA 1
ATOM 4019 C C . VAL A 1 518 ? -19.856 32.117 0.780 1.00 91.56 518 VAL A C 1
ATOM 4021 O O . VAL A 1 518 ? -19.560 31.106 1.416 1.00 91.56 518 VAL A O 1
ATOM 4024 N N . GLN A 1 519 ? -20.832 32.153 -0.122 1.00 91.56 519 GLN A N 1
ATOM 4025 C CA . GLN A 1 519 ? -21.588 30.985 -0.563 1.00 91.56 519 GLN A CA 1
ATOM 4026 C C . GLN A 1 519 ? -21.135 30.626 -1.974 1.00 91.56 519 GLN A C 1
ATOM 4028 O O . GLN A 1 519 ? -21.270 31.435 -2.889 1.00 91.56 519 GLN A O 1
ATOM 4033 N N . LEU A 1 520 ? -20.570 29.434 -2.142 1.00 90.06 520 LEU A N 1
ATOM 4034 C CA . LEU A 1 520 ? -20.060 28.957 -3.420 1.00 90.06 520 LEU A CA 1
ATOM 4035 C C . LEU A 1 520 ? -21.146 28.179 -4.160 1.00 90.06 520 LEU A C 1
ATOM 4037 O O . LEU A 1 520 ? -21.722 27.222 -3.635 1.00 90.06 520 LEU A O 1
ATOM 4041 N N . THR A 1 521 ? -21.371 28.560 -5.414 1.00 87.25 521 THR A N 1
ATOM 4042 C CA . THR A 1 521 ? -22.164 27.774 -6.366 1.00 87.25 521 THR A CA 1
ATOM 4043 C C . THR A 1 521 ? -21.475 26.444 -6.693 1.00 87.25 521 THR A C 1
ATOM 4045 O O . THR A 1 521 ? -20.270 26.284 -6.490 1.00 87.25 521 THR A O 1
ATOM 4048 N N . THR A 1 522 ? -22.214 25.488 -7.265 1.00 84.19 522 THR A N 1
ATOM 4049 C CA . THR A 1 522 ? -21.667 24.180 -7.664 1.00 84.19 522 THR A CA 1
ATOM 4050 C C . THR A 1 522 ? -20.489 24.293 -8.634 1.00 84.19 522 THR A C 1
ATOM 4052 O O . THR A 1 522 ? -19.574 23.484 -8.553 1.00 84.19 522 THR A O 1
ATOM 4055 N N . ASP A 1 523 ? -20.488 25.274 -9.542 1.00 84.12 523 ASP A N 1
ATOM 4056 C CA . ASP A 1 523 ? -19.374 25.482 -10.476 1.00 84.12 523 ASP A CA 1
ATOM 4057 C C . ASP A 1 523 ? -18.159 26.109 -9.774 1.00 84.12 523 ASP A C 1
ATOM 4059 O O . ASP A 1 523 ? -17.047 25.604 -9.900 1.00 84.12 523 ASP A O 1
ATOM 4063 N N . GLN A 1 524 ? -18.369 27.123 -8.926 1.00 87.88 524 GLN A N 1
ATOM 4064 C CA . GLN A 1 524 ? -17.296 27.723 -8.120 1.00 87.88 524 GLN A CA 1
ATOM 4065 C C . GLN A 1 524 ? -16.645 26.702 -7.173 1.00 87.88 524 GLN A C 1
ATOM 4067 O O . GLN A 1 524 ? -15.426 26.708 -7.005 1.00 87.88 524 GLN A O 1
ATOM 4072 N N . ALA A 1 525 ? -17.436 25.784 -6.608 1.00 87.94 525 ALA A N 1
ATOM 4073 C CA . ALA A 1 525 ? -16.957 24.683 -5.778 1.00 87.94 525 ALA A CA 1
ATOM 4074 C C . ALA A 1 525 ? -16.040 23.704 -6.531 1.00 87.94 525 ALA A C 1
ATOM 4076 O O . ALA A 1 525 ? -15.225 23.041 -5.898 1.00 87.94 525 ALA A O 1
ATOM 4077 N N . ARG A 1 526 ? -16.097 23.640 -7.871 1.00 91.25 526 ARG A N 1
ATOM 4078 C CA . ARG A 1 526 ? -15.135 22.845 -8.658 1.00 91.25 526 ARG A CA 1
ATOM 4079 C C . ARG A 1 526 ? -13.748 23.475 -8.682 1.00 91.25 526 ARG A C 1
ATOM 4081 O O . ARG A 1 526 ? -12.780 22.800 -9.011 1.00 91.25 526 ARG A O 1
ATOM 4088 N N . HIS A 1 527 ? -13.625 24.755 -8.350 1.00 90.38 527 HIS A N 1
ATOM 4089 C CA . HIS A 1 527 ? -12.382 25.516 -8.433 1.00 90.38 527 HIS A CA 1
ATOM 4090 C C . HIS A 1 527 ? -11.764 25.771 -7.048 1.00 90.38 527 HIS A C 1
ATOM 4092 O O . HIS A 1 527 ? -11.280 26.869 -6.752 1.00 90.38 527 HIS A O 1
ATOM 4098 N N . ILE A 1 528 ? -11.762 24.733 -6.204 1.00 91.56 528 ILE A N 1
ATOM 4099 C CA . ILE A 1 528 ? -11.141 24.723 -4.872 1.00 91.56 528 ILE A CA 1
ATOM 4100 C C . ILE A 1 528 ? -10.193 23.526 -4.712 1.00 91.56 528 ILE A C 1
ATOM 4102 O O . ILE A 1 528 ? -10.364 22.491 -5.351 1.00 91.56 528 ILE A O 1
ATOM 4106 N N . GLU A 1 529 ? -9.205 23.661 -3.832 1.00 90.88 529 GLU A N 1
ATOM 4107 C CA . GLU A 1 529 ? -8.302 22.586 -3.394 1.00 90.88 529 GLU A CA 1
ATOM 4108 C C . GLU A 1 529 ? -8.110 22.630 -1.867 1.00 90.88 529 GLU A C 1
ATOM 4110 O O . GLU A 1 529 ? -8.515 23.600 -1.221 1.00 90.88 529 GLU A O 1
ATOM 4115 N N . HIS A 1 530 ? -7.474 21.613 -1.267 1.00 91.75 530 HIS A N 1
ATOM 4116 C CA . HIS A 1 530 ? -7.105 21.685 0.154 1.00 91.75 530 HIS A CA 1
ATOM 4117 C C . HIS A 1 530 ? -6.090 22.810 0.381 1.00 91.75 530 HIS A C 1
ATOM 4119 O O . HIS A 1 530 ? -5.056 22.879 -0.279 1.00 91.75 530 HIS A O 1
ATOM 4125 N N . GLY A 1 531 ? -6.378 23.669 1.356 1.00 90.25 531 GLY A N 1
ATOM 4126 C CA . GLY A 1 531 ? -5.595 24.860 1.673 1.00 90.25 531 GLY A CA 1
ATOM 4127 C C . GLY A 1 531 ? -4.577 24.679 2.801 1.00 90.25 531 GLY A C 1
ATOM 4128 O O . GLY A 1 531 ? -4.068 25.685 3.293 1.00 90.25 531 GLY A O 1
ATOM 4129 N N . TYR A 1 532 ? -4.301 23.448 3.251 1.00 93.31 532 TYR A N 1
ATOM 4130 C CA . TYR A 1 532 ? -3.328 23.208 4.326 1.00 93.31 532 TYR A CA 1
ATOM 4131 C C . TYR A 1 532 ? -1.888 23.352 3.836 1.00 93.31 532 TYR A C 1
ATOM 4133 O O . TYR A 1 532 ? -1.116 24.093 4.443 1.00 93.31 532 TYR A O 1
ATOM 4141 N N . ALA A 1 533 ? -1.538 22.679 2.735 1.00 90.94 533 ALA A N 1
ATOM 4142 C CA . ALA A 1 533 ? -0.211 22.707 2.130 1.00 90.94 533 ALA A CA 1
ATOM 4143 C C . ALA A 1 533 ? -0.250 23.237 0.688 1.00 90.94 533 ALA A C 1
ATOM 4145 O O . ALA A 1 533 ? -0.979 22.719 -0.157 1.00 90.94 533 ALA A O 1
ATOM 4146 N N . VAL A 1 534 ? 0.570 24.251 0.391 1.00 88.81 534 VAL A N 1
ATOM 4147 C CA . VAL A 1 534 ? 0.610 24.965 -0.897 1.00 88.81 534 VAL A CA 1
ATOM 4148 C C . VAL A 1 534 ? 2.024 25.068 -1.460 1.00 88.81 534 VAL A C 1
ATOM 4150 O O . VAL A 1 534 ? 3.018 24.924 -0.752 1.00 88.81 534 VAL A O 1
ATOM 4153 N N . ASP A 1 535 ? 2.110 25.296 -2.766 1.00 82.31 535 ASP A N 1
ATOM 4154 C CA . ASP A 1 535 ? 3.358 25.418 -3.522 1.00 82.31 535 ASP A CA 1
ATOM 4155 C C . ASP A 1 535 ? 4.076 26.751 -3.273 1.00 82.31 535 ASP A C 1
ATOM 4157 O O . ASP A 1 535 ? 5.301 26.809 -3.175 1.00 82.31 535 ASP A O 1
ATOM 4161 N N . SER A 1 536 ? 3.296 27.828 -3.199 1.00 80.00 536 SER A N 1
ATOM 4162 C CA . SER A 1 536 ? 3.757 29.207 -3.107 1.00 80.00 536 SER A CA 1
ATOM 4163 C C . SER A 1 536 ? 2.638 30.121 -2.591 1.00 80.00 536 SER A C 1
ATOM 4165 O O . SER A 1 536 ? 1.447 29.810 -2.701 1.00 80.00 536 SER A O 1
ATOM 4167 N N . LEU A 1 537 ? 3.012 31.282 -2.045 1.00 75.00 537 LEU A N 1
ATOM 4168 C CA . LEU A 1 537 ? 2.078 32.322 -1.600 1.00 75.00 537 LEU A CA 1
ATOM 4169 C C . LEU A 1 537 ? 2.175 33.548 -2.513 1.00 75.00 537 LEU A C 1
ATOM 4171 O O . LEU A 1 537 ? 3.269 34.044 -2.760 1.00 75.00 537 LEU A O 1
ATOM 4175 N N . LYS A 1 538 ? 1.032 34.054 -3.003 1.00 60.44 538 LYS A N 1
ATOM 4176 C CA . LYS A 1 538 ? 0.988 35.203 -3.931 1.00 60.44 538 LYS A CA 1
ATOM 4177 C C . LYS A 1 538 ? 0.353 36.479 -3.353 1.00 60.44 538 LYS A C 1
ATOM 4179 O O . LYS A 1 538 ? 0.811 37.561 -3.700 1.00 60.44 538 LYS A O 1
ATOM 4184 N N . THR A 1 539 ? -0.639 36.398 -2.458 1.00 52.78 539 THR A N 1
ATOM 4185 C CA . THR A 1 539 ? -1.342 37.576 -1.886 1.00 52.78 539 THR A CA 1
ATOM 4186 C C . THR A 1 539 ? -1.969 37.280 -0.519 1.00 52.78 539 THR A C 1
ATOM 4188 O O . THR A 1 539 ? -2.285 36.129 -0.250 1.00 52.78 539 THR A O 1
ATOM 4191 N N . CYS A 1 540 ? -2.136 38.319 0.325 1.00 55.66 540 CYS A N 1
ATOM 4192 C CA . CYS A 1 540 ? -2.728 38.280 1.681 1.00 55.66 540 CYS A CA 1
ATOM 4193 C C . CYS A 1 540 ? -2.326 37.033 2.478 1.00 55.66 540 CYS A C 1
ATOM 4195 O O . CYS A 1 540 ? -3.147 36.174 2.777 1.00 55.66 540 CYS A O 1
ATOM 4197 N N . ALA A 1 541 ? -1.027 36.924 2.765 1.00 60.03 541 ALA A N 1
ATOM 4198 C CA . ALA A 1 541 ? -0.487 35.721 3.368 1.00 60.03 541 ALA A CA 1
ATOM 4199 C C . ALA A 1 541 ? -0.924 35.561 4.839 1.00 60.03 541 ALA A C 1
ATOM 4201 O O . ALA A 1 541 ? -0.942 36.573 5.557 1.00 60.03 541 ALA A O 1
ATOM 4202 N N . PRO A 1 542 ? -1.207 34.315 5.264 1.00 71.75 542 PRO A N 1
ATOM 4203 C CA . PRO A 1 542 ? -1.559 33.945 6.634 1.00 71.75 542 PRO A CA 1
ATOM 4204 C C . PRO A 1 542 ? -0.581 34.497 7.676 1.00 71.75 542 PRO A C 1
ATOM 4206 O O . PRO A 1 542 ? 0.570 34.825 7.369 1.00 71.75 542 PRO A O 1
ATOM 4209 N N . GLU A 1 543 ? -1.045 34.600 8.919 1.00 79.94 543 GLU A N 1
ATOM 4210 C CA . GLU A 1 543 ? -0.243 35.094 10.042 1.00 79.94 543 GLU A CA 1
ATOM 4211 C C . GLU A 1 543 ? 0.849 34.100 10.448 1.00 79.94 543 GLU A C 1
ATOM 4213 O O . GLU A 1 543 ? 1.912 34.519 10.913 1.00 79.94 543 GLU A O 1
ATOM 4218 N N . ARG A 1 544 ? 0.613 32.800 10.223 1.00 85.62 544 ARG A N 1
ATOM 4219 C CA . ARG A 1 544 ? 1.553 31.722 10.524 1.00 85.62 544 ARG A CA 1
ATOM 4220 C C . ARG A 1 544 ? 1.902 30.908 9.283 1.00 85.62 544 ARG A C 1
ATOM 4222 O O . ARG A 1 544 ? 1.034 30.456 8.540 1.00 85.62 544 ARG A O 1
ATOM 4229 N N . ILE A 1 545 ? 3.193 30.695 9.068 1.00 86.56 545 ILE A N 1
ATOM 4230 C CA . ILE A 1 545 ? 3.722 29.979 7.909 1.00 86.56 545 ILE A CA 1
ATOM 4231 C C . ILE A 1 545 ? 4.683 28.901 8.399 1.00 86.56 545 ILE A C 1
ATOM 4233 O O . ILE A 1 545 ? 5.682 29.190 9.058 1.00 86.56 545 ILE A O 1
ATOM 4237 N N . LEU A 1 546 ? 4.388 27.655 8.046 1.00 87.06 546 LEU A N 1
ATOM 4238 C CA . LEU A 1 546 ? 5.294 26.528 8.226 1.00 87.06 546 LEU A CA 1
ATOM 4239 C C . LEU A 1 546 ? 5.918 26.208 6.876 1.00 87.06 546 LEU A C 1
ATOM 4241 O O . LEU A 1 546 ? 5.219 26.138 5.872 1.00 87.06 546 LEU A O 1
ATOM 4245 N N . VAL A 1 547 ? 7.224 26.012 6.823 1.00 86.75 547 VAL A N 1
ATOM 4246 C CA . VAL A 1 547 ? 7.906 25.640 5.581 1.00 86.75 547 VAL A CA 1
ATOM 4247 C C . VAL A 1 547 ? 8.469 24.251 5.729 1.00 86.75 547 VAL A C 1
ATOM 4249 O O . VAL A 1 547 ? 9.171 23.996 6.697 1.00 86.75 547 VAL A O 1
ATOM 4252 N N . SER A 1 548 ? 8.178 23.374 4.775 1.00 84.81 548 SER A N 1
ATOM 4253 C CA . SER A 1 548 ? 8.730 22.025 4.705 1.00 84.81 548 SER A CA 1
ATOM 4254 C C . SER A 1 548 ? 9.574 21.897 3.440 1.00 84.81 548 SER A C 1
ATOM 4256 O O . SER A 1 548 ? 9.091 22.173 2.340 1.00 84.81 548 SER A O 1
ATOM 4258 N N . GLN A 1 549 ? 10.852 21.541 3.592 1.00 79.38 549 GLN A N 1
ATOM 4259 C CA . GLN A 1 549 ? 11.766 21.381 2.457 1.00 79.38 549 GLN A CA 1
ATOM 4260 C C . GLN A 1 549 ? 12.830 20.300 2.683 1.00 79.38 549 GLN A C 1
ATOM 4262 O O . GLN A 1 549 ? 13.380 20.165 3.783 1.00 79.38 549 GLN A O 1
ATOM 4267 N N . ASP A 1 550 ? 13.144 19.554 1.621 1.00 67.50 550 ASP A N 1
ATOM 4268 C CA . ASP A 1 550 ? 14.325 18.689 1.522 1.00 67.50 550 ASP A CA 1
ATOM 4269 C C . ASP A 1 550 ? 15.567 19.557 1.206 1.00 67.50 550 ASP A C 1
ATOM 4271 O O . ASP A 1 550 ? 15.572 20.343 0.258 1.00 67.50 550 ASP A O 1
ATOM 4275 N N . SER A 1 551 ? 16.633 19.391 1.993 1.00 60.91 551 SER A N 1
ATOM 4276 C CA . SER A 1 551 ? 17.912 20.128 2.019 1.00 60.91 551 SER A CA 1
ATOM 4277 C C . SER A 1 551 ? 17.938 21.481 2.758 1.00 60.91 551 SER A C 1
ATOM 4279 O O . SER A 1 551 ? 16.985 22.262 2.780 1.00 60.91 551 SER A O 1
ATOM 4281 N N . SER A 1 552 ? 19.095 21.767 3.360 1.00 51.00 552 SER A N 1
ATOM 4282 C CA . SER A 1 552 ? 19.441 23.015 4.054 1.00 51.00 552 SER A CA 1
ATOM 4283 C C . SER A 1 552 ? 19.873 24.153 3.109 1.00 51.00 552 SER A C 1
ATOM 4285 O O . SER A 1 552 ? 20.292 25.219 3.569 1.00 51.00 552 SER A O 1
ATOM 4287 N N . LEU A 1 553 ? 19.779 23.974 1.783 1.00 43.16 553 LEU A N 1
ATOM 4288 C CA . LEU A 1 553 ? 20.305 24.948 0.827 1.00 43.16 553 LEU A CA 1
ATOM 4289 C C . LEU A 1 553 ? 19.304 26.062 0.502 1.00 43.16 553 LEU A C 1
ATOM 4291 O O . LEU A 1 553 ? 18.266 25.847 -0.113 1.00 43.16 553 LEU A O 1
ATOM 4295 N N . GLN A 1 554 ? 19.733 27.268 0.891 1.00 49.41 554 GLN A N 1
ATOM 4296 C CA . GLN A 1 554 ? 19.111 28.580 0.723 1.00 49.41 554 GLN A CA 1
ATOM 4297 C C . GLN A 1 554 ? 17.723 28.691 1.346 1.00 49.41 554 GLN A C 1
ATOM 4299 O O . GLN A 1 554 ? 16.739 28.254 0.769 1.00 49.41 554 GLN A O 1
ATOM 4304 N N . ILE A 1 555 ? 17.651 29.399 2.481 1.00 50.94 555 ILE A N 1
ATOM 4305 C CA . ILE A 1 555 ? 16.441 30.112 2.906 1.00 50.94 555 ILE A CA 1
ATOM 4306 C C . ILE A 1 555 ? 15.992 30.912 1.676 1.00 50.94 555 ILE A C 1
ATOM 4308 O O . ILE A 1 555 ? 16.731 31.820 1.278 1.00 50.94 555 ILE A O 1
ATOM 4312 N N . PRO A 1 556 ? 14.860 30.584 1.024 1.00 51.91 556 PRO A N 1
ATOM 4313 C CA . PRO A 1 556 ? 14.347 31.400 -0.065 1.00 51.91 556 PRO A CA 1
ATOM 4314 C C . PRO A 1 556 ? 14.374 32.864 0.369 1.00 51.91 556 PRO A C 1
ATOM 4316 O O . PRO A 1 556 ? 13.921 33.191 1.465 1.00 51.91 556 PRO A O 1
ATOM 4319 N N . SER A 1 557 ? 14.920 33.758 -0.453 1.00 53.03 557 SER A N 1
ATOM 4320 C CA . SER A 1 557 ? 14.908 35.203 -0.180 1.00 53.03 557 SER A CA 1
ATOM 4321 C C . SER A 1 557 ? 13.496 35.687 0.192 1.00 53.03 557 SER A C 1
ATOM 4323 O O . SER A 1 557 ? 13.340 36.528 1.076 1.00 53.03 557 SER A O 1
ATOM 4325 N N . GLU A 1 558 ? 12.464 35.059 -0.379 1.00 52.97 558 GLU A N 1
ATOM 4326 C CA . GLU A 1 558 ? 11.048 35.208 -0.025 1.00 52.97 558 GLU A CA 1
ATOM 4327 C C . GLU A 1 558 ? 10.731 34.973 1.466 1.00 52.97 558 GLU A C 1
ATOM 4329 O O . GLU A 1 558 ? 9.938 35.717 2.032 1.00 52.97 558 GLU A O 1
ATOM 4334 N N . LEU A 1 559 ? 11.372 34.021 2.150 1.00 55.31 559 LEU A N 1
ATOM 4335 C CA . LEU A 1 559 ? 11.150 33.735 3.577 1.00 55.31 559 LEU A CA 1
ATOM 4336 C C . LEU A 1 559 ? 11.739 34.798 4.501 1.00 55.31 559 LEU A C 1
ATOM 4338 O O . LEU A 1 559 ? 11.120 35.157 5.504 1.00 55.31 559 LEU A O 1
ATOM 4342 N N . ALA A 1 560 ? 12.883 35.372 4.125 1.00 54.06 560 ALA A N 1
ATOM 4343 C CA . ALA A 1 560 ? 13.427 36.541 4.809 1.00 54.06 560 ALA A CA 1
ATOM 4344 C C . ALA A 1 560 ? 12.516 37.770 4.625 1.00 54.06 560 ALA A C 1
ATOM 4346 O O . ALA A 1 560 ? 12.385 38.583 5.539 1.00 54.06 560 ALA A O 1
ATOM 4347 N N . HIS A 1 561 ? 11.844 37.894 3.475 1.00 59.00 561 HIS A N 1
ATOM 4348 C CA . HIS A 1 561 ? 10.834 38.929 3.245 1.00 59.00 561 HIS A CA 1
ATOM 4349 C C . HIS A 1 561 ? 9.533 38.674 4.026 1.00 59.00 561 HIS A C 1
ATOM 4351 O O . HIS A 1 561 ? 9.003 39.609 4.621 1.00 59.00 561 HIS A O 1
ATOM 4357 N N . LEU A 1 562 ? 9.049 37.429 4.096 1.00 58.78 562 LEU A N 1
ATOM 4358 C CA . LEU A 1 562 ? 7.840 37.052 4.842 1.00 58.78 562 LEU A CA 1
ATOM 4359 C C . LEU A 1 562 ? 8.024 37.219 6.360 1.00 58.78 562 LEU A C 1
ATOM 4361 O O . LEU A 1 562 ? 7.152 37.778 7.023 1.00 58.78 562 LEU A O 1
ATOM 4365 N N . SER A 1 563 ? 9.185 36.849 6.904 1.00 55.47 563 SER A N 1
ATOM 4366 C CA . SER A 1 563 ? 9.534 37.051 8.322 1.00 55.47 563 SER A CA 1
ATOM 4367 C C . SER A 1 563 ? 9.564 38.544 8.711 1.00 55.47 563 SER A C 1
ATOM 4369 O O . SER A 1 563 ? 9.066 38.942 9.764 1.00 55.47 563 SER A O 1
ATOM 4371 N N . ARG A 1 564 ? 10.028 39.426 7.809 1.00 51.56 564 ARG A N 1
ATOM 4372 C CA . ARG A 1 564 ? 10.074 40.893 8.018 1.00 51.56 564 ARG A CA 1
ATOM 4373 C C . ARG A 1 564 ? 8.708 41.584 8.051 1.00 51.56 564 ARG A C 1
ATOM 4375 O O . ARG A 1 564 ? 8.636 42.747 8.433 1.00 51.56 564 ARG A O 1
ATOM 4382 N N . THR A 1 565 ? 7.634 40.891 7.676 1.00 57.91 565 THR A N 1
ATOM 4383 C CA . THR A 1 565 ? 6.260 41.426 7.713 1.00 57.91 565 THR A CA 1
ATOM 4384 C C . THR A 1 565 ? 5.521 41.160 9.031 1.00 57.91 565 THR A C 1
ATOM 4386 O O . THR A 1 565 ? 4.330 41.437 9.113 1.00 57.91 565 THR A O 1
ATOM 4389 N N . GLY A 1 566 ? 6.210 40.645 10.062 1.00 57.56 566 GLY A N 1
ATOM 4390 C CA . GLY A 1 566 ? 5.630 40.377 11.387 1.00 57.56 566 GLY A CA 1
ATOM 4391 C C . GLY A 1 566 ? 4.918 39.025 11.518 1.00 57.56 566 GLY A C 1
ATOM 4392 O O . GLY A 1 566 ? 4.179 38.824 12.476 1.00 57.56 566 GLY A O 1
ATOM 4393 N N . ARG A 1 567 ? 5.129 38.109 10.564 1.00 71.88 567 ARG A N 1
ATOM 4394 C CA . ARG A 1 567 ? 4.509 36.774 10.524 1.00 71.88 567 ARG A CA 1
ATOM 4395 C C . ARG A 1 567 ? 5.299 35.749 11.342 1.00 71.88 567 ARG A C 1
ATOM 4397 O O . ARG A 1 567 ? 6.528 35.806 11.387 1.00 71.88 567 ARG A O 1
ATOM 4404 N N . ASP A 1 568 ? 4.595 34.790 11.941 1.00 79.81 568 ASP A N 1
ATOM 4405 C CA . ASP A 1 568 ? 5.180 33.643 12.646 1.00 79.81 568 ASP A CA 1
ATOM 4406 C C . ASP A 1 568 ? 5.654 32.609 11.615 1.00 79.81 568 ASP A C 1
ATOM 4408 O O . ASP A 1 568 ? 4.844 31.912 11.003 1.00 79.81 568 ASP A O 1
ATOM 4412 N N . VAL A 1 569 ? 6.965 32.552 11.368 1.00 81.62 569 VAL A N 1
ATOM 4413 C CA . VAL A 1 569 ? 7.567 31.660 10.370 1.00 81.62 569 VAL A CA 1
ATOM 4414 C C . VAL A 1 569 ? 8.410 30.596 11.064 1.00 81.62 569 VAL A C 1
ATOM 4416 O O . VAL A 1 569 ? 9.388 30.912 11.750 1.00 81.62 569 VAL A O 1
ATOM 4419 N N . SER A 1 570 ? 8.058 29.332 10.830 1.00 82.31 570 SER A N 1
ATOM 4420 C CA . SER A 1 570 ? 8.835 28.169 11.265 1.00 82.31 570 SER A CA 1
ATOM 4421 C C . SER A 1 570 ? 9.262 27.341 10.057 1.00 82.31 570 SER A C 1
ATOM 4423 O O . SER A 1 570 ? 8.440 26.985 9.215 1.00 82.31 570 SER A O 1
ATOM 4425 N N . MET A 1 571 ? 10.549 27.033 9.954 1.00 81.69 571 MET A N 1
ATOM 4426 C CA . MET A 1 571 ? 11.117 26.250 8.863 1.00 81.69 571 MET A CA 1
ATOM 4427 C C . MET A 1 571 ? 11.491 24.865 9.367 1.00 81.69 571 MET A C 1
ATOM 4429 O O . MET A 1 571 ? 12.154 24.734 10.387 1.00 81.69 571 MET A O 1
ATOM 4433 N N . TYR A 1 572 ? 11.085 23.848 8.628 1.00 81.19 572 TYR A N 1
ATOM 4434 C CA . TYR A 1 572 ? 11.330 22.448 8.897 1.00 81.19 572 TYR A CA 1
ATOM 4435 C C . TYR A 1 572 ? 12.163 21.923 7.730 1.00 81.19 572 TYR A C 1
ATOM 4437 O O . TYR A 1 572 ? 11.740 21.980 6.572 1.00 81.19 572 TYR A O 1
ATOM 4445 N N . THR A 1 573 ? 13.365 21.441 8.020 1.00 78.56 573 THR A N 1
ATOM 4446 C CA . THR A 1 573 ? 14.296 20.915 7.016 1.00 78.56 573 THR A CA 1
ATOM 4447 C C . THR A 1 573 ? 14.646 19.469 7.326 1.00 78.56 573 THR A C 1
ATOM 4449 O O . THR A 1 573 ? 14.568 19.024 8.470 1.00 78.56 573 THR A O 1
ATOM 4452 N N . SER A 1 574 ? 15.017 18.713 6.300 1.00 66.44 574 SER A N 1
ATOM 4453 C CA . SER A 1 574 ? 15.748 17.457 6.479 1.00 66.44 574 SER A CA 1
ATOM 4454 C C . SER A 1 574 ? 16.782 17.319 5.371 1.00 66.44 574 SER A C 1
ATOM 4456 O O . SER A 1 574 ? 16.563 17.839 4.276 1.00 66.44 574 SER A O 1
ATOM 4458 N N . ASP A 1 575 ? 17.928 16.698 5.644 1.00 50.47 575 ASP A N 1
ATOM 4459 C CA . ASP A 1 575 ? 19.004 16.562 4.659 1.00 50.47 575 ASP A CA 1
ATOM 4460 C C . ASP A 1 575 ? 18.587 15.614 3.524 1.00 50.47 575 ASP A C 1
ATOM 4462 O O . ASP A 1 575 ? 18.632 14.389 3.632 1.00 50.47 575 ASP A O 1
ATOM 4466 N N . GLY A 1 576 ? 18.159 16.210 2.410 1.00 37.97 576 GLY A N 1
ATOM 4467 C CA . GLY A 1 576 ? 17.783 15.516 1.187 1.00 37.97 576 GLY A CA 1
ATOM 4468 C C . GLY A 1 576 ? 18.958 15.419 0.220 1.00 37.97 576 GLY A C 1
ATOM 4469 O O . GLY A 1 576 ? 19.267 16.378 -0.478 1.00 37.97 576 GLY A O 1
ATOM 4470 N N . THR A 1 577 ? 19.572 14.243 0.096 1.00 26.33 577 THR A N 1
ATOM 4471 C CA . THR A 1 577 ? 20.222 13.841 -1.166 1.00 26.33 577 THR A CA 1
ATOM 4472 C C . THR A 1 577 ? 19.234 13.008 -1.975 1.00 26.33 577 THR A C 1
ATOM 4474 O O . THR A 1 577 ? 19.399 11.809 -2.153 1.00 26.33 577 THR A O 1
ATOM 4477 N N . VAL A 1 578 ? 18.151 13.650 -2.424 1.00 27.53 578 VAL A N 1
ATOM 4478 C CA . VAL A 1 578 ? 17.144 13.076 -3.328 1.00 27.53 578 VAL A CA 1
ATOM 4479 C C . VAL A 1 578 ? 16.576 14.215 -4.177 1.00 27.53 578 VAL A C 1
ATOM 4481 O O . VAL A 1 578 ? 15.979 15.140 -3.637 1.00 27.53 578 VAL A O 1
ATOM 4484 N N . GLN A 1 579 ? 16.758 14.155 -5.498 1.00 24.36 579 GLN A N 1
ATOM 4485 C CA . GLN A 1 579 ? 15.985 14.956 -6.451 1.00 24.36 579 GLN A CA 1
ATOM 4486 C C . GLN A 1 579 ? 14.791 14.132 -6.936 1.00 24.36 579 GLN A C 1
ATOM 4488 O O . GLN A 1 579 ? 14.927 12.966 -7.307 1.00 24.36 579 GLN A O 1
ATOM 4493 N N . THR A 1 580 ? 13.620 14.753 -6.861 1.00 26.80 580 THR A N 1
ATOM 4494 C CA . THR A 1 580 ? 12.304 14.269 -7.273 1.00 26.80 580 THR A CA 1
ATOM 4495 C C . THR A 1 580 ? 11.995 14.675 -8.717 1.00 26.80 580 THR A C 1
ATOM 4497 O O . THR A 1 580 ? 12.549 15.658 -9.201 1.00 26.80 580 THR A O 1
ATOM 4500 N N . ASN A 1 581 ? 11.120 13.911 -9.386 1.00 22.62 581 ASN A N 1
ATOM 4501 C CA . ASN A 1 581 ? 10.113 14.334 -10.385 1.00 22.62 581 ASN A CA 1
ATOM 4502 C C . ASN A 1 581 ? 9.282 13.067 -10.757 1.00 22.62 581 ASN A C 1
ATOM 4504 O O . ASN A 1 581 ? 9.871 12.140 -11.293 1.00 22.62 581 ASN A O 1
ATOM 4508 N N . VAL A 1 582 ? 8.052 12.805 -10.259 1.00 28.58 582 VAL A N 1
ATOM 4509 C CA . VAL A 1 582 ? 6.702 13.405 -10.520 1.00 28.58 582 VAL A CA 1
ATOM 4510 C C . VAL A 1 582 ? 6.045 12.846 -11.813 1.00 28.58 582 VAL A C 1
ATOM 4512 O O . VAL A 1 582 ? 6.737 12.827 -12.824 1.00 28.58 582 VAL A O 1
ATOM 4515 N N . PRO A 1 583 ? 4.716 12.552 -11.897 1.00 27.42 583 PRO A N 1
ATOM 4516 C CA . PRO A 1 583 ? 3.785 11.851 -10.991 1.00 27.42 583 PRO A CA 1
ATOM 4517 C C . PRO A 1 583 ? 2.872 10.812 -11.728 1.00 27.42 583 PRO A C 1
ATOM 4519 O O . PRO A 1 583 ? 2.874 10.685 -12.951 1.00 27.42 583 PRO A O 1
ATOM 4522 N N . ALA A 1 584 ? 2.031 10.102 -10.973 1.00 25.48 584 ALA A N 1
ATOM 4523 C CA . ALA A 1 584 ? 1.078 9.091 -11.450 1.00 25.48 584 ALA A CA 1
ATOM 4524 C C . ALA A 1 584 ? -0.149 9.647 -12.214 1.00 25.48 584 ALA A C 1
ATOM 4526 O O . ALA A 1 584 ? -0.652 10.720 -11.862 1.00 25.48 584 ALA A O 1
ATOM 4527 N N . PRO A 1 585 ? -0.747 8.865 -13.139 1.00 21.77 585 PRO A N 1
ATOM 4528 C CA . PRO A 1 585 ? -2.167 8.930 -13.433 1.00 21.77 585 PRO A CA 1
ATOM 4529 C C . PRO A 1 585 ? -2.938 7.798 -12.731 1.00 21.77 585 PRO A C 1
ATOM 4531 O O . PRO A 1 585 ? -2.522 6.643 -12.652 1.00 21.77 585 PRO A O 1
ATOM 4534 N N . SER A 1 586 ? -4.102 8.175 -12.225 1.00 30.56 586 SER A N 1
ATOM 4535 C CA . SER A 1 586 ? -5.196 7.334 -11.759 1.00 30.56 586 SER A CA 1
ATOM 4536 C C . SER A 1 586 ? -5.766 6.480 -12.898 1.00 30.56 586 SER A C 1
ATOM 4538 O O . SER A 1 586 ? -6.052 6.994 -13.976 1.00 30.56 586 SER A O 1
ATOM 4540 N N . ILE A 1 587 ? -5.985 5.182 -12.659 1.00 24.08 587 ILE A N 1
ATOM 4541 C CA . ILE A 1 587 ? -6.757 4.319 -13.565 1.00 24.08 587 ILE A CA 1
ATOM 4542 C C . ILE A 1 587 ? -7.778 3.534 -12.738 1.00 24.08 587 ILE A C 1
ATOM 4544 O O . ILE A 1 587 ? -7.438 2.790 -11.817 1.00 24.08 587 ILE A O 1
ATOM 4548 N N . ALA A 1 588 ? -9.047 3.774 -13.059 1.00 27.69 588 ALA A N 1
ATOM 4549 C CA . ALA A 1 588 ? -10.211 3.054 -12.569 1.00 27.69 588 ALA A CA 1
ATOM 4550 C C . ALA A 1 588 ? -10.163 1.566 -12.960 1.00 27.69 588 ALA A C 1
ATOM 4552 O O . ALA A 1 588 ? -9.512 1.198 -13.934 1.00 27.69 588 ALA A O 1
ATOM 4553 N N . LEU A 1 589 ? -10.882 0.711 -12.223 1.00 28.42 589 LEU A N 1
ATOM 4554 C CA . LEU A 1 589 ? -11.042 -0.705 -12.573 1.00 28.42 589 LEU A CA 1
ATOM 4555 C C . LEU A 1 589 ? -11.556 -0.868 -14.019 1.00 28.42 589 LEU A C 1
ATOM 4557 O O . LEU A 1 589 ? -12.635 -0.353 -14.316 1.00 28.42 589 LEU A O 1
ATOM 4561 N N . PRO A 1 590 ? -10.880 -1.649 -14.884 1.00 28.95 590 PRO A N 1
ATOM 4562 C CA . PRO A 1 590 ? -11.464 -2.116 -16.129 1.00 28.95 590 PRO A CA 1
ATOM 4563 C C . PRO A 1 590 ? -12.216 -3.437 -15.942 1.00 28.95 590 PRO A C 1
ATOM 4565 O O . PRO A 1 590 ? -11.833 -4.346 -15.206 1.00 28.95 590 PRO A O 1
ATOM 4568 N N . GLU A 1 591 ? -13.296 -3.522 -16.695 1.00 32.22 591 GLU A N 1
ATOM 4569 C CA . GLU A 1 591 ? -14.411 -4.457 -16.657 1.00 32.22 591 GLU A CA 1
ATOM 4570 C C . GLU A 1 591 ? -14.106 -5.853 -17.252 1.00 32.22 591 GLU A C 1
ATOM 4572 O O . GLU A 1 591 ? -14.924 -6.416 -17.975 1.00 32.22 591 GLU A O 1
ATOM 4577 N N . GLN A 1 592 ? -12.926 -6.428 -16.980 1.00 32.31 592 GLN A N 1
ATOM 4578 C CA . GLN A 1 592 ? -12.468 -7.694 -17.597 1.00 32.31 592 GLN A CA 1
ATOM 4579 C C . GLN A 1 592 ? -12.188 -8.852 -16.624 1.00 32.31 592 GLN A C 1
ATOM 4581 O O . GLN A 1 592 ? -11.676 -9.893 -17.023 1.00 32.31 592 GLN A O 1
ATOM 4586 N N . LEU A 1 593 ? -12.625 -8.732 -15.370 1.00 31.17 593 LEU A N 1
ATOM 4587 C CA . LEU A 1 593 ? -12.736 -9.856 -14.432 1.00 31.17 593 LEU A CA 1
ATOM 4588 C C . LEU A 1 593 ? -14.201 -10.062 -14.022 1.00 31.17 593 LEU A C 1
ATOM 4590 O O . LEU A 1 593 ? -14.546 -10.071 -12.844 1.00 31.17 593 LEU A O 1
ATOM 4594 N N . LYS A 1 594 ? -15.091 -10.222 -15.007 1.00 30.05 594 LYS A N 1
ATOM 4595 C CA . LYS A 1 594 ? -16.313 -11.001 -14.779 1.00 30.05 594 LYS A CA 1
ATOM 4596 C C . LYS A 1 594 ? -15.928 -12.470 -14.971 1.00 30.05 594 LYS A C 1
ATOM 4598 O O . LYS A 1 594 ? -15.366 -12.789 -16.020 1.00 30.05 594 LYS A O 1
ATOM 4603 N N . PRO A 1 595 ? -16.189 -13.369 -14.007 1.00 33.50 595 PRO A N 1
ATOM 4604 C CA . PRO A 1 595 ? -16.084 -14.791 -14.289 1.00 33.50 595 PRO A CA 1
ATOM 4605 C C . PRO A 1 595 ? -16.990 -15.094 -15.484 1.00 33.50 595 PRO A C 1
ATOM 4607 O O . PRO A 1 595 ? -18.145 -14.660 -15.514 1.00 33.50 595 PRO A O 1
ATOM 4610 N N . SER A 1 596 ? -16.478 -15.832 -16.472 1.00 30.42 596 SER A N 1
ATOM 4611 C CA . SER A 1 596 ? -17.359 -16.567 -17.375 1.00 30.42 596 SER A CA 1
ATOM 4612 C C . SER A 1 596 ? -18.100 -17.578 -16.512 1.00 30.42 596 SER A C 1
ATOM 4614 O O . SER A 1 596 ? -17.609 -18.672 -16.250 1.00 30.42 596 SER A O 1
ATOM 4616 N N . ILE A 1 597 ? -19.261 -17.178 -16.000 1.00 34.03 597 ILE A N 1
ATOM 4617 C CA . ILE A 1 597 ? -20.250 -18.121 -15.511 1.00 34.03 597 ILE A CA 1
ATOM 4618 C C . ILE A 1 597 ? -20.688 -18.868 -16.763 1.00 34.03 597 ILE A C 1
ATOM 4620 O O . ILE A 1 597 ? -21.423 -18.330 -17.592 1.00 34.03 597 ILE A O 1
ATOM 4624 N N . ALA A 1 598 ? -20.188 -20.090 -16.928 1.00 29.30 598 ALA A N 1
ATOM 4625 C CA . ALA A 1 598 ? -20.872 -21.062 -17.753 1.00 29.30 598 ALA A CA 1
ATOM 4626 C C . ALA A 1 598 ? -22.292 -21.166 -17.185 1.00 29.30 598 ALA A C 1
ATOM 4628 O O . ALA A 1 598 ? -22.496 -21.629 -16.061 1.00 29.30 598 ALA A O 1
ATOM 4629 N N . LEU A 1 599 ? -23.262 -20.634 -17.929 1.00 29.05 599 LEU A N 1
ATOM 4630 C CA . LEU A 1 599 ? -24.666 -20.934 -17.701 1.00 29.05 599 LEU A CA 1
ATOM 4631 C C . LEU A 1 599 ? -24.799 -22.464 -17.668 1.00 29.05 599 LEU A C 1
ATOM 4633 O O . LEU A 1 599 ? -24.222 -23.121 -18.540 1.00 29.05 599 LEU A O 1
ATOM 4637 N N . PRO A 1 600 ? -25.532 -23.042 -16.701 1.00 32.31 600 PRO A N 1
ATOM 4638 C CA . PRO A 1 600 ? -25.898 -24.446 -16.775 1.00 32.31 600 PRO A CA 1
ATOM 4639 C C . PRO A 1 600 ? -26.551 -24.690 -18.132 1.00 32.31 600 PRO A C 1
ATOM 4641 O O . PRO A 1 600 ? -27.379 -23.879 -18.562 1.00 32.31 600 PRO A O 1
ATOM 4644 N N . GLU A 1 601 ? -26.164 -25.779 -18.800 1.00 28.31 601 GLU A N 1
ATOM 4645 C CA . GLU A 1 601 ? -26.852 -26.265 -19.989 1.00 28.31 601 GLU A CA 1
ATOM 4646 C C . GLU A 1 601 ? -28.356 -26.186 -19.739 1.00 28.31 601 GLU A C 1
ATOM 4648 O O . GLU A 1 601 ? -28.893 -26.815 -18.822 1.00 28.31 601 GLU A O 1
ATOM 4653 N N . GLN A 1 602 ? -29.031 -25.356 -20.533 1.00 29.31 602 GLN A N 1
ATOM 4654 C CA . GLN A 1 602 ? -30.475 -25.380 -20.609 1.00 29.31 602 GLN A CA 1
ATOM 4655 C C . GLN A 1 602 ? -30.847 -26.781 -21.079 1.00 29.31 602 GLN A C 1
ATOM 4657 O O . GLN A 1 602 ? -30.749 -27.099 -22.265 1.00 29.31 602 GLN A O 1
ATOM 4662 N N . GLN A 1 603 ? -31.252 -27.623 -20.127 1.00 29.83 603 GLN A N 1
ATOM 4663 C CA . GLN A 1 603 ? -32.042 -28.804 -20.409 1.00 29.83 603 GLN A CA 1
ATOM 4664 C C . GLN A 1 603 ? -33.176 -28.349 -21.317 1.00 29.83 603 GLN A C 1
ATOM 4666 O O . GLN A 1 603 ? -34.042 -27.567 -20.920 1.00 29.83 603 GLN A O 1
ATOM 4671 N N . GLN A 1 604 ? -33.104 -28.804 -22.565 1.00 30.19 604 GLN A N 1
ATOM 4672 C CA . GLN A 1 604 ? -34.182 -28.697 -23.523 1.00 30.19 604 GLN A CA 1
ATOM 4673 C C . GLN A 1 604 ? -35.451 -29.166 -22.823 1.00 30.19 604 GLN A C 1
ATOM 4675 O O . GLN A 1 604 ? -35.568 -30.323 -22.417 1.00 30.19 604 GLN A O 1
ATOM 4680 N N . SER A 1 605 ? -36.387 -28.238 -22.675 1.00 28.45 605 SER A N 1
ATOM 4681 C CA . SER A 1 605 ? -37.771 -28.515 -22.359 1.00 28.45 605 SER A CA 1
ATOM 4682 C C . SER A 1 605 ? -38.333 -29.400 -23.469 1.00 28.45 605 SER A C 1
ATOM 4684 O O . SER A 1 605 ? -38.892 -28.939 -24.463 1.00 28.45 605 SER A O 1
ATOM 4686 N N . GLN A 1 606 ? -38.162 -30.711 -23.305 1.00 31.02 606 GLN A N 1
ATOM 4687 C CA . GLN A 1 606 ? -38.987 -31.684 -23.992 1.00 31.02 606 GLN A CA 1
ATOM 4688 C C . GLN A 1 606 ? -40.428 -31.399 -23.581 1.00 31.02 606 GLN A C 1
ATOM 4690 O O . GLN A 1 606 ? -40.813 -31.507 -22.417 1.00 31.02 606 GLN A O 1
ATOM 4695 N N . SER A 1 607 ? -41.206 -30.967 -24.567 1.00 29.50 607 SER A N 1
ATOM 4696 C CA . SER A 1 607 ? -42.656 -30.910 -24.474 1.00 29.50 607 SER A CA 1
ATOM 4697 C C . SER A 1 607 ? -43.169 -32.295 -24.061 1.00 29.50 607 SER A C 1
ATOM 4699 O O . SER A 1 607 ? -42.754 -33.286 -24.669 1.00 29.50 607 SER A O 1
ATOM 4701 N N . PRO A 1 608 ? -44.049 -32.407 -23.054 1.00 33.78 608 PRO A N 1
ATOM 4702 C CA . PRO A 1 608 ? -44.620 -33.691 -22.697 1.00 33.78 608 PRO A CA 1
ATOM 4703 C C . PRO A 1 608 ? -45.521 -34.169 -23.836 1.00 33.78 608 PRO A C 1
ATOM 4705 O O . PRO A 1 608 ? -46.514 -33.533 -24.196 1.00 33.78 608 PRO A O 1
ATOM 4708 N N . ALA A 1 609 ? -45.159 -35.316 -24.401 1.00 31.61 609 ALA A N 1
ATOM 4709 C CA . ALA A 1 609 ? -46.050 -36.104 -25.223 1.00 31.61 609 ALA A CA 1
ATOM 4710 C C . ALA A 1 609 ? -47.265 -36.519 -24.378 1.00 31.61 609 ALA A C 1
ATOM 4712 O O . ALA A 1 609 ? -47.165 -37.320 -23.456 1.00 31.61 609 ALA A O 1
ATOM 4713 N N . ASN A 1 610 ? -48.401 -35.910 -24.702 1.00 31.03 610 ASN A N 1
ATOM 4714 C CA . ASN A 1 610 ? -49.651 -36.590 -25.017 1.00 31.03 610 ASN A CA 1
ATOM 4715 C C . ASN A 1 610 ? -50.008 -37.802 -24.128 1.00 31.03 610 ASN A C 1
ATOM 4717 O O . ASN A 1 610 ? -49.678 -38.941 -24.453 1.00 31.03 610 ASN A O 1
ATOM 4721 N N . ILE A 1 611 ? -50.774 -37.561 -23.059 1.00 33.66 611 ILE A N 1
ATOM 4722 C CA . ILE A 1 611 ? -51.608 -38.588 -22.424 1.00 33.66 611 ILE A CA 1
ATOM 4723 C C . ILE A 1 611 ? -53.025 -38.023 -22.238 1.00 33.66 611 ILE A C 1
ATOM 4725 O O . ILE A 1 611 ? -53.260 -37.149 -21.412 1.00 33.66 611 ILE A O 1
ATOM 4729 N N . ASN A 1 612 ? -53.938 -38.582 -23.036 1.00 34.31 612 ASN A N 1
ATOM 4730 C CA . ASN A 1 612 ? -55.383 -38.737 -22.848 1.00 34.31 612 ASN A CA 1
ATOM 4731 C C . ASN A 1 612 ? -56.249 -37.491 -22.593 1.00 34.31 612 ASN A C 1
ATOM 4733 O O . ASN A 1 612 ? -56.558 -37.139 -21.456 1.00 34.31 612 ASN A O 1
ATOM 4737 N N . ALA A 1 613 ? -56.806 -36.954 -23.683 1.00 31.20 613 ALA A N 1
ATOM 4738 C CA . ALA A 1 613 ? -58.160 -36.405 -23.659 1.00 31.20 613 ALA A CA 1
ATOM 4739 C C . ALA A 1 613 ? -59.188 -37.562 -23.746 1.00 31.20 613 ALA A C 1
ATOM 4741 O O . ALA A 1 613 ? -58.953 -38.513 -24.497 1.00 31.20 613 ALA A O 1
ATOM 4742 N N . PRO A 1 614 ? -60.301 -37.509 -22.992 1.00 38.34 614 PRO A N 1
ATOM 4743 C CA . PRO A 1 614 ? -61.308 -38.564 -22.957 1.00 38.34 614 PRO A CA 1
ATOM 4744 C C . PRO A 1 614 ? -62.228 -38.532 -24.187 1.00 38.34 614 PRO A C 1
ATOM 4746 O O . PRO A 1 614 ? -62.548 -37.469 -24.721 1.00 38.34 614 PRO A O 1
ATOM 4749 N N . GLU A 1 615 ? -62.655 -39.723 -24.611 1.00 37.41 615 GLU A N 1
ATOM 4750 C CA . GLU A 1 615 ? -63.626 -39.956 -25.684 1.00 37.41 615 GLU A CA 1
ATOM 4751 C C . GLU A 1 615 ? -64.935 -39.164 -25.477 1.00 37.41 615 GLU A C 1
ATOM 4753 O O . GLU A 1 615 ? -65.463 -39.124 -24.362 1.00 37.41 615 GLU A O 1
ATOM 4758 N N . PRO A 1 616 ? -65.515 -38.577 -26.540 1.00 40.38 616 PRO A N 1
ATOM 4759 C CA . PRO A 1 616 ? -66.835 -37.968 -26.481 1.00 40.38 616 PRO A CA 1
ATOM 4760 C C . PRO A 1 616 ? -67.935 -39.008 -26.748 1.00 40.38 616 PRO A C 1
ATOM 4762 O O . PRO A 1 616 ? -68.037 -39.578 -27.835 1.00 40.38 616 PRO A O 1
ATOM 4765 N N . THR A 1 617 ? -68.808 -39.221 -25.765 1.00 38.84 617 THR A N 1
ATOM 4766 C CA . THR A 1 617 ? -70.066 -39.974 -25.910 1.00 38.84 617 THR A CA 1
ATOM 4767 C C . THR A 1 617 ? -71.064 -39.178 -26.780 1.00 38.84 617 THR A C 1
ATOM 4769 O O . THR A 1 617 ? -71.060 -37.945 -26.747 1.00 38.84 617 THR A O 1
ATOM 4772 N N . PRO A 1 618 ? -71.920 -39.835 -27.587 1.00 40.84 618 PRO A N 1
ATOM 4773 C CA . PRO A 1 618 ? -72.454 -39.258 -28.816 1.00 40.84 618 PRO A CA 1
ATOM 4774 C C . PRO A 1 618 ? -73.822 -38.591 -28.627 1.00 40.84 618 PRO A C 1
ATOM 4776 O O . PRO A 1 618 ? -74.689 -39.105 -27.922 1.00 40.84 618 PRO A O 1
ATOM 4779 N N . VAL A 1 619 ? -74.063 -37.496 -29.354 1.00 37.22 619 VAL A N 1
ATOM 4780 C CA . VAL A 1 619 ? -75.406 -36.924 -29.536 1.00 37.22 619 VAL A CA 1
ATOM 4781 C C . VAL A 1 619 ? -75.877 -37.166 -30.967 1.00 37.22 619 VAL A C 1
ATOM 4783 O O . VAL A 1 619 ? -75.450 -36.525 -31.921 1.00 37.22 619 VAL A O 1
ATOM 4786 N N . VAL A 1 620 ? -76.762 -38.156 -31.064 1.00 36.22 620 VAL A N 1
ATOM 4787 C CA . VAL A 1 620 ? -77.935 -38.281 -31.938 1.00 36.22 620 VAL A CA 1
ATOM 4788 C C . VAL A 1 620 ? -78.122 -37.172 -32.987 1.00 36.22 620 VAL A C 1
ATOM 4790 O O . VAL A 1 620 ? -78.564 -36.072 -32.666 1.00 36.22 620 VAL A O 1
ATOM 4793 N N . GLN A 1 621 ? -77.996 -37.533 -34.268 1.00 36.94 621 GLN A N 1
ATOM 4794 C CA . GLN A 1 621 ? -78.910 -37.038 -35.301 1.00 36.94 621 GLN A CA 1
ATOM 4795 C C . GLN A 1 621 ? -79.348 -38.175 -36.227 1.00 36.94 621 GLN A C 1
ATOM 4797 O O . GLN A 1 621 ? -78.566 -38.778 -36.957 1.00 36.94 621 GLN A O 1
ATOM 4802 N N . HIS A 1 622 ? -80.651 -38.443 -36.184 1.00 36.19 622 HIS A N 1
ATOM 4803 C CA . HIS A 1 622 ? -81.381 -39.263 -37.136 1.00 36.19 622 HIS A CA 1
ATOM 4804 C C . HIS A 1 622 ? -81.186 -38.767 -38.576 1.00 36.19 622 HIS A C 1
ATOM 4806 O O . HIS A 1 622 ? -81.526 -37.626 -38.886 1.00 36.19 622 HIS A O 1
ATOM 4812 N N . ARG A 1 623 ? -80.846 -39.671 -39.502 1.00 40.03 623 ARG A N 1
ATOM 4813 C CA . ARG A 1 623 ? -81.418 -39.630 -40.854 1.00 40.03 623 ARG A CA 1
ATOM 4814 C C . ARG A 1 623 ? -81.893 -41.011 -41.290 1.00 40.03 623 ARG A C 1
ATOM 4816 O O . ARG A 1 623 ? -81.240 -42.026 -41.094 1.00 40.03 623 ARG A O 1
ATOM 4823 N N . ARG A 1 624 ? -83.114 -40.983 -41.813 1.00 37.50 624 ARG A N 1
ATOM 4824 C CA . ARG A 1 624 ? -83.960 -42.082 -42.268 1.00 37.50 624 ARG A CA 1
ATOM 4825 C C . ARG A 1 624 ? -83.409 -42.755 -43.532 1.00 37.50 624 ARG A C 1
ATOM 4827 O O . ARG A 1 624 ? -82.865 -42.053 -44.375 1.00 37.50 624 ARG A O 1
ATOM 4834 N N . SER A 1 625 ? -83.784 -44.034 -43.698 1.00 40.03 625 SER A N 1
ATOM 4835 C CA . SER A 1 625 ? -84.168 -44.726 -44.957 1.00 40.03 625 SER A CA 1
ATOM 4836 C C . SER A 1 625 ? -83.094 -44.838 -46.054 1.00 40.03 625 SER A C 1
ATOM 4838 O O . SER A 1 625 ? -82.540 -43.832 -46.469 1.00 40.03 625 SER A O 1
ATOM 4840 N N . HIS A 1 626 ? -82.784 -45.982 -46.661 1.00 47.59 626 HIS A N 1
ATOM 4841 C CA . HIS A 1 626 ? -83.601 -47.034 -47.294 1.00 47.59 626 HIS A CA 1
ATOM 4842 C C . HIS A 1 626 ? -82.741 -48.328 -47.262 1.00 47.59 626 HIS A C 1
ATOM 4844 O O . HIS A 1 626 ? -81.525 -48.227 -47.325 1.00 47.59 626 HIS A O 1
ATOM 4850 N N . GLY A 1 627 ? -83.222 -49.561 -47.118 1.00 53.59 627 GLY A N 1
ATOM 4851 C CA . GLY A 1 627 ? -84.416 -50.143 -47.711 1.00 53.59 627 GLY A CA 1
ATOM 4852 C C . GLY A 1 627 ? -84.081 -50.918 -48.992 1.00 53.59 627 GLY A C 1
ATOM 4853 O O . GLY A 1 627 ? -84.528 -50.494 -50.052 1.00 53.59 627 GLY A O 1
ATOM 4854 N N . ARG A 1 628 ? -83.309 -52.011 -48.901 1.00 46.84 628 ARG A N 1
ATOM 4855 C CA . ARG A 1 628 ? -83.588 -53.333 -49.501 1.00 46.84 628 ARG A CA 1
ATOM 4856 C C . ARG A 1 628 ? -82.499 -54.341 -49.168 1.00 46.84 628 ARG A C 1
ATOM 4858 O O . ARG A 1 628 ? -81.318 -53.944 -49.223 1.00 46.84 628 ARG A O 1
#

Sequence (628 aa):
MRTSQLDQIMRQRKNPALLEAVKHLAKGETAKGVQMLAEQGRVTQIVDPNQRIAAIAKDYAGAPENTIIVSPDNRSRQLINEAVRIELKSAEKLGAEDHKFSILAHRSDMTGADREWAARYKVGDVLKYETGSKAHGIARNSTATVLSTDARSNTVTIQQEDGQTVTYDPKRLKGVNAYRETLKDFAEGDRIQFTAKDKTLGVNNRDLGTITKLDADQITVQMDGKTSRTIQFDPATMQHFDHGYAVTSHVSQGLTEGRVIANIDTESARSLINTRLAYVSVSRAEYDARIYTNDAETLGSRLATNVSKTTAVDFRRPPQPASPQKSQGQVYEYADPNHRLAAVASAFAERPDNAVVIAKDREERRELNQLIRADLQARGLVAPDSKALAVRLEQNLTNPKDAAQYTPGDIIQYKQGNPSLEGIPNDSAAVVVSTDSKFNQLTVRNSYGDEVTYSPHLTTAMTSQSKVYREEQQEFAEGDRIRFTQSTEGESFRKGDFATIISISDGIEARLDKGPTVQLTTDQARHIEHGYAVDSLKTCAPERILVSQDSSLQIPSELAHLSRTGRDVSMYTSDGTVQTNVPAPSIALPEQLKPSIALPEQQQSQSPANINAPEPTPVVQHRRSHGR

pLDDT: mean 77.9, std 20.12, range [21.77, 97.5]

Foldseek 3Di:
DDDDDDLDQDQQPVPVLLVVLLSCLVVLVQLVSLVSCVVVVQEDADQDLLVLLLVLLLVCLVPVALEAEAELDDVSQVSSLVSNVVSCQVVVVFAVDKDKFKAWAFPPVADQVNQQALVSDDFQKKKFACPFDPVFPGDHRFIWTWHDGDRVVQKTWTQTPVRDITIDRSNPGPRMTITHIDIDIDTAQFKKFFCADDVVQPDHHGWIWGFHDDDNQKTWTFTDDPDTDITMGGSVVRNRMDGRRYDYLVSCVPAQTQEYEYEDELPDDLLSQESSSSSSRSSRHNHYYHYYYNDSVCNSVSHSHDDDDDDPVNVVDPPPQPPQPPDLAAEAEDADQVVLLLVLLVVCLVPVQLEAEADQDPVSLVSSLVSNQVSCCVVVLWPPDKDWAWAWAWDDQPDLQALVSDDQQKKKQWCCFDPVWPQTHHRFIWGFHDGDRVVQKTWTAGPVGDITIDGSNVVVVRSVRMIIIHIDIDIGTQSFKKAFCAQDPPDPDGHGWIWGFHDDDCWTWTATSVGDIDTDHSVSSNRMDGRHYDNDHDDDHGLEYEYEDADPPDPDVVNVVVSVVNGHYHYYYHHDPDDDDDDDDDDDDDDPPDPPPPDPPPPPPDDDDDDDDDDDDDDDDDDDDDDD

Secondary structure (DSSP, 8-state):
-PPPP-----SSTT-HHHHHHHHHHHTT-HHHHHHHHHHTT-EEE--SHHHHHHHHHHHHHHS-TTEEEEESSHHHHHHHHHHHHHHHHHTT-S-S--EEEEEEEE-TT--TTGGG-GGG--TTEEEEESS-BGGGTBPTTEEEEEEEEETTTTEEEEEETTS-EEEE-GGG--SEEEEEEEEEEE-TT-EEEE-S-BTTTTBPTT-EEEEEEE-SS-EEEEEPSSS-EEEEE-TTT---EEE-SEEETTT-TT--EEEEEEEE-TTS-TTTSSHHHHHHHHTTEEEEEEEEES-HHHHHHHHT---PPPPTTTTSS----S----SSSEEEEESSHHHHHHHHHHHHHHS-TTEEEEESSHHHHHHHHHHHHHHHHHTTSS-S-EEEEEEEEEP--S-TT-GGG--TTPEEEESS--TTSTT--TTEEEEEEEEETTTTEEEEEETTS-EEEE-TTT-HHHHHTEEEEEEEEEEEETT-EEEESS--TT-S--TT-EEEEEEESSSEEEEETTS-EEEE-TTGGGGEEESSEES---SS--SEEEEEEESS----HHHHHHHTTT-EEEEEEE---------PPP-PPPS---------------------PPPPPP----------

Organism: NCBI:txid474949

Radius of gyration: 32.61 Å; chains: 1; bounding box: 119×95×84 Å